Protein AF-0000000069439585 (afdb_homodimer)

Nearest PDB structures (foldseek):
  4x6g-assembly1_C  TM=5.589E-01  e=1.128E-21  Pseudomonas aeruginosa PAO1
  6g1d-assembly1_B  TM=5.744E-01  e=1.500E-20  Corynebacterium glutamicum
  4x6g-assembly2_E  TM=5.611E-01  e=1.597E-20  Pseudomonas aeruginosa PAO1
  8sbf-assembly1_D  TM=5.756E-01  e=8.239E-20  Acinetobacter baylyi ADP1
  6g1b-assembly1_J-2  TM=4.998E-01  e=9.061E-19  Corynebacterium glutamicum

pLDDT: mean 87.04, std 11.85, range [31.16, 98.25]

InterPro domains:
  IPR000847 LysR, HTH, N-terminal domain [PF00126] (5-61)
  IPR000847 LysR, HTH, N-terminal domain [PR00039] (20-31)
  IPR000847 LysR, HTH, N-terminal domain [PR00039] (31-41)
  IPR000847 LysR, HTH, N-terminal domain [PR00039] (41-52)
  IPR000847 LysR, HTH, N-terminal domain [PS50931] (3-58)
  IPR005119 LysR, substrate-binding [PF03466] (87-293)
  IPR036388 Winged helix-like DNA-binding domain superfamily [G3DSA:1.10.10.10] (3-90)
  IPR036390 Winged helix DNA-binding domain superfamily [SSF46785] (4-84)

Sequence (610 aa):
MEIELRWLRYVVAVADHGGMQRAADALHMTQPPLSRQIRELERRLGTSLFTRRPVSLTAAGAVFVEHAREVLSSVDNLVTATRSTATGEAGELAVGYILSGAYDTIPRLREASTAAYPGLRLDSRELWPAQLDAGLLDGELDLVIAHTMPVRPEFRRERLRTDPLVAVTRPKNPAASGAGPVRLGEAFDGQTFVFYDPKYAPEHYAVLTKALDAGGGSHAVRLDMTPGLRNIVLPDDYSFTLIPESMKPFLPRTVREVPLDTSALPALEVELVWHRERESPGLLRFLAIAREVSAGRDWLTASYTMEIELRWLRYVVAVADHGGMQRAADALHMTQPPLSRQIRELERRLGTSLFTRRPVSLTAAGAVFVEHAREVLSSVDNLVTATRSTATGEAGELAVGYILSGAYDTIPRLREASTAAYPGLRLDSRELWPAQLDAGLLDGELDLVIAHTMPVRPEFRRERLRTDPLVAVTRPKNPAASGAGPVRLGEAFDGQTFVFYDPKYAPEHYAVLTKALDAGGGSHAVRLDMTPGLRNIVLPDDYSFTLIPESMKPFLPRTVREVPLDTSALPALEVELVWHRERESPGLLRFLAIAREVSAGRDWLTASYT

Foldseek 3Di:
DDDDLVLLLLLLLCAVQVHQQSSCVVVVHHSVVSVVSQVVVCVVVVHHQFDVVRTHGDPVVVVSNVVSVVVVVVVVVVVVVVVVVVPPPLDEAEEEEELLCVQFPVVLLVVLCCVVPVSYHYNYDYAFQVCQQVCQVVVVHQKYWYFQHDDDPQKDKDFQFWWAKWKKFFCPAPLQPDDDADQPQVSQAPFAEEAADCVRPVRVVVLQVQQDVQSHHDYHYHHHDDPSVPDDDDPDRNYMYMDTPSCQVVDDPRMGIHHHPCVRGDITTIMMMHGPVDDDPSNVVSVVSSNVSSVVVVRVPPPPD/DDDDLVLLLLLLLCAVQVHQQSSCVVVVHHSVVSVVSQVVVCVVVVHHQFDVVRTHGDPVVVVSNVVSVVVVVVVVVVVVVVVVVVPDPLDEAEEEEELLCVQFPVVLLVVLCCVVPVSYHYNYDYAFQVCQQVCQVVVVHQKYWYFQHDDDPQKDKDFQFWWAKWKKFFCPAPLQPDDDAAQPQVSQAPFAEEAADCVRPVRVVVLQVQQDVQSHHDYHYHHHDDPSVPDDDDPDRNYMYMDTPSCQVVDDPRMGIHHHPCPRGDITTIMMMHGPPDDDPSNVVSVVSSNVSSVVVVRVPPPPD

Radius of gyration: 25.82 Å; Cα contacts (8 Å, |Δi|>4): 1156; chains: 2; bounding box: 55×72×58 Å

Structure (mmCIF, N/CA/C/O backbone):
data_AF-0000000069439585-model_v1
#
loop_
_entity.id
_entity.type
_entity.pdbx_description
1 polymer 'Probable hydrogen peroxide-inducible genes activator'
#
loop_
_atom_site.group_PDB
_atom_site.id
_atom_site.type_symbol
_atom_site.label_atom_id
_atom_site.label_alt_id
_atom_site.label_comp_id
_atom_site.label_asym_id
_atom_site.label_entity_id
_atom_site.label_seq_id
_atom_site.pdbx_PDB_ins_code
_atom_site.Cartn_x
_atom_site.Cartn_y
_atom_site.Cartn_z
_atom_site.occupancy
_atom_site.B_iso_or_equiv
_atom_site.auth_seq_id
_atom_site.auth_comp_id
_atom_site.auth_asym_id
_atom_site.auth_atom_id
_atom_site.pdbx_PDB_model_num
ATOM 1 N N . MET A 1 1 ? 8.07 -30.953 -3.004 1 45.97 1 MET A N 1
ATOM 2 C CA . MET A 1 1 ? 6.902 -31.734 -3.404 1 45.97 1 MET A CA 1
ATOM 3 C C . MET A 1 1 ? 6.223 -31.109 -4.621 1 45.97 1 MET A C 1
ATOM 5 O O . MET A 1 1 ? 6.051 -29.891 -4.688 1 45.97 1 MET A O 1
ATOM 9 N N . GLU A 1 2 ? 6.109 -31.875 -5.691 1 64 2 GLU A N 1
ATOM 10 C CA . GLU A 1 2 ? 5.742 -31.344 -6.996 1 64 2 GLU A CA 1
ATOM 11 C C . GLU A 1 2 ? 4.227 -31.219 -7.133 1 64 2 GLU A C 1
ATOM 13 O O . GLU A 1 2 ? 3.512 -32.219 -7.098 1 64 2 GLU A O 1
ATOM 18 N N . ILE A 1 3 ? 3.619 -30.172 -6.797 1 73.44 3 ILE A N 1
ATOM 19 C CA . ILE A 1 3 ? 2.199 -29.891 -6.988 1 73.44 3 ILE A CA 1
ATOM 20 C C . ILE A 1 3 ? 1.944 -29.484 -8.438 1 73.44 3 ILE A C 1
ATOM 22 O O . ILE A 1 3 ? 2.746 -28.766 -9.031 1 73.44 3 ILE A O 1
ATOM 26 N N . GLU A 1 4 ? 0.98 -30.172 -9.031 1 80.19 4 GLU A N 1
ATOM 27 C CA . GLU A 1 4 ? 0.621 -29.859 -10.406 1 80.19 4 GLU A CA 1
ATOM 28 C C . GLU A 1 4 ? -0.533 -28.859 -10.469 1 80.19 4 GLU A C 1
ATOM 30 O O . GLU A 1 4 ? -1.452 -28.922 -9.656 1 80.19 4 GLU A O 1
ATOM 35 N N . LEU A 1 5 ? -0.469 -28.016 -11.523 1 84.69 5 LEU A N 1
ATOM 36 C CA . LEU A 1 5 ? -1.506 -27 -11.695 1 84.69 5 LEU A CA 1
ATOM 37 C C . LEU A 1 5 ? -2.881 -27.656 -11.82 1 84.69 5 LEU A C 1
ATOM 39 O O . LEU A 1 5 ? -3.875 -27.109 -11.336 1 84.69 5 LEU A O 1
ATOM 43 N N . ARG A 1 6 ? -2.924 -28.859 -12.5 1 85.44 6 ARG A N 1
ATOM 44 C CA . ARG A 1 6 ? -4.199 -29.531 -12.711 1 85.44 6 ARG A CA 1
ATOM 45 C C . ARG A 1 6 ? -4.84 -29.922 -11.375 1 85.44 6 ARG A C 1
ATOM 47 O O . ARG A 1 6 ? -6.066 -29.906 -11.25 1 85.44 6 ARG A O 1
ATOM 54 N N . TRP A 1 7 ? -3.986 -30.219 -10.398 1 88.12 7 TRP A N 1
ATOM 55 C CA . TRP A 1 7 ? -4.516 -30.578 -9.086 1 88.12 7 TRP A CA 1
ATOM 56 C C . TRP A 1 7 ? -5.211 -29.391 -8.43 1 88.12 7 TRP A C 1
ATOM 58 O O . TRP A 1 7 ? -6.23 -29.562 -7.754 1 88.12 7 TRP A O 1
ATOM 68 N N . LEU A 1 8 ? -4.562 -28.234 -8.625 1 87.31 8 LEU A N 1
ATOM 69 C CA . LEU A 1 8 ? -5.191 -27.016 -8.102 1 87.31 8 LEU A CA 1
ATOM 70 C C . LEU A 1 8 ? -6.57 -26.812 -8.719 1 87.31 8 LEU A C 1
ATOM 72 O O . LEU A 1 8 ? -7.535 -26.516 -8.008 1 87.31 8 LEU A O 1
ATOM 76 N N . ARG A 1 9 ? -6.652 -27.016 -10 1 88.12 9 ARG A N 1
ATOM 77 C CA . ARG A 1 9 ? -7.922 -26.875 -10.711 1 88.12 9 ARG A CA 1
ATOM 78 C C . ARG A 1 9 ? -8.945 -27.891 -10.219 1 88.12 9 ARG A C 1
ATOM 80 O O . ARG A 1 9 ? -10.125 -27.578 -10.078 1 88.12 9 ARG A O 1
ATOM 87 N N . TYR A 1 10 ? -8.43 -29.094 -9.969 1 91.12 10 TYR A N 1
ATOM 88 C CA . TYR A 1 10 ? -9.305 -30.156 -9.516 1 91.12 10 TYR A CA 1
ATOM 89 C C . TYR A 1 10 ? -9.914 -29.844 -8.156 1 91.12 10 TYR A C 1
ATOM 91 O O . TYR A 1 10 ? -11.117 -29.969 -7.957 1 91.12 10 TYR A O 1
ATOM 99 N N . VAL A 1 11 ? -9.078 -29.453 -7.238 1 92.12 11 VAL A N 1
ATOM 100 C CA . VAL A 1 11 ? -9.523 -29.156 -5.883 1 92.12 11 VAL A CA 1
ATOM 101 C C . VAL A 1 11 ? -10.516 -27.984 -5.918 1 92.12 11 VAL A C 1
ATOM 103 O O . VAL A 1 11 ? -11.562 -28.031 -5.27 1 92.12 11 VAL A O 1
ATOM 106 N N . VAL A 1 12 ? -10.195 -26.984 -6.734 1 90.62 12 VAL A N 1
ATOM 107 C CA . VAL A 1 12 ? -11.055 -25.812 -6.848 1 90.62 12 VAL A CA 1
ATOM 108 C C . VAL A 1 12 ? -12.398 -26.203 -7.457 1 90.62 12 VAL A C 1
ATOM 110 O O . VAL A 1 12 ? -13.445 -25.719 -7.035 1 90.62 12 VAL A O 1
ATOM 113 N N . ALA A 1 13 ? -12.406 -27.094 -8.438 1 90.38 13 ALA A N 1
ATOM 114 C CA . ALA A 1 13 ? -13.633 -27.562 -9.078 1 90.38 13 ALA A CA 1
ATOM 115 C C . ALA A 1 13 ? -14.531 -28.281 -8.086 1 90.38 13 ALA A C 1
ATOM 117 O O . ALA A 1 13 ? -15.742 -28.078 -8.062 1 90.38 13 ALA A O 1
ATOM 118 N N . VAL A 1 14 ? -13.953 -29.062 -7.262 1 92.5 14 VAL A N 1
ATOM 119 C CA . VAL A 1 14 ? -14.719 -29.797 -6.27 1 92.5 14 VAL A CA 1
ATOM 120 C C . VAL A 1 14 ? -15.336 -28.828 -5.266 1 92.5 14 VAL A C 1
ATOM 122 O O . VAL A 1 14 ? -16.5 -28.969 -4.879 1 92.5 14 VAL A O 1
ATOM 125 N N . ALA A 1 15 ? -14.523 -27.953 -4.879 1 89.38 15 ALA A N 1
ATOM 126 C CA . ALA A 1 15 ? -15.008 -26.938 -3.939 1 89.38 15 ALA A CA 1
ATOM 127 C C . ALA A 1 15 ? -16.156 -26.125 -4.539 1 89.38 15 ALA A C 1
ATOM 129 O O . ALA A 1 15 ? -17.156 -25.875 -3.867 1 89.38 15 ALA A O 1
ATOM 130 N N . ASP A 1 16 ? -16.016 -25.734 -5.832 1 86.94 16 ASP A N 1
ATOM 131 C CA . ASP A 1 16 ? -16.969 -24.859 -6.504 1 86.94 16 ASP A CA 1
ATOM 132 C C . ASP A 1 16 ? -18.281 -25.578 -6.789 1 86.94 16 ASP A C 1
ATOM 134 O O . ASP A 1 16 ? -19.359 -24.984 -6.699 1 86.94 16 ASP A O 1
ATOM 138 N N . HIS A 1 17 ? -18.219 -26.828 -7.125 1 88.44 17 HIS A N 1
ATOM 139 C CA . HIS A 1 17 ? -19.391 -27.562 -7.594 1 88.44 17 HIS A CA 1
ATOM 140 C C . HIS A 1 17 ? -20 -28.406 -6.48 1 88.44 17 HIS A C 1
ATOM 142 O O . HIS A 1 17 ? -21.062 -29 -6.656 1 88.44 17 HIS A O 1
ATOM 148 N N . GLY A 1 18 ? -19.328 -28.375 -5.312 1 82.81 18 GLY A N 1
ATOM 149 C CA . GLY A 1 18 ? -19.891 -28.969 -4.113 1 82.81 18 GLY A CA 1
ATOM 150 C C . GLY A 1 18 ? -19.953 -30.484 -4.18 1 82.81 18 GLY A C 1
ATOM 151 O O . GLY A 1 18 ? -20.938 -31.094 -3.74 1 82.81 18 GLY A O 1
ATOM 152 N N . GLY A 1 19 ? -19.078 -31.125 -4.883 1 88.5 19 GLY A N 1
ATOM 153 C CA . GLY A 1 19 ? -19.078 -32.594 -4.965 1 88.5 19 GLY A CA 1
ATOM 154 C C . GLY A 1 19 ? -18.125 -33.125 -6.012 1 88.5 19 GLY A C 1
ATOM 155 O O . GLY A 1 19 ? -17.812 -32.438 -6.992 1 88.5 19 GLY A O 1
ATOM 156 N N . MET A 1 20 ? -17.672 -34.375 -5.77 1 90.94 20 MET A N 1
ATOM 157 C CA . MET A 1 20 ? -16.672 -35 -6.637 1 90.94 20 MET A CA 1
ATOM 158 C C . MET A 1 20 ? -17.25 -35.281 -8.016 1 90.94 20 MET A C 1
ATOM 160 O O . MET A 1 20 ? -16.625 -34.969 -9.031 1 90.94 20 MET A O 1
ATOM 164 N N . GLN A 1 21 ? -18.547 -35.781 -8.016 1 90.75 21 GLN A N 1
ATOM 165 C CA . GLN A 1 21 ? -19.172 -36.125 -9.289 1 90.75 21 GLN A CA 1
ATOM 166 C C . GLN A 1 21 ? -19.469 -34.875 -10.117 1 90.75 21 GLN A C 1
ATOM 168 O O . GLN A 1 21 ? -19.188 -34.844 -11.32 1 90.75 21 GLN A O 1
ATOM 173 N N . ARG A 1 22 ? -20.062 -33.875 -9.539 1 91.38 22 ARG A N 1
ATOM 174 C CA . ARG A 1 22 ? -20.391 -32.625 -10.227 1 91.38 22 ARG A CA 1
ATOM 175 C C . ARG A 1 22 ? -19.141 -31.953 -10.766 1 91.38 22 ARG A C 1
ATOM 177 O O . ARG A 1 22 ? -19.141 -31.391 -11.859 1 91.38 22 ARG A O 1
ATOM 184 N N . ALA A 1 23 ? -18.094 -32 -9.891 1 92.81 23 ALA A N 1
ATOM 185 C CA . ALA A 1 23 ? -16.812 -31.453 -10.312 1 92.81 23 ALA A CA 1
ATOM 186 C C . ALA A 1 23 ? -16.25 -32.219 -11.516 1 92.81 23 ALA A C 1
ATOM 188 O O . ALA A 1 23 ? -15.758 -31.594 -12.469 1 92.81 23 ALA A O 1
ATOM 189 N N . ALA A 1 24 ? -16.312 -33.5 -11.516 1 92.75 24 ALA A N 1
ATOM 190 C CA . ALA A 1 24 ? -15.836 -34.344 -12.625 1 92.75 24 ALA A CA 1
ATOM 191 C C . ALA A 1 24 ? -16.562 -34 -13.922 1 92.75 24 ALA A C 1
ATOM 193 O O . ALA A 1 24 ? -15.93 -33.844 -14.969 1 92.75 24 ALA A O 1
ATOM 194 N N . ASP A 1 25 ? -17.844 -33.812 -13.859 1 89.06 25 ASP A N 1
ATOM 195 C CA . ASP A 1 25 ? -18.656 -33.438 -15.023 1 89.06 25 ASP A CA 1
ATOM 196 C C . ASP A 1 25 ? -18.203 -32.094 -15.602 1 89.06 25 ASP A C 1
ATOM 198 O O . ASP A 1 25 ? -18.031 -31.969 -16.812 1 89.06 25 ASP A O 1
ATOM 202 N N . ALA A 1 26 ? -17.953 -31.188 -14.719 1 88.31 26 ALA A N 1
ATOM 203 C CA . ALA A 1 26 ? -17.531 -29.859 -15.117 1 88.31 26 ALA A CA 1
ATOM 204 C C . ALA A 1 26 ? -16.156 -29.875 -15.773 1 88.31 26 ALA A C 1
ATOM 206 O O . ALA A 1 26 ? -15.859 -29.062 -16.656 1 88.31 26 ALA A O 1
ATOM 207 N N . LEU A 1 27 ? -15.336 -30.781 -15.344 1 89.38 27 LEU A N 1
ATOM 208 C CA . LEU A 1 27 ? -13.969 -30.891 -15.844 1 89.38 27 LEU A CA 1
ATOM 209 C C . LEU A 1 27 ? -13.906 -31.844 -17.031 1 89.38 27 LEU A C 1
ATOM 211 O O . LEU A 1 27 ? -12.82 -32.156 -17.531 1 89.38 27 LEU A O 1
ATOM 215 N N . HIS A 1 28 ? -15.094 -32.406 -17.484 1 89.81 28 HIS A N 1
ATOM 216 C CA . HIS A 1 28 ? -15.203 -33.344 -18.609 1 89.81 28 HIS A CA 1
ATOM 217 C C . HIS A 1 28 ? -14.344 -34.562 -18.375 1 89.81 28 HIS A C 1
ATOM 219 O O . HIS A 1 28 ? -13.617 -35 -19.266 1 89.81 28 HIS A O 1
ATOM 225 N N . MET A 1 29 ? -14.391 -34.969 -17.062 1 89.56 29 MET A N 1
ATOM 226 C CA . MET A 1 29 ? -13.711 -36.188 -16.703 1 89.56 29 MET A CA 1
ATOM 227 C C . MET A 1 29 ? -14.625 -37.094 -15.875 1 89.56 29 MET A C 1
ATOM 229 O O . MET A 1 29 ? -15.734 -36.719 -15.523 1 89.56 29 MET A O 1
ATOM 233 N N . THR A 1 30 ? -14.18 -38.406 -15.727 1 90.44 30 THR A N 1
ATOM 234 C CA . THR A 1 30 ? -14.93 -39.312 -14.867 1 90.44 30 THR A CA 1
ATOM 235 C C . THR A 1 30 ? -14.516 -39.125 -13.406 1 90.44 30 THR A C 1
ATOM 237 O O . THR A 1 30 ? -13.422 -38.625 -13.125 1 90.44 30 THR A O 1
ATOM 240 N N . GLN A 1 31 ? -15.406 -39.469 -12.516 1 90.56 31 GLN A N 1
ATOM 241 C CA . GLN A 1 31 ? -15.219 -39.219 -11.086 1 90.56 31 GLN A CA 1
ATOM 242 C C . GLN A 1 31 ? -14.031 -40 -10.547 1 90.56 31 GLN A C 1
ATOM 244 O O . GLN A 1 31 ? -13.242 -39.5 -9.75 1 90.56 31 GLN A O 1
ATOM 249 N N . PRO A 1 32 ? -13.75 -41.281 -10.953 1 90.31 32 PRO A N 1
ATOM 250 C CA . PRO A 1 32 ? -12.672 -42.062 -10.328 1 90.31 32 PRO A CA 1
ATOM 251 C C . PRO A 1 32 ? -11.297 -41.406 -10.547 1 90.31 32 PRO A C 1
ATOM 253 O O . PRO A 1 32 ? -10.531 -41.25 -9.594 1 90.31 32 PRO A O 1
ATOM 256 N N . PRO A 1 33 ? -11.008 -41 -11.711 1 92.25 33 PRO A N 1
ATOM 257 C CA . PRO A 1 33 ? -9.711 -40.344 -11.914 1 92.25 33 PRO A CA 1
ATOM 258 C C . PRO A 1 33 ? -9.578 -39.062 -11.109 1 92.25 33 PRO A C 1
ATOM 260 O O . PRO A 1 33 ? -8.492 -38.75 -10.602 1 92.25 33 PRO A O 1
ATOM 263 N N . LEU A 1 34 ? -10.609 -38.312 -11 1 92.88 34 LEU A N 1
ATOM 264 C CA . LEU A 1 34 ? -10.578 -37.094 -10.211 1 92.88 34 LEU A CA 1
ATOM 265 C C . LEU A 1 34 ? -10.305 -37.406 -8.742 1 92.88 34 LEU A C 1
ATOM 267 O O . LEU A 1 34 ? -9.453 -36.75 -8.117 1 92.88 34 LEU A O 1
ATOM 271 N N . SER A 1 35 ? -11.008 -38.438 -8.258 1 91.75 35 SER A N 1
ATOM 272 C CA . SER A 1 35 ? -10.852 -38.812 -6.859 1 91.75 35 SER A CA 1
ATOM 273 C C . SER A 1 35 ? -9.43 -39.281 -6.574 1 91.75 35 SER A C 1
ATOM 275 O O . SER A 1 35 ? -8.836 -38.906 -5.555 1 91.75 35 SER A O 1
ATOM 277 N N . ARG A 1 36 ? -8.891 -40.031 -7.473 1 92.12 3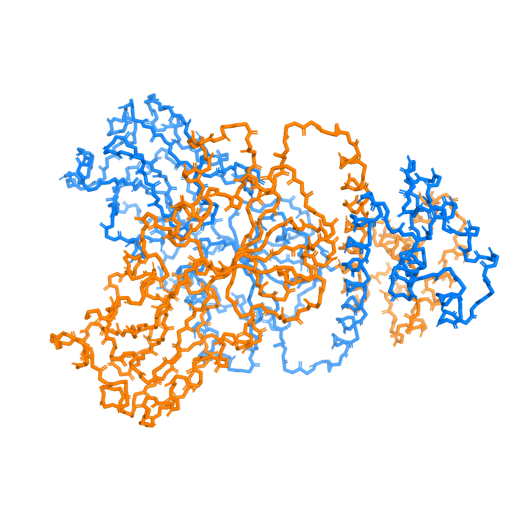6 ARG A N 1
ATOM 278 C CA . ARG A 1 36 ? -7.531 -40.562 -7.32 1 92.12 36 ARG A CA 1
ATOM 279 C C . ARG A 1 36 ? -6.516 -39.406 -7.297 1 92.12 36 ARG A C 1
ATOM 281 O O . ARG A 1 36 ? -5.57 -39.438 -6.504 1 92.12 36 ARG A O 1
ATOM 288 N N . GLN A 1 37 ? -6.715 -38.406 -8.117 1 92.56 37 GLN A N 1
ATOM 289 C CA . GLN A 1 37 ? -5.793 -37.281 -8.203 1 92.56 37 GLN A CA 1
ATOM 290 C C . GLN A 1 37 ? -5.844 -36.438 -6.945 1 92.56 37 GLN A C 1
ATOM 292 O O . GLN A 1 37 ? -4.812 -35.969 -6.457 1 92.56 37 GLN A O 1
ATOM 297 N N . ILE A 1 38 ? -7.02 -36.281 -6.422 1 92.06 38 ILE A N 1
ATOM 298 C CA . ILE A 1 38 ? -7.18 -35.469 -5.207 1 92.06 38 ILE A CA 1
ATOM 299 C C . ILE A 1 38 ? -6.535 -36.219 -4.031 1 92.06 38 ILE A C 1
ATOM 301 O O . ILE A 1 38 ? -5.84 -35.594 -3.217 1 92.06 38 ILE A O 1
ATOM 305 N N . ARG A 1 39 ? -6.699 -37.5 -3.953 1 90.88 39 ARG A N 1
ATOM 306 C CA . ARG A 1 39 ? -6.078 -38.312 -2.904 1 90.88 39 ARG A CA 1
ATOM 307 C C . ARG A 1 39 ? -4.555 -38.25 -2.994 1 90.88 39 ARG A C 1
ATOM 309 O O . ARG A 1 39 ? -3.871 -38.156 -1.972 1 90.88 39 ARG A O 1
ATOM 316 N N . GLU A 1 40 ? -4.102 -38.344 -4.18 1 90.75 40 GLU A N 1
ATOM 317 C CA . GLU A 1 40 ? -2.662 -38.219 -4.387 1 90.75 40 GLU A CA 1
ATOM 318 C C . GLU A 1 40 ? -2.143 -36.875 -3.902 1 90.75 40 GLU A C 1
ATOM 320 O O . GLU A 1 40 ? -1.092 -36.781 -3.262 1 90.75 40 GLU A O 1
ATOM 325 N N . LEU A 1 41 ? -2.877 -35.844 -4.191 1 89.44 41 LEU A N 1
ATOM 326 C CA . LEU A 1 41 ? -2.508 -34.5 -3.736 1 89.44 41 LEU A CA 1
ATOM 327 C C . LEU A 1 41 ? -2.512 -34.406 -2.213 1 89.44 41 LEU A C 1
ATOM 329 O O . LEU A 1 41 ? -1.57 -33.906 -1.61 1 89.44 41 LEU A O 1
ATOM 333 N N . GLU A 1 42 ? -3.555 -34.969 -1.598 1 90.56 42 GLU A N 1
ATOM 334 C CA . GLU A 1 42 ? -3.666 -34.969 -0.142 1 90.56 42 GLU A CA 1
ATOM 335 C C . GLU A 1 42 ? -2.512 -35.719 0.502 1 90.56 42 GLU A C 1
ATOM 337 O O . GLU A 1 42 ? -1.975 -35.312 1.527 1 90.56 42 GLU A O 1
ATOM 342 N N . ARG A 1 43 ? -2.125 -36.844 -0.108 1 86.12 43 ARG A N 1
ATOM 343 C CA . ARG A 1 43 ? -0.991 -37.625 0.361 1 86.12 43 ARG A CA 1
ATOM 344 C C . ARG A 1 43 ? 0.3 -36.812 0.301 1 86.12 43 ARG A C 1
ATOM 346 O O . ARG A 1 43 ? 1.079 -36.812 1.256 1 86.12 43 ARG A O 1
ATOM 353 N N . ARG A 1 44 ? 0.474 -36.125 -0.722 1 83.5 44 ARG A N 1
ATOM 354 C CA . ARG A 1 44 ? 1.687 -35.344 -0.899 1 83.5 44 ARG A CA 1
ATOM 355 C C . ARG A 1 44 ? 1.726 -34.156 0.081 1 83.5 44 ARG A C 1
ATOM 357 O O . ARG A 1 44 ? 2.797 -33.781 0.563 1 83.5 44 ARG A O 1
ATOM 364 N N . LEU A 1 45 ? 0.518 -33.625 0.31 1 82.25 45 LEU A N 1
ATOM 365 C CA . LEU A 1 45 ? 0.409 -32.5 1.226 1 82.25 45 LEU A CA 1
ATOM 366 C C . LEU A 1 45 ? 0.514 -32.969 2.674 1 82.25 45 LEU A C 1
ATOM 368 O O . LEU A 1 45 ? 0.823 -32.156 3.564 1 82.25 45 LEU A O 1
ATOM 372 N N . GLY A 1 46 ? 0.246 -34.156 2.871 1 80.25 46 GLY A N 1
ATOM 373 C CA . GLY A 1 46 ? 0.237 -34.688 4.219 1 80.25 46 GLY A CA 1
ATOM 374 C C . GLY A 1 46 ? -1.002 -34.312 5.008 1 80.25 46 GLY A C 1
ATOM 375 O O . GLY A 1 46 ? -0.994 -34.344 6.238 1 80.25 46 GLY A O 1
ATOM 376 N N . THR A 1 47 ? -2.02 -33.75 4.371 1 82.44 47 THR A N 1
ATOM 377 C CA . THR A 1 47 ? -3.266 -33.344 5.023 1 82.44 47 THR A CA 1
ATOM 378 C C . THR A 1 47 ? -4.453 -33.562 4.086 1 82.44 47 THR A C 1
ATOM 380 O O . THR A 1 47 ? -4.301 -33.531 2.865 1 82.44 47 THR A O 1
ATOM 383 N N . SER A 1 48 ? -5.551 -33.875 4.691 1 88.31 48 SER A N 1
ATOM 384 C CA . SER A 1 48 ? -6.777 -34 3.908 1 88.31 48 SER A CA 1
ATOM 385 C C . SER A 1 48 ? -7.379 -32.625 3.576 1 88.31 48 SER A C 1
ATOM 387 O O . SER A 1 48 ? -7.383 -31.734 4.414 1 88.31 48 SER A O 1
ATOM 389 N N . LEU A 1 49 ? -7.77 -32.531 2.316 1 91.25 49 LEU A N 1
ATOM 390 C CA . LEU A 1 49 ? -8.375 -31.281 1.87 1 91.25 49 LEU A CA 1
ATOM 391 C C . LEU A 1 49 ? -9.898 -31.344 1.952 1 91.25 49 LEU A C 1
ATOM 393 O O . LEU A 1 49 ? -10.562 -30.312 2.064 1 91.25 49 LEU A O 1
ATOM 397 N N . PHE A 1 50 ? -10.438 -32.562 1.865 1 92 50 PHE A N 1
ATOM 398 C CA . PHE A 1 50 ? -11.883 -32.75 1.871 1 92 50 PHE A CA 1
ATOM 399 C C . PHE A 1 50 ? -12.281 -33.781 2.92 1 92 50 PHE A C 1
ATOM 401 O O . PHE A 1 50 ? -11.523 -34.719 3.199 1 92 50 PHE A O 1
ATOM 408 N N . THR A 1 51 ? -13.438 -33.5 3.525 1 87.31 51 THR A N 1
ATOM 409 C CA . THR A 1 51 ? -14.062 -34.531 4.34 1 87.31 51 THR A CA 1
ATOM 410 C C . THR A 1 51 ? -14.742 -35.594 3.461 1 87.31 51 THR A C 1
ATOM 412 O O . THR A 1 51 ? -15 -35.344 2.281 1 87.31 51 THR A O 1
ATOM 415 N N . ARG A 1 52 ? -14.836 -36.844 3.818 1 76.88 52 ARG A N 1
ATOM 416 C CA . ARG A 1 52 ? -15.383 -37.938 3 1 76.88 52 ARG A CA 1
ATOM 417 C C . ARG A 1 52 ? -16.906 -37.875 2.994 1 76.88 52 ARG A C 1
ATOM 419 O O . ARG A 1 52 ? -17.531 -38.031 1.939 1 76.88 52 ARG A O 1
ATOM 426 N N . ARG A 1 53 ? -17.703 -37.812 4.074 1 79 53 ARG A N 1
ATOM 427 C CA . ARG A 1 53 ? -19.156 -37.906 4.137 1 79 53 ARG A CA 1
ATOM 428 C C . ARG A 1 53 ? -19.734 -36.844 5.062 1 79 53 ARG A C 1
ATOM 430 O O . ARG A 1 53 ? -19.609 -36.938 6.285 1 79 53 ARG A O 1
ATOM 437 N N . PRO A 1 54 ? -20.328 -35.688 4.363 1 79.81 54 PRO A N 1
ATOM 438 C CA . PRO A 1 54 ? -20.359 -35.219 2.971 1 79.81 54 PRO A CA 1
ATOM 439 C C . PRO A 1 54 ? -19.031 -34.625 2.525 1 79.81 54 PRO A C 1
ATOM 441 O O . PRO A 1 54 ? -18.219 -34.219 3.365 1 79.81 54 PRO A O 1
ATOM 444 N N . VAL A 1 55 ? -18.781 -34.625 1.288 1 85.44 55 VAL A N 1
ATOM 445 C CA . VAL A 1 55 ? -17.562 -34.031 0.759 1 85.44 55 VAL A CA 1
ATOM 446 C C . VAL A 1 55 ? -17.609 -32.5 0.992 1 85.44 55 VAL A C 1
ATOM 448 O O . VAL A 1 55 ? -18.469 -31.812 0.454 1 85.44 55 VAL A O 1
ATOM 451 N N . SER A 1 56 ? -16.828 -32.094 1.953 1 87.5 56 SER A N 1
ATOM 452 C CA . SER A 1 56 ? -16.688 -30.688 2.27 1 87.5 56 SER A CA 1
ATOM 453 C C . SER A 1 56 ? -15.234 -30.312 2.537 1 87.5 56 SER A C 1
ATOM 455 O O . SER A 1 56 ? -14.414 -31.188 2.855 1 87.5 56 SER A O 1
ATOM 457 N N . LEU A 1 57 ? -14.922 -29.109 2.342 1 88.5 57 LEU A N 1
ATOM 458 C CA . LEU A 1 57 ? -13.555 -28.641 2.566 1 88.5 57 LEU A CA 1
ATOM 459 C C . LEU A 1 57 ? -13.18 -28.75 4.043 1 88.5 57 LEU A C 1
ATOM 461 O O . LEU A 1 57 ? -13.977 -28.391 4.914 1 88.5 57 LEU A O 1
ATOM 465 N N . THR A 1 58 ? -11.961 -29.344 4.371 1 82.81 58 THR A N 1
ATOM 466 C CA . THR A 1 58 ? -11.352 -29.219 5.691 1 82.81 58 THR A CA 1
ATOM 467 C C . THR A 1 58 ? -10.797 -27.812 5.906 1 82.81 58 THR A C 1
ATOM 469 O O . THR A 1 58 ? -10.828 -26.984 4.996 1 82.81 58 THR A O 1
ATOM 472 N N . ALA A 1 59 ? -10.375 -27.609 7.137 1 74.69 59 ALA A N 1
ATOM 473 C CA . ALA A 1 59 ? -9.695 -26.328 7.387 1 74.69 59 ALA A CA 1
ATOM 474 C C . ALA A 1 59 ? -8.5 -26.156 6.461 1 74.69 59 ALA A C 1
ATOM 476 O O . ALA A 1 59 ? -8.305 -25.094 5.879 1 74.69 59 ALA A O 1
ATOM 477 N N . ALA A 1 60 ? -7.738 -27.219 6.375 1 79.19 60 ALA A N 1
ATOM 478 C CA . ALA A 1 60 ? -6.598 -27.219 5.465 1 79.19 60 ALA A CA 1
ATOM 479 C C . ALA A 1 60 ? -7.047 -27.062 4.016 1 79.19 60 ALA A C 1
ATOM 481 O O . ALA A 1 60 ? -6.387 -26.391 3.219 1 79.19 60 ALA A O 1
ATOM 482 N N . GLY A 1 61 ? -8.133 -27.703 3.729 1 87.19 61 GLY A N 1
ATOM 483 C CA . GLY A 1 61 ? -8.688 -27.609 2.387 1 87.19 61 GLY A CA 1
ATOM 484 C C . GLY A 1 61 ? -9.094 -26.203 2.012 1 87.19 61 GLY A C 1
ATOM 485 O O . GLY A 1 61 ? -8.844 -25.75 0.89 1 87.19 61 GLY A O 1
ATOM 486 N N . ALA A 1 62 ? -9.672 -25.578 2.908 1 79.5 62 ALA A N 1
ATOM 487 C CA . ALA A 1 62 ? -10.094 -24.203 2.684 1 79.5 62 ALA A CA 1
ATOM 488 C C . ALA A 1 62 ? -8.898 -23.297 2.396 1 79.5 62 ALA A C 1
ATOM 490 O O . ALA A 1 62 ? -8.938 -22.484 1.476 1 79.5 62 ALA A O 1
ATOM 491 N N . VAL A 1 63 ? -7.871 -23.516 3.156 1 72.62 63 VAL A N 1
ATOM 492 C CA . VAL A 1 63 ? -6.629 -22.766 2.957 1 72.62 63 VAL A CA 1
ATOM 493 C C . VAL A 1 63 ? -6.051 -23.094 1.581 1 72.62 63 VAL A C 1
ATOM 495 O O . VAL A 1 63 ? -5.605 -22.203 0.861 1 72.62 63 VAL A O 1
ATOM 498 N N . PHE A 1 64 ? -6.059 -24.344 1.196 1 84.19 64 PHE A N 1
ATOM 499 C CA . PHE A 1 64 ? -5.527 -24.797 -0.087 1 84.19 64 PHE A CA 1
ATOM 500 C C . PHE A 1 64 ? -6.273 -24.125 -1.24 1 84.19 64 PHE A C 1
ATOM 502 O O . PHE A 1 64 ? -5.652 -23.594 -2.164 1 84.19 64 PHE A O 1
ATOM 509 N N . VAL A 1 65 ? -7.559 -24.172 -1.197 1 85.5 65 VAL A N 1
ATOM 510 C CA . VAL A 1 65 ? -8.375 -23.656 -2.291 1 85.5 65 VAL A CA 1
ATOM 511 C C . VAL A 1 65 ? -8.125 -22.172 -2.463 1 85.5 65 VAL A C 1
ATOM 513 O O . VAL A 1 65 ? -7.996 -21.672 -3.588 1 85.5 65 VAL A O 1
ATOM 516 N N . GLU A 1 66 ? -8.039 -21.594 -1.436 1 71.5 66 GLU A N 1
ATOM 517 C CA . GLU A 1 66 ? -7.762 -20.172 -1.454 1 71.5 66 GLU A CA 1
ATOM 518 C C . GLU A 1 66 ? -6.461 -19.859 -2.193 1 71.5 66 GLU A C 1
ATOM 520 O O . GLU A 1 66 ? -6.434 -19.016 -3.094 1 71.5 66 GLU A O 1
ATOM 525 N N . HIS A 1 67 ? -5.336 -20.469 -1.815 1 73.56 67 HIS A N 1
ATOM 526 C CA . HIS A 1 67 ? -4.031 -20.266 -2.438 1 73.56 67 HIS A CA 1
ATOM 527 C C . HIS A 1 67 ? -4.016 -20.812 -3.865 1 73.56 67 HIS A C 1
ATOM 529 O O . HIS A 1 67 ? -3.354 -20.25 -4.738 1 73.56 67 HIS A O 1
ATOM 535 N N . ALA A 1 68 ? -4.766 -21.828 -4.051 1 84.44 68 ALA A N 1
ATOM 536 C CA . ALA A 1 68 ? -4.836 -22.406 -5.387 1 84.44 68 ALA A CA 1
ATOM 537 C C . ALA A 1 68 ? -5.438 -21.422 -6.383 1 84.44 68 ALA A C 1
ATOM 539 O O . ALA A 1 68 ? -4.949 -21.297 -7.508 1 84.44 68 ALA A O 1
ATOM 540 N N . ARG A 1 69 ? -6.43 -20.766 -6.008 1 77.56 69 ARG A N 1
ATOM 541 C CA . ARG A 1 69 ? -7.051 -19.766 -6.883 1 77.56 69 ARG A CA 1
ATOM 542 C C . ARG A 1 69 ? -6.07 -18.656 -7.23 1 77.56 69 ARG A C 1
ATOM 544 O O . ARG A 1 69 ? -6.02 -18.203 -8.375 1 77.56 69 ARG A O 1
ATOM 551 N N . GLU A 1 70 ? -5.355 -18.312 -6.266 1 68.5 70 GLU A N 1
ATOM 552 C CA . GLU A 1 70 ? -4.328 -17.297 -6.508 1 68.5 70 GLU A CA 1
ATOM 553 C C . GLU A 1 70 ? -3.311 -17.781 -7.535 1 68.5 70 GLU A C 1
ATOM 555 O O . GLU A 1 70 ? -2.936 -17.047 -8.445 1 68.5 70 GLU A O 1
ATOM 560 N N . VAL A 1 71 ? -2.855 -18.953 -7.309 1 75.88 71 VAL A N 1
ATOM 561 C CA . VAL A 1 71 ? -1.883 -19.531 -8.234 1 75.88 71 VAL A CA 1
ATOM 562 C C . VAL A 1 71 ? -2.482 -19.594 -9.633 1 75.88 71 VAL A C 1
ATOM 564 O O . VAL A 1 71 ? -1.84 -19.203 -10.609 1 75.88 71 VAL A O 1
ATOM 567 N N . LEU A 1 72 ? -3.717 -19.938 -9.742 1 79.31 72 LEU A N 1
ATOM 568 C CA . LEU A 1 72 ? -4.363 -20.078 -11.039 1 79.31 72 LEU A CA 1
ATOM 569 C C . LEU A 1 72 ? -4.566 -18.719 -11.711 1 79.31 72 LEU A C 1
ATOM 571 O O . LEU A 1 72 ? -4.359 -18.594 -12.914 1 79.31 72 LEU A O 1
ATOM 575 N N . SER A 1 73 ? -4.98 -17.781 -10.945 1 71.31 73 SER A N 1
ATOM 576 C CA . SER A 1 73 ? -5.094 -16.422 -11.469 1 71.31 73 SER A CA 1
ATOM 577 C C . SER A 1 73 ? -3.748 -15.898 -11.953 1 71.31 73 SER A C 1
ATOM 579 O O . SER A 1 73 ? -3.67 -15.25 -13 1 71.31 73 SER A O 1
ATOM 581 N N . SER A 1 74 ? -2.717 -16.141 -11.164 1 69.81 74 SER A N 1
ATOM 582 C CA . SER A 1 74 ? -1.371 -15.719 -11.547 1 69.81 74 SER A CA 1
ATOM 583 C C . SER A 1 74 ? -0.946 -16.359 -12.859 1 69.81 74 SER A C 1
ATOM 585 O O . SER A 1 74 ? -0.251 -15.742 -13.664 1 69.81 74 SER A O 1
ATOM 587 N N . VAL A 1 75 ? -1.407 -17.547 -13.078 1 72.62 75 VAL A N 1
ATOM 588 C CA . VAL A 1 75 ? -1.103 -18.25 -14.32 1 72.62 75 VAL A CA 1
ATOM 589 C C . VAL A 1 75 ? -1.835 -17.578 -15.484 1 72.62 75 VAL A C 1
ATOM 591 O O . VAL A 1 75 ? -1.261 -17.391 -16.562 1 72.62 75 VAL A O 1
ATOM 594 N N . ASP A 1 76 ? -3.07 -17.172 -15.289 1 67.5 76 ASP A N 1
ATOM 595 C CA . ASP A 1 76 ? -3.818 -16.469 -16.312 1 67.5 76 ASP A CA 1
ATOM 596 C C . ASP A 1 76 ? -3.146 -15.141 -16.672 1 67.5 76 ASP A C 1
ATOM 598 O O . ASP A 1 76 ? -3.025 -14.789 -17.844 1 67.5 76 ASP A O 1
ATOM 602 N N . ASN A 1 77 ? -2.797 -14.516 -15.664 1 60.97 77 ASN A N 1
ATOM 603 C CA . ASN A 1 77 ? -2.082 -13.258 -15.867 1 60.97 77 ASN A CA 1
ATOM 604 C C . ASN A 1 77 ? -0.776 -13.477 -16.625 1 60.97 77 ASN A C 1
ATOM 606 O O . ASN A 1 77 ? -0.408 -12.664 -17.484 1 60.97 77 ASN A O 1
ATOM 610 N N . LEU A 1 78 ? -0.055 -14.484 -16.234 1 64.31 78 LEU A N 1
ATOM 611 C CA . LEU A 1 78 ? 1.174 -14.867 -16.922 1 64.31 78 LEU A CA 1
ATOM 612 C C . LEU A 1 78 ? 0.93 -15.039 -18.422 1 64.31 78 LEU A C 1
ATOM 614 O O . LEU A 1 78 ? 1.695 -14.523 -19.234 1 64.31 78 LEU A O 1
ATOM 618 N N . VAL A 1 79 ? -0.18 -15.641 -18.766 1 63.72 79 VAL A N 1
ATOM 619 C CA . VAL A 1 79 ? -0.509 -15.898 -20.172 1 63.72 79 VAL A CA 1
ATOM 620 C C . VAL A 1 79 ? -0.849 -14.578 -20.875 1 63.72 79 VAL A C 1
ATOM 622 O O . VAL A 1 79 ? -0.332 -14.297 -21.953 1 63.72 79 VAL A O 1
ATOM 625 N N . THR A 1 80 ? -1.636 -13.758 -20.266 1 59.06 80 THR A N 1
ATOM 626 C CA . THR A 1 80 ? -2.078 -12.5 -20.844 1 59.06 80 THR A CA 1
ATOM 627 C C . THR A 1 80 ? -0.9 -11.547 -21.031 1 59.06 80 THR A C 1
ATOM 629 O O . THR A 1 80 ? -0.75 -10.938 -22.094 1 59.06 80 THR A O 1
ATOM 632 N N . ALA A 1 81 ? -0.13 -11.461 -20 1 55.81 81 ALA A N 1
ATOM 633 C CA . ALA A 1 81 ? 1.035 -10.578 -20.062 1 55.81 81 ALA A CA 1
ATOM 634 C C . ALA A 1 81 ? 1.981 -11.008 -21.188 1 55.81 81 ALA A C 1
ATOM 636 O O . ALA A 1 81 ? 2.504 -10.164 -21.922 1 55.81 81 ALA A O 1
ATOM 637 N N . THR A 1 82 ? 2.154 -12.195 -21.25 1 57.44 82 THR A N 1
ATOM 638 C CA . THR A 1 82 ? 3.051 -12.734 -22.266 1 57.44 82 THR A CA 1
ATOM 639 C C . THR A 1 82 ? 2.525 -12.43 -23.672 1 57.44 82 THR A C 1
ATOM 641 O O . THR A 1 82 ? 3.281 -12 -24.547 1 57.44 82 THR A O 1
ATOM 644 N N . ARG A 1 83 ? 1.229 -12.516 -23.859 1 53.5 83 ARG A N 1
ATOM 645 C CA . ARG A 1 83 ? 0.612 -12.266 -25.156 1 53.5 83 ARG A CA 1
ATOM 646 C C . ARG A 1 83 ? 0.632 -10.781 -25.484 1 53.5 83 ARG A C 1
ATOM 648 O O . ARG A 1 83 ? 0.871 -10.406 -26.641 1 53.5 83 ARG A O 1
ATOM 655 N N . SER A 1 84 ? 0.251 -9.914 -24.547 1 50.47 84 SER A N 1
ATOM 656 C CA . SER A 1 84 ? 0.203 -8.469 -24.766 1 50.47 84 SER A CA 1
ATOM 657 C C . SER A 1 84 ? 1.569 -7.922 -25.172 1 50.47 84 SER A C 1
ATOM 659 O O . SER A 1 84 ? 1.661 -6.992 -25.969 1 50.47 84 SER A O 1
ATOM 661 N N . THR A 1 85 ? 2.541 -8.203 -24.453 1 48.38 85 THR A N 1
ATOM 662 C CA . THR A 1 85 ? 3.891 -7.781 -24.812 1 48.38 85 THR A CA 1
ATOM 663 C C . THR A 1 85 ? 4.184 -8.117 -26.281 1 48.38 85 THR A C 1
ATOM 665 O O . THR A 1 85 ? 4.895 -7.371 -26.953 1 48.38 85 THR A O 1
ATOM 668 N N . ALA A 1 86 ? 3.598 -9 -26.719 1 43.75 86 ALA A N 1
ATOM 669 C CA . ALA A 1 86 ? 3.822 -9.359 -28.125 1 43.75 86 ALA A CA 1
ATOM 670 C C . ALA A 1 86 ? 3.215 -8.328 -29.062 1 43.75 86 ALA A C 1
ATOM 672 O O . ALA A 1 86 ? 3.689 -8.148 -30.188 1 43.75 86 ALA A O 1
ATOM 673 N N . THR A 1 87 ? 2.172 -7.637 -28.734 1 42.62 87 THR A N 1
ATOM 674 C CA . THR A 1 87 ? 1.51 -6.785 -29.703 1 42.62 87 THR A CA 1
ATOM 675 C C . THR A 1 87 ? 2.059 -5.363 -29.641 1 42.62 87 THR A C 1
ATOM 677 O O . THR A 1 87 ? 1.631 -4.492 -30.406 1 42.62 87 THR A O 1
ATOM 680 N N . GLY A 1 88 ? 3.143 -4.797 -29.422 1 39.62 88 GLY A N 1
ATOM 681 C CA . GLY A 1 88 ? 3.939 -3.594 -29.594 1 39.62 88 GLY A CA 1
ATOM 682 C C . GLY A 1 88 ? 3.227 -2.334 -29.141 1 39.62 88 GLY A C 1
ATOM 683 O O . GLY A 1 88 ? 3.65 -1.223 -29.469 1 39.62 88 GLY A O 1
ATOM 684 N N . GLU A 1 89 ? 1.97 -2.01 -29.062 1 43.25 89 GLU A N 1
ATOM 685 C CA . GLU A 1 89 ? 1.312 -0.707 -29.031 1 43.25 89 GLU A CA 1
ATOM 686 C C . GLU A 1 89 ? 1.878 0.168 -27.906 1 43.25 89 GLU A C 1
ATOM 688 O O . GLU A 1 89 ? 2.543 -0.331 -27 1 43.25 89 GLU A O 1
ATOM 693 N N . ALA A 1 90 ? 1.343 1.608 -27.75 1 49.84 90 ALA A N 1
ATOM 694 C CA . ALA A 1 90 ? 1.685 2.719 -26.859 1 49.84 90 ALA A CA 1
ATOM 695 C C . ALA A 1 90 ? 1.956 2.225 -25.453 1 49.84 90 ALA A C 1
ATOM 697 O O . ALA A 1 90 ? 1.214 1.394 -24.922 1 49.84 90 ALA A O 1
ATOM 698 N N . GLY A 1 91 ? 3.246 2.215 -25 1 63.66 91 GLY A N 1
ATOM 699 C CA . GLY A 1 91 ? 3.955 1.303 -24.109 1 63.66 91 GLY A CA 1
ATOM 700 C C . GLY A 1 91 ? 3.602 1.494 -22.656 1 63.66 91 GLY A C 1
ATOM 701 O O . GLY A 1 91 ? 3.193 2.584 -22.234 1 63.66 91 GLY A O 1
ATOM 702 N N . GLU A 1 92 ? 2.924 0.757 -22.141 1 77.88 92 GLU A N 1
ATOM 703 C CA . GLU A 1 92 ? 2.725 0.663 -20.703 1 77.88 92 GLU A CA 1
ATOM 704 C C . GLU A 1 92 ? 4.012 0.251 -19.984 1 77.88 92 GLU A C 1
ATOM 706 O O . GLU A 1 92 ? 4.742 -0.613 -20.469 1 77.88 92 GLU A O 1
ATOM 711 N N . LEU A 1 93 ? 4.359 1.147 -19.062 1 89.44 93 LEU A N 1
ATOM 712 C CA . LEU A 1 93 ? 5.516 0.845 -18.219 1 89.44 93 LEU A CA 1
ATOM 713 C C . LEU A 1 93 ? 5.078 0.454 -16.812 1 89.44 93 LEU A C 1
ATOM 715 O O . LEU A 1 93 ? 4.453 1.248 -16.109 1 89.44 93 LEU A O 1
ATOM 719 N N . ALA A 1 94 ? 5.371 -0.745 -16.406 1 91.56 94 ALA A N 1
ATOM 720 C CA . ALA A 1 94 ? 5.07 -1.205 -15.062 1 91.56 94 ALA A CA 1
ATOM 721 C C . ALA A 1 94 ? 6.152 -0.765 -14.078 1 91.56 94 ALA A C 1
ATOM 723 O O . ALA A 1 94 ? 7.277 -1.269 -14.117 1 91.56 94 ALA A O 1
ATOM 724 N N . VAL A 1 95 ? 5.699 0.132 -13.156 1 94.94 95 VAL A N 1
ATOM 725 C CA . VAL A 1 95 ? 6.656 0.718 -12.227 1 94.94 95 VAL A CA 1
ATOM 726 C C . VAL A 1 95 ? 6.293 0.33 -10.797 1 94.94 95 VAL A C 1
ATOM 728 O O . VAL A 1 95 ? 5.215 0.682 -10.305 1 94.94 95 VAL A O 1
ATOM 731 N N . GLY A 1 96 ? 7.164 -0.453 -10.164 1 96.5 96 GLY A N 1
ATOM 732 C CA . GLY A 1 96 ? 7.051 -0.677 -8.727 1 96.5 96 GLY A CA 1
ATOM 733 C C . GLY A 1 96 ? 7.828 0.333 -7.902 1 96.5 96 GLY A C 1
ATOM 734 O O . GLY A 1 96 ? 8.922 0.749 -8.289 1 96.5 96 GLY A O 1
ATOM 735 N N . TYR A 1 97 ? 7.234 0.688 -6.762 1 95.5 97 TYR A N 1
ATOM 736 C CA . TYR A 1 97 ? 7.953 1.629 -5.91 1 95.5 97 TYR A CA 1
ATOM 737 C C . TYR A 1 97 ? 7.707 1.329 -4.434 1 95.5 97 TYR A C 1
ATOM 739 O O . TYR A 1 97 ? 6.691 0.725 -4.078 1 95.5 97 TYR A O 1
ATOM 747 N N . ILE A 1 98 ? 8.703 1.744 -3.676 1 93.56 98 ILE A N 1
ATOM 748 C CA . ILE A 1 98 ? 8.609 1.544 -2.232 1 93.56 98 ILE A CA 1
ATOM 749 C C . ILE A 1 98 ? 7.652 2.568 -1.629 1 93.56 98 ILE A C 1
ATOM 751 O O . ILE A 1 98 ? 7.422 3.631 -2.211 1 93.56 98 ILE A O 1
ATOM 755 N N . LEU A 1 99 ? 7.191 2.314 -0.488 1 88.81 99 LEU A N 1
ATOM 756 C CA . LEU A 1 99 ? 6.109 3.08 0.123 1 88.81 99 LEU A CA 1
ATOM 757 C C . LEU A 1 99 ? 6.508 4.543 0.288 1 88.81 99 LEU A C 1
ATOM 759 O O . LEU A 1 99 ? 5.707 5.441 0.016 1 88.81 99 LEU A O 1
ATOM 763 N N . SER A 1 100 ? 7.734 4.832 0.739 1 88.69 100 SER A N 1
ATOM 764 C CA . SER A 1 100 ? 8.164 6.207 0.966 1 88.69 100 SER A CA 1
ATOM 765 C C . SER A 1 100 ? 8.211 6.992 -0.339 1 88.69 100 SER A C 1
ATOM 767 O O . SER A 1 100 ? 8.133 8.227 -0.333 1 88.69 100 SER A O 1
ATOM 769 N N . GLY A 1 101 ? 8.32 6.293 -1.449 1 91.56 101 GLY A N 1
ATOM 770 C CA . GLY A 1 101 ? 8.359 6.945 -2.748 1 91.56 101 GLY A CA 1
ATOM 771 C C . GLY A 1 101 ? 7.055 7.613 -3.125 1 91.56 101 GLY A C 1
ATOM 772 O O . GLY A 1 101 ? 7.027 8.516 -3.969 1 91.56 101 GLY A O 1
ATOM 773 N N . ALA A 1 102 ? 6.027 7.148 -2.498 1 89.69 102 ALA A N 1
ATOM 774 C CA . ALA A 1 102 ? 4.695 7.629 -2.85 1 89.69 102 ALA A CA 1
ATOM 775 C C . ALA A 1 102 ? 4.512 9.086 -2.443 1 89.69 102 ALA A C 1
ATOM 777 O O . ALA A 1 102 ? 3.65 9.789 -2.986 1 89.69 102 ALA A O 1
ATOM 778 N N . TYR A 1 103 ? 5.285 9.562 -1.57 1 88.44 103 TYR A N 1
ATOM 779 C CA . TYR A 1 103 ? 5.035 10.867 -0.969 1 88.44 103 TYR A CA 1
ATOM 780 C C . TYR A 1 103 ? 5.566 11.992 -1.854 1 88.44 103 TYR A C 1
ATOM 782 O O . TYR A 1 103 ? 4.93 13.031 -1.999 1 88.44 103 TYR A O 1
ATOM 790 N N . ASP A 1 104 ? 6.719 11.773 -2.398 1 90.31 104 ASP A N 1
ATOM 791 C CA . ASP A 1 104 ? 7.301 12.875 -3.16 1 90.31 104 ASP A CA 1
ATOM 792 C C . ASP A 1 104 ? 7.91 12.375 -4.469 1 90.31 104 ASP A C 1
ATOM 794 O O . ASP A 1 104 ? 7.582 12.883 -5.543 1 90.31 104 ASP A O 1
ATOM 798 N N . THR A 1 105 ? 8.695 11.367 -4.414 1 94.06 105 THR A N 1
ATOM 799 C CA . THR A 1 105 ? 9.484 10.922 -5.555 1 94.06 105 THR A CA 1
ATOM 800 C C . THR A 1 105 ? 8.578 10.516 -6.715 1 94.06 105 THR A C 1
ATOM 802 O O . THR A 1 105 ? 8.734 11.008 -7.832 1 94.06 105 THR A O 1
ATOM 805 N N . ILE A 1 106 ? 7.625 9.672 -6.477 1 93.56 106 ILE A N 1
ATOM 806 C CA . ILE A 1 106 ? 6.793 9.117 -7.543 1 93.56 106 ILE A CA 1
ATOM 807 C C . ILE A 1 106 ? 5.895 10.211 -8.109 1 93.56 106 ILE A C 1
ATOM 809 O O . ILE A 1 106 ? 5.77 10.352 -9.336 1 93.56 106 ILE A O 1
ATOM 813 N N . PRO A 1 107 ? 5.289 11.023 -7.246 1 89.88 107 PRO A N 1
ATOM 814 C CA . PRO A 1 107 ? 4.484 12.109 -7.805 1 89.88 107 PRO A CA 1
ATOM 815 C C . PRO A 1 107 ? 5.285 13.031 -8.719 1 89.88 107 PRO A C 1
ATOM 817 O O . PRO A 1 107 ? 4.801 13.438 -9.773 1 89.88 107 PRO A O 1
ATOM 820 N N . ARG A 1 108 ? 6.484 13.359 -8.352 1 91.81 108 ARG A N 1
ATOM 821 C CA . ARG A 1 108 ? 7.328 14.234 -9.164 1 91.81 108 ARG A CA 1
ATOM 822 C C . ARG A 1 108 ? 7.672 13.57 -10.492 1 91.81 108 ARG A C 1
ATOM 824 O O . ARG A 1 108 ? 7.652 14.227 -11.539 1 91.81 108 ARG A O 1
ATOM 831 N N . LEU A 1 109 ? 7.965 12.336 -10.445 1 94.12 109 LEU A N 1
ATOM 832 C CA . LEU A 1 109 ? 8.328 11.609 -11.656 1 94.12 109 LEU A CA 1
ATOM 833 C C . LEU A 1 109 ? 7.117 11.453 -12.578 1 94.12 109 LEU A C 1
ATOM 835 O O . LEU A 1 109 ? 7.246 11.547 -13.797 1 94.12 109 LEU A O 1
ATOM 839 N N . ARG A 1 110 ? 5.992 11.133 -11.984 1 90.12 110 ARG A N 1
ATOM 840 C CA . ARG A 1 110 ? 4.773 10.992 -12.773 1 90.12 110 ARG A CA 1
ATOM 841 C C . ARG A 1 110 ? 4.418 12.305 -13.477 1 90.12 110 ARG A C 1
ATOM 843 O O . ARG A 1 110 ? 4.035 12.297 -14.648 1 90.12 110 ARG A O 1
ATOM 850 N N . GLU A 1 111 ? 4.477 13.375 -12.734 1 87.5 111 GLU A N 1
ATOM 851 C CA . GLU A 1 111 ? 4.199 14.688 -13.312 1 87.5 111 GLU A CA 1
ATOM 852 C C . GLU A 1 111 ? 5.129 14.969 -14.484 1 87.5 111 GLU A C 1
ATOM 854 O O . GLU A 1 111 ? 4.68 15.398 -15.555 1 87.5 111 GLU A O 1
ATOM 859 N N . ALA A 1 112 ? 6.395 14.742 -14.289 1 91.25 112 ALA A N 1
ATOM 860 C CA . ALA A 1 112 ? 7.391 15.008 -15.32 1 91.25 112 ALA A CA 1
ATOM 861 C C . ALA A 1 112 ? 7.176 14.102 -16.531 1 91.25 112 ALA A C 1
ATOM 863 O O . ALA A 1 112 ? 7.328 14.531 -17.672 1 91.25 112 ALA A O 1
ATOM 864 N N . SER A 1 113 ? 6.863 12.867 -16.281 1 90.62 113 SER A N 1
ATOM 865 C CA . SER A 1 113 ? 6.648 11.906 -17.359 1 90.62 113 SER A CA 1
ATOM 866 C C . SER A 1 113 ? 5.422 12.281 -18.172 1 90.62 113 SER A C 1
ATOM 868 O O . SER A 1 113 ? 5.438 12.172 -19.406 1 90.62 113 SER A O 1
ATOM 870 N N . THR A 1 114 ? 4.348 12.633 -17.5 1 83.94 114 THR A N 1
ATOM 871 C CA . THR A 1 114 ? 3.125 13.016 -18.203 1 83.94 114 THR A CA 1
ATOM 872 C C . THR A 1 114 ? 3.369 14.227 -19.094 1 83.94 114 THR A C 1
ATOM 874 O O . THR A 1 114 ? 2.848 14.305 -20.203 1 83.94 114 THR A O 1
ATOM 877 N N . ALA A 1 115 ? 4.121 15.164 -18.641 1 84.62 115 ALA A N 1
ATOM 878 C CA . ALA A 1 115 ? 4.426 16.391 -19.391 1 84.62 115 ALA A CA 1
ATOM 879 C C . ALA A 1 115 ? 5.34 16.094 -20.578 1 84.62 115 ALA A C 1
ATOM 881 O O . ALA A 1 115 ? 5.121 16.594 -21.672 1 84.62 115 ALA A O 1
ATOM 882 N N . ALA A 1 116 ? 6.332 15.312 -20.391 1 86.75 116 ALA A N 1
ATOM 883 C CA . ALA A 1 116 ? 7.379 15.078 -21.391 1 86.75 116 ALA A CA 1
ATOM 884 C C . ALA A 1 116 ? 6.945 14.039 -22.422 1 86.75 116 ALA A C 1
ATOM 886 O O . ALA A 1 116 ? 7.371 14.078 -23.578 1 86.75 116 ALA A O 1
ATOM 887 N N . TYR A 1 117 ? 6.133 13.102 -21.938 1 83.81 117 TYR A N 1
ATOM 888 C CA . TYR A 1 117 ? 5.746 11.984 -22.797 1 83.81 117 TYR A CA 1
ATOM 889 C C . TYR A 1 117 ? 4.309 11.555 -22.516 1 83.81 117 TYR A C 1
ATOM 891 O O . TYR A 1 117 ? 4.07 10.461 -22 1 83.81 117 TYR A O 1
ATOM 899 N N . PRO A 1 118 ? 3.354 12.188 -23.031 1 78.5 118 PRO A N 1
ATOM 900 C CA . PRO A 1 118 ? 1.941 11.961 -22.719 1 78.5 118 PRO A CA 1
ATOM 901 C C . PRO A 1 118 ? 1.446 10.594 -23.172 1 78.5 118 PRO A C 1
ATOM 903 O O . PRO A 1 118 ? 0.449 10.086 -22.656 1 78.5 118 PRO A O 1
ATOM 906 N N . GLY A 1 119 ? 2.102 9.969 -24.062 1 75.38 119 GLY A N 1
ATOM 907 C CA . GLY A 1 119 ? 1.669 8.68 -24.578 1 75.38 119 GLY A CA 1
ATOM 908 C C . GLY A 1 119 ? 2.078 7.52 -23.688 1 75.38 119 GLY A C 1
ATOM 909 O O . GLY A 1 119 ? 1.575 6.406 -23.844 1 75.38 119 GLY A O 1
ATOM 910 N N . LEU A 1 120 ? 2.91 7.766 -22.75 1 80.31 120 LEU A N 1
ATOM 911 C CA . LEU A 1 120 ? 3.383 6.707 -21.859 1 80.31 120 LEU A CA 1
ATOM 912 C C . LEU A 1 120 ? 2.451 6.547 -20.672 1 80.31 120 LEU A C 1
ATOM 914 O O . LEU A 1 120 ? 2.197 7.512 -19.938 1 80.31 120 LEU A O 1
ATOM 918 N N . ARG A 1 121 ? 1.952 5.352 -20.578 1 81.81 121 ARG A N 1
ATOM 919 C CA . ARG A 1 121 ? 1.125 5.043 -19.422 1 81.81 121 ARG A CA 1
ATOM 920 C C . ARG A 1 121 ? 1.94 4.344 -18.344 1 81.81 121 ARG A C 1
ATOM 922 O O . ARG A 1 121 ? 2.619 3.352 -18.609 1 81.81 121 ARG A O 1
ATOM 929 N N . LEU A 1 122 ? 1.877 4.91 -17.125 1 87.88 122 LEU A N 1
ATOM 930 C CA . LEU A 1 122 ? 2.574 4.305 -16 1 87.88 122 LEU A CA 1
ATOM 931 C C . LEU A 1 122 ? 1.621 3.465 -15.164 1 87.88 122 LEU A C 1
ATOM 933 O O . LEU A 1 122 ? 0.624 3.977 -14.648 1 87.88 122 LEU A O 1
ATOM 937 N N . ASP A 1 123 ? 1.898 2.223 -15.117 1 87.31 123 ASP A N 1
ATOM 938 C CA . ASP A 1 123 ? 1.241 1.347 -14.148 1 87.31 123 ASP A CA 1
ATOM 939 C C . ASP A 1 123 ? 2.035 1.272 -12.844 1 87.31 123 ASP A C 1
ATOM 941 O O . ASP A 1 123 ? 2.916 0.424 -12.695 1 87.31 123 ASP A O 1
ATOM 945 N N . SER A 1 124 ? 1.665 2.119 -11.922 1 90.88 124 SER A N 1
ATOM 946 C CA . SER A 1 124 ? 2.42 2.279 -10.68 1 90.88 124 SER A CA 1
ATOM 947 C C . SER A 1 124 ? 1.865 1.389 -9.578 1 90.88 124 SER A C 1
ATOM 949 O O . SER A 1 124 ? 0.667 1.419 -9.289 1 90.88 124 SER A O 1
ATOM 951 N N . ARG A 1 125 ? 2.785 0.702 -8.938 1 90 125 ARG A N 1
ATOM 952 C CA . ARG A 1 125 ? 2.387 -0.231 -7.887 1 90 125 ARG A CA 1
ATOM 953 C C . ARG A 1 125 ? 3.234 -0.04 -6.633 1 90 125 ARG A C 1
ATOM 955 O O . ARG A 1 125 ? 4.461 -0.144 -6.684 1 90 125 ARG A O 1
ATOM 962 N N . GLU A 1 126 ? 2.508 0.218 -5.574 1 91.12 126 GLU A N 1
ATOM 963 C CA . GLU A 1 126 ? 3.172 0.287 -4.277 1 91.12 126 GLU A CA 1
ATOM 964 C C . GLU A 1 126 ? 3.375 -1.105 -3.686 1 91.12 126 GLU A C 1
ATOM 966 O O . GLU A 1 126 ? 2.41 -1.846 -3.48 1 91.12 126 GLU A O 1
ATOM 971 N N . LEU A 1 127 ? 4.672 -1.408 -3.443 1 90.38 127 LEU A N 1
ATOM 972 C CA . LEU A 1 127 ? 4.973 -2.775 -3.031 1 90.38 127 LEU A CA 1
ATOM 973 C C . LEU A 1 127 ? 6.07 -2.795 -1.974 1 90.38 127 LEU A C 1
ATOM 975 O O . LEU A 1 127 ? 6.84 -1.837 -1.854 1 90.38 127 LEU A O 1
ATOM 979 N N . TRP A 1 128 ? 6.055 -3.873 -1.205 1 88.19 128 TRP A N 1
ATOM 980 C CA . TRP A 1 128 ? 7.148 -4.109 -0.27 1 88.19 128 TRP A CA 1
ATOM 981 C C . TRP A 1 128 ? 8.398 -4.59 -1.002 1 88.19 128 TRP A C 1
ATOM 983 O O . TRP A 1 128 ? 8.305 -5.105 -2.119 1 88.19 128 TRP A O 1
ATOM 993 N N . PRO A 1 129 ? 9.578 -4.48 -0.357 1 88.75 129 PRO A N 1
ATOM 994 C CA . PRO A 1 129 ? 10.836 -4.773 -1.042 1 88.75 129 PRO A CA 1
ATOM 995 C C . PRO A 1 129 ? 10.875 -6.18 -1.636 1 88.75 129 PRO A C 1
ATOM 997 O O . PRO A 1 129 ? 11.312 -6.363 -2.773 1 88.75 129 PRO A O 1
ATOM 1000 N N . ALA A 1 130 ? 10.43 -7.133 -0.914 1 84.5 130 ALA A N 1
ATOM 1001 C CA . ALA A 1 130 ? 10.453 -8.508 -1.417 1 84.5 130 ALA A CA 1
ATOM 1002 C C . ALA A 1 130 ? 9.617 -8.641 -2.688 1 84.5 130 ALA A C 1
ATOM 1004 O O . ALA A 1 130 ? 9.992 -9.359 -3.615 1 84.5 130 ALA A O 1
ATOM 1005 N N . GLN A 1 131 ? 8.516 -7.992 -2.725 1 86.06 131 GLN A N 1
ATOM 1006 C CA . GLN A 1 131 ? 7.641 -8.008 -3.891 1 86.06 131 GLN A CA 1
ATOM 1007 C C . GLN A 1 131 ? 8.266 -7.254 -5.059 1 86.06 131 GLN A C 1
ATOM 1009 O O . GLN A 1 131 ? 8.094 -7.645 -6.219 1 86.06 131 GLN A O 1
ATOM 1014 N N . LEU A 1 132 ? 8.945 -6.203 -4.719 1 94.12 132 LEU A N 1
ATOM 1015 C CA . LEU A 1 132 ? 9.641 -5.426 -5.742 1 94.12 132 LEU A CA 1
ATOM 1016 C C . LEU A 1 132 ? 10.727 -6.258 -6.406 1 94.12 132 LEU A C 1
ATOM 1018 O O . LEU A 1 132 ? 10.844 -6.273 -7.633 1 94.12 132 LEU A O 1
ATOM 1022 N N . ASP A 1 133 ? 11.469 -6.906 -5.543 1 90.44 133 ASP A N 1
ATOM 1023 C CA . ASP A 1 133 ? 12.547 -7.77 -6.02 1 90.44 133 ASP A CA 1
ATOM 1024 C C . ASP A 1 133 ? 12.008 -8.867 -6.93 1 90.44 133 ASP A C 1
ATOM 1026 O O . ASP A 1 133 ? 12.477 -9.039 -8.055 1 90.44 133 ASP A O 1
ATOM 1030 N N . ALA A 1 134 ? 11.016 -9.516 -6.504 1 83.5 134 ALA A N 1
ATOM 1031 C CA . ALA A 1 134 ? 10.406 -10.609 -7.262 1 83.5 134 ALA A CA 1
ATOM 1032 C C . ALA A 1 134 ? 9.781 -10.094 -8.555 1 83.5 134 ALA A C 1
ATOM 1034 O O . ALA A 1 134 ? 9.883 -10.742 -9.602 1 83.5 134 ALA A O 1
ATOM 1035 N N . GLY A 1 135 ? 9.164 -8.961 -8.477 1 87.88 135 GLY A N 1
ATOM 1036 C CA . GLY A 1 135 ? 8.516 -8.375 -9.641 1 87.88 135 GLY A CA 1
ATOM 1037 C C . GLY A 1 135 ? 9.484 -8.023 -10.75 1 87.88 135 GLY A C 1
ATOM 1038 O O . GLY A 1 135 ? 9.156 -8.156 -11.938 1 87.88 135 GLY A O 1
ATOM 1039 N N . LEU A 1 136 ? 10.617 -7.594 -10.406 1 89.19 136 LEU A N 1
ATOM 1040 C CA . LEU A 1 136 ? 11.648 -7.289 -11.391 1 89.19 136 LEU A CA 1
ATOM 1041 C C . LEU A 1 136 ? 12.219 -8.57 -12 1 89.19 136 LEU A C 1
ATOM 1043 O O . LEU A 1 136 ? 12.414 -8.656 -13.211 1 89.19 136 LEU A O 1
ATOM 1047 N N . LEU A 1 137 ? 12.5 -9.461 -11.086 1 82.25 137 LEU A N 1
ATOM 1048 C CA . LEU A 1 137 ? 13.094 -10.719 -11.523 1 82.25 137 LEU A CA 1
ATOM 1049 C C . LEU A 1 137 ? 12.164 -11.461 -12.477 1 82.25 137 LEU A C 1
ATOM 1051 O O . LEU A 1 137 ? 12.609 -12.039 -13.469 1 82.25 137 LEU A O 1
ATOM 1055 N N . ASP A 1 138 ? 10.93 -11.32 -12.148 1 74.25 138 ASP A N 1
ATOM 1056 C CA . ASP A 1 138 ? 9.961 -12.109 -12.898 1 74.25 138 ASP A CA 1
ATOM 1057 C C . ASP A 1 138 ? 9.414 -11.336 -14.094 1 74.25 138 ASP A C 1
ATOM 1059 O O . ASP A 1 138 ? 8.656 -11.883 -14.898 1 74.25 138 ASP A O 1
ATOM 1063 N N . GLY A 1 139 ? 9.75 -10.148 -14.188 1 81.81 139 GLY A N 1
ATOM 1064 C CA . GLY A 1 139 ? 9.367 -9.352 -15.344 1 81.81 139 GLY A CA 1
ATOM 1065 C C . GLY A 1 139 ? 8.008 -8.695 -15.188 1 81.81 139 GLY A C 1
ATOM 1066 O O . GLY A 1 139 ? 7.477 -8.125 -16.141 1 81.81 139 GLY A O 1
ATOM 1067 N N . GLU A 1 140 ? 7.434 -8.773 -14.008 1 81.56 140 GLU A N 1
ATOM 1068 C CA . GLU A 1 140 ? 6.168 -8.102 -13.727 1 81.56 140 GLU A CA 1
ATOM 1069 C C . GLU A 1 140 ? 6.352 -6.586 -13.648 1 81.56 140 GLU A C 1
ATOM 1071 O O . GLU A 1 140 ? 5.402 -5.828 -13.859 1 81.56 140 GLU A O 1
ATOM 1076 N N . LEU A 1 141 ? 7.461 -6.273 -13.336 1 92.25 141 LEU A N 1
ATOM 1077 C CA . LEU A 1 141 ? 7.836 -4.867 -13.266 1 92.25 141 LEU A CA 1
ATOM 1078 C C . LEU A 1 141 ? 8.953 -4.551 -14.25 1 92.25 141 LEU A C 1
ATOM 1080 O O . LEU A 1 141 ? 9.883 -5.344 -14.414 1 92.25 141 LEU A O 1
ATOM 1084 N N . ASP A 1 142 ? 8.758 -3.439 -14.906 1 92 142 ASP A N 1
ATOM 1085 C CA . ASP A 1 142 ? 9.805 -2.971 -15.812 1 92 142 ASP A CA 1
ATOM 1086 C C . ASP A 1 142 ? 10.867 -2.174 -15.062 1 92 142 ASP A C 1
ATOM 1088 O O . ASP A 1 142 ? 12.031 -2.148 -15.461 1 92 142 ASP A O 1
ATOM 1092 N N . LEU A 1 143 ? 10.414 -1.549 -14.039 1 96.88 143 LEU A N 1
ATOM 1093 C CA . LEU A 1 143 ? 11.25 -0.635 -13.273 1 96.88 143 LEU A CA 1
ATOM 1094 C C . LEU A 1 143 ? 10.828 -0.617 -11.805 1 96.88 143 LEU A C 1
ATOM 1096 O O . LEU A 1 143 ? 9.633 -0.653 -11.5 1 96.88 143 LEU A O 1
ATOM 1100 N N . VAL A 1 144 ? 11.852 -0.55 -10.961 1 97.88 144 VAL A N 1
ATOM 1101 C CA . VAL A 1 144 ? 11.602 -0.376 -9.531 1 97.88 144 VAL A CA 1
ATOM 1102 C C . VAL A 1 144 ? 12.289 0.896 -9.039 1 97.88 144 VAL A C 1
ATOM 1104 O O . VAL A 1 144 ? 13.422 1.186 -9.422 1 97.88 144 VAL A O 1
ATOM 1107 N N . ILE A 1 145 ? 11.562 1.644 -8.281 1 97.88 145 ILE A N 1
ATOM 1108 C CA . ILE A 1 145 ? 12.094 2.824 -7.613 1 97.88 145 ILE A CA 1
ATOM 1109 C C . ILE A 1 145 ? 12.07 2.615 -6.098 1 97.88 145 ILE A C 1
ATOM 1111 O O . ILE A 1 145 ? 11.008 2.689 -5.477 1 97.88 145 ILE A O 1
ATOM 1115 N N . ALA A 1 146 ? 13.258 2.324 -5.582 1 97.25 146 ALA A N 1
ATOM 1116 C CA . ALA A 1 146 ? 13.289 1.935 -4.176 1 97.25 146 ALA A CA 1
ATOM 1117 C C . ALA A 1 146 ? 14.695 2.086 -3.598 1 97.25 146 ALA A C 1
ATOM 1119 O O . ALA A 1 146 ? 15.664 2.277 -4.34 1 97.25 146 ALA A O 1
ATOM 1120 N N . HIS A 1 147 ? 14.719 2.162 -2.291 1 94.62 147 HIS A N 1
ATOM 1121 C CA . HIS A 1 147 ? 15.977 1.968 -1.586 1 94.62 147 HIS A CA 1
ATOM 1122 C C . HIS A 1 147 ? 16.094 0.551 -1.033 1 94.62 147 HIS A C 1
ATOM 1124 O O . HIS A 1 147 ? 15.094 -0.181 -0.988 1 94.62 147 HIS A O 1
ATOM 1130 N N . THR A 1 148 ? 17.328 0.09 -0.775 1 91.44 148 THR A N 1
ATOM 1131 C CA . THR A 1 148 ? 17.656 -1.146 -0.073 1 91.44 148 THR A CA 1
ATOM 1132 C C . THR A 1 148 ? 17.25 -2.361 -0.903 1 91.44 148 THR A C 1
ATOM 1134 O O . THR A 1 148 ? 16.859 -3.389 -0.354 1 91.44 148 THR A O 1
ATOM 1137 N N . MET A 1 149 ? 17.25 -2.197 -2.182 1 91.25 149 MET A N 1
ATOM 1138 C CA . MET A 1 149 ? 17.031 -3.34 -3.061 1 91.25 149 MET A CA 1
ATOM 1139 C C . MET A 1 149 ? 18.219 -4.297 -3.021 1 91.25 149 MET A C 1
ATOM 1141 O O . MET A 1 149 ? 19.359 -3.859 -2.963 1 91.25 149 MET A O 1
ATOM 1145 N N . PRO A 1 150 ? 17.906 -5.566 -3.094 1 88.56 150 PRO A N 1
ATOM 1146 C CA . PRO A 1 150 ? 19.016 -6.516 -3.133 1 88.56 150 PRO A CA 1
ATOM 1147 C C . PRO A 1 150 ? 19.922 -6.324 -4.355 1 88.56 150 PRO A C 1
ATOM 1149 O O . PRO A 1 150 ? 19.438 -5.895 -5.41 1 88.56 150 PRO A O 1
ATOM 1152 N N . VAL A 1 151 ? 21.188 -6.723 -4.164 1 90 151 VAL A N 1
ATOM 1153 C CA . VAL A 1 151 ? 22.141 -6.684 -5.27 1 90 151 VAL A CA 1
ATOM 1154 C C . VAL A 1 151 ? 22.047 -7.973 -6.078 1 90 151 VAL A C 1
ATOM 1156 O O . VAL A 1 151 ? 22.109 -9.07 -5.523 1 90 151 VAL A O 1
ATOM 1159 N N . ARG A 1 152 ? 21.828 -7.77 -7.344 1 91.75 152 ARG A N 1
ATOM 1160 C CA . ARG A 1 152 ? 21.766 -8.891 -8.273 1 91.75 152 ARG A CA 1
ATOM 1161 C C . ARG A 1 152 ? 22.5 -8.555 -9.578 1 91.75 152 ARG A C 1
ATOM 1163 O O . ARG A 1 152 ? 22.375 -7.434 -10.086 1 91.75 152 ARG A O 1
ATOM 1170 N N . PRO A 1 153 ? 23.188 -9.562 -10.078 1 91.81 153 PRO A N 1
ATOM 1171 C CA . PRO A 1 153 ? 23.859 -9.305 -11.352 1 91.81 153 PRO A CA 1
ATOM 1172 C C . PRO A 1 153 ? 22.891 -9.023 -12.492 1 91.81 153 PRO A C 1
ATOM 1174 O O . PRO A 1 153 ? 23.266 -8.352 -13.469 1 91.81 153 PRO A O 1
ATOM 1177 N N . GLU A 1 154 ? 21.672 -9.516 -12.375 1 91.19 154 GLU A N 1
ATOM 1178 C CA . GLU A 1 154 ? 20.656 -9.352 -13.406 1 91.19 154 GLU A CA 1
ATOM 1179 C C . GLU A 1 154 ? 20.156 -7.91 -13.469 1 91.19 154 GLU A C 1
ATOM 1181 O O . GLU A 1 154 ? 19.562 -7.5 -14.461 1 91.19 154 GLU A O 1
ATOM 1186 N N . PHE A 1 155 ? 20.422 -7.188 -12.438 1 96.12 155 PHE A N 1
ATOM 1187 C CA . PHE A 1 155 ? 19.828 -5.863 -12.328 1 96.12 155 PHE A CA 1
ATOM 1188 C C . PHE A 1 155 ? 20.828 -4.777 -12.68 1 96.12 155 PHE A C 1
ATOM 1190 O O . PHE A 1 155 ? 22.016 -4.902 -12.359 1 96.12 155 PHE A O 1
ATOM 1197 N N . ARG A 1 156 ? 20.344 -3.789 -13.375 1 96.81 156 ARG A N 1
ATOM 1198 C CA . ARG A 1 156 ? 21.031 -2.498 -13.445 1 96.81 156 ARG A CA 1
ATOM 1199 C C . ARG A 1 156 ? 20.422 -1.511 -12.453 1 96.81 156 ARG A C 1
ATOM 1201 O O . ARG A 1 156 ? 19.25 -1.62 -12.086 1 96.81 156 ARG A O 1
ATOM 1208 N N . ARG A 1 157 ? 21.25 -0.634 -12.023 1 97.06 157 ARG A N 1
ATOM 1209 C CA . ARG A 1 157 ? 20.812 0.327 -11.008 1 97.06 157 ARG A CA 1
ATOM 1210 C C . ARG A 1 157 ? 21.406 1.705 -11.273 1 97.06 157 ARG A C 1
ATOM 1212 O O . ARG A 1 157 ? 22.5 1.816 -11.828 1 97.06 157 ARG A O 1
ATOM 1219 N N . GLU A 1 158 ? 20.688 2.686 -10.961 1 97.38 158 GLU A N 1
ATOM 1220 C CA . GLU A 1 158 ? 21.125 4.078 -11.016 1 97.38 158 GLU A CA 1
ATOM 1221 C C . GLU A 1 158 ? 20.609 4.871 -9.82 1 97.38 158 GLU A C 1
ATOM 1223 O O . GLU A 1 158 ? 19.438 4.75 -9.445 1 97.38 158 GLU A O 1
ATOM 1228 N N . ARG A 1 159 ? 21.531 5.613 -9.219 1 96.75 159 ARG A N 1
ATOM 1229 C CA . ARG A 1 159 ? 21.125 6.457 -8.102 1 96.75 159 ARG A CA 1
ATOM 1230 C C . ARG A 1 159 ? 20.172 7.559 -8.562 1 96.75 159 ARG A C 1
ATOM 1232 O O . ARG A 1 159 ? 20.422 8.211 -9.586 1 96.75 159 ARG A O 1
ATOM 1239 N N . LEU A 1 160 ? 19.094 7.746 -7.867 1 98.19 160 LEU A N 1
ATOM 1240 C CA . LEU A 1 160 ? 18.094 8.742 -8.219 1 98.19 160 LEU A CA 1
ATOM 1241 C C . LEU A 1 160 ? 18.047 9.859 -7.188 1 98.19 160 LEU A C 1
ATOM 1243 O O . LEU A 1 160 ? 17.922 11.039 -7.543 1 98.19 160 LEU A O 1
ATOM 1247 N N . ARG A 1 161 ? 18.141 9.516 -5.898 1 97.06 161 ARG A N 1
ATOM 1248 C CA . ARG A 1 161 ? 17.953 10.461 -4.809 1 97.06 161 ARG A CA 1
ATOM 1249 C C . ARG A 1 161 ? 18.672 10.008 -3.543 1 97.06 161 ARG A C 1
ATOM 1251 O O . ARG A 1 161 ? 18.609 8.828 -3.182 1 97.06 161 ARG A O 1
ATOM 1258 N N . THR A 1 162 ? 19.469 10.867 -2.957 1 96.12 162 THR A N 1
ATOM 1259 C CA . THR A 1 162 ? 19.906 10.688 -1.574 1 96.12 162 THR A CA 1
ATOM 1260 C C . THR A 1 162 ? 18.875 11.273 -0.608 1 96.12 162 THR A C 1
ATOM 1262 O O . THR A 1 162 ? 18.594 12.477 -0.657 1 96.12 162 THR A O 1
ATOM 1265 N N . ASP A 1 163 ? 18.328 10.438 0.204 1 95.75 163 ASP A N 1
ATOM 1266 C CA . ASP A 1 163 ? 17.25 10.844 1.109 1 95.75 163 ASP A CA 1
ATOM 1267 C C . ASP A 1 163 ? 17.672 10.664 2.566 1 95.75 163 ASP A C 1
ATOM 1269 O O . ASP A 1 163 ? 17.547 9.57 3.123 1 95.75 163 ASP A O 1
ATOM 1273 N N . PRO A 1 164 ? 18.109 11.703 3.217 1 95.38 164 PRO A N 1
ATOM 1274 C CA . PRO A 1 164 ? 18.562 11.602 4.609 1 95.38 164 PRO A CA 1
ATOM 1275 C C . PRO A 1 164 ? 17.422 11.234 5.562 1 95.38 164 PRO A C 1
ATOM 1277 O O . PRO A 1 164 ? 16.25 11.352 5.211 1 95.38 164 PRO A O 1
ATOM 1280 N N . LEU A 1 165 ? 17.875 10.773 6.734 1 96.12 165 LEU A N 1
ATOM 1281 C CA . LEU A 1 165 ? 16.906 10.445 7.777 1 96.12 165 LEU A CA 1
ATOM 1282 C C . LEU A 1 165 ? 16.609 11.664 8.648 1 96.12 165 LEU A C 1
ATOM 1284 O O . LEU A 1 165 ? 17.5 12.469 8.922 1 96.12 165 LEU A O 1
ATOM 1288 N N . VAL A 1 166 ? 15.375 11.742 9.055 1 96.06 166 VAL A N 1
ATOM 1289 C CA . VAL A 1 166 ? 14.969 12.703 10.07 1 96.06 166 VAL A CA 1
ATOM 1290 C C . VAL A 1 166 ? 14.203 11.992 11.18 1 96.06 166 VAL A C 1
ATOM 1292 O O . VAL A 1 166 ? 13.672 10.891 10.969 1 96.06 166 VAL A O 1
ATOM 1295 N N . ALA A 1 167 ? 14.203 12.602 12.305 1 97.31 167 ALA A N 1
ATOM 1296 C CA . ALA A 1 167 ? 13.406 12.062 13.406 1 97.31 167 ALA A CA 1
ATOM 1297 C C . ALA A 1 167 ? 12.016 12.688 13.438 1 97.31 167 ALA A C 1
ATOM 1299 O O . ALA A 1 167 ? 11.828 13.82 12.992 1 97.31 167 ALA A O 1
ATOM 1300 N N . VAL A 1 168 ? 11.07 11.93 13.875 1 96.44 168 VAL A N 1
ATOM 1301 C CA . VAL A 1 168 ? 9.703 12.375 14.094 1 96.44 168 VAL A CA 1
ATOM 1302 C C . VAL A 1 168 ? 9.273 12.039 15.516 1 96.44 168 VAL A C 1
ATOM 1304 O O . VAL A 1 168 ? 9.531 10.938 16.016 1 96.44 168 VAL A O 1
ATOM 1307 N N . THR A 1 169 ? 8.68 12.984 16.156 1 96.88 169 THR A N 1
ATOM 1308 C CA . THR A 1 169 ? 8.211 12.805 17.531 1 96.88 169 THR A CA 1
ATOM 1309 C C . THR A 1 169 ? 6.953 13.633 17.781 1 96.88 169 THR A C 1
ATOM 1311 O O . THR A 1 169 ? 6.441 14.289 16.875 1 96.88 169 THR A O 1
ATOM 1314 N N . ARG A 1 170 ? 6.402 13.477 19 1 95.25 170 ARG A N 1
ATOM 1315 C CA . ARG A 1 170 ? 5.238 14.273 19.359 1 95.25 170 ARG A CA 1
ATOM 1316 C C . ARG A 1 170 ? 5.637 15.719 19.641 1 95.25 170 ARG A C 1
ATOM 1318 O O . ARG A 1 170 ? 6.789 16 19.984 1 95.25 170 ARG A O 1
ATOM 1325 N N . PRO A 1 171 ? 4.711 16.594 19.5 1 93.12 171 PRO A N 1
ATOM 1326 C CA . PRO A 1 171 ? 5.027 18.016 19.562 1 93.12 171 PRO A CA 1
ATOM 1327 C C . PRO A 1 171 ? 5.562 18.438 20.938 1 93.12 171 PRO A C 1
ATOM 1329 O O . PRO A 1 171 ? 6.344 19.391 21.031 1 93.12 171 PRO A O 1
ATOM 1332 N N . LYS A 1 172 ? 5.234 17.719 21.969 1 95 172 LYS A N 1
ATOM 1333 C CA . LYS A 1 172 ? 5.625 18.109 23.312 1 95 172 LYS A CA 1
ATOM 1334 C C . LYS A 1 172 ? 6.957 17.484 23.703 1 95 172 LYS A C 1
ATOM 1336 O O . LYS A 1 172 ? 7.453 17.703 24.812 1 95 172 LYS A O 1
ATOM 1341 N N . ASN A 1 173 ? 7.531 16.719 22.812 1 96.31 173 ASN A N 1
ATOM 1342 C CA . ASN A 1 173 ? 8.859 16.156 23.078 1 96.31 173 ASN A CA 1
ATOM 1343 C C . ASN A 1 173 ? 9.906 17.266 23.188 1 96.31 173 ASN A C 1
ATOM 1345 O O . ASN A 1 173 ? 9.953 18.172 22.359 1 96.31 173 ASN A O 1
ATOM 1349 N N . PRO A 1 174 ? 10.758 17.203 24.125 1 94.06 174 PRO A N 1
ATOM 1350 C CA . PRO A 1 174 ? 11.781 18.234 24.297 1 94.06 174 PRO A CA 1
ATOM 1351 C C . PRO A 1 174 ? 12.664 18.391 23.062 1 94.06 174 PRO A C 1
ATOM 1353 O O . PRO A 1 174 ? 13.141 19.5 22.766 1 94.06 174 PRO A O 1
ATOM 1356 N N . ALA A 1 175 ? 12.891 17.375 22.359 1 94.31 175 ALA A N 1
ATOM 1357 C CA . ALA A 1 175 ? 13.742 17.422 21.172 1 94.31 175 ALA A CA 1
ATOM 1358 C C . ALA A 1 175 ? 13.102 18.266 20.062 1 94.31 175 ALA A C 1
ATOM 1360 O O . ALA A 1 175 ? 13.781 18.688 19.125 1 94.31 175 ALA A O 1
ATOM 1361 N N . ALA A 1 176 ? 11.82 18.422 20.172 1 92.38 176 ALA A N 1
ATOM 1362 C CA . ALA A 1 176 ? 11.086 19.125 19.125 1 92.38 176 ALA A CA 1
ATOM 1363 C C . ALA A 1 176 ? 11.148 20.625 19.312 1 92.38 176 ALA A C 1
ATOM 1365 O O . ALA A 1 176 ? 10.711 21.391 18.453 1 92.38 176 ALA A O 1
ATOM 1366 N N . SER A 1 177 ? 11.594 21.109 20.375 1 86.12 177 SER A N 1
ATOM 1367 C CA . SER A 1 177 ? 11.555 22.531 20.734 1 86.12 177 SER A CA 1
ATOM 1368 C C . SER A 1 177 ? 12.758 23.281 20.156 1 86.12 177 SER A C 1
ATOM 1370 O O . SER A 1 177 ? 12.727 24.5 20.016 1 86.12 177 SER A O 1
ATOM 1372 N N . GLY A 1 178 ? 13.781 22.625 19.844 1 79.12 178 GLY A N 1
ATOM 1373 C CA . GLY A 1 178 ? 15.008 23.281 19.406 1 79.12 178 GLY A CA 1
ATOM 1374 C C . GLY A 1 178 ? 14.977 23.703 17.953 1 79.12 178 GLY A C 1
ATOM 1375 O O . GLY A 1 178 ? 14.07 23.312 17.203 1 79.12 178 GLY A O 1
ATOM 1376 N N . ALA A 1 179 ? 15.969 24.672 17.828 1 79.81 179 ALA A N 1
ATOM 1377 C CA . ALA A 1 179 ? 16.156 25.141 16.453 1 79.81 179 ALA A CA 1
ATOM 1378 C C . ALA A 1 179 ? 17.359 24.469 15.812 1 79.81 179 ALA A C 1
ATOM 1380 O O . ALA A 1 179 ? 18.422 24.344 16.438 1 79.81 179 ALA A O 1
ATOM 1381 N N . GLY A 1 180 ? 17.188 23.828 14.648 1 87.31 180 GLY A N 1
ATOM 1382 C CA . GLY A 1 180 ? 18.281 23.266 13.883 1 87.31 180 GLY A CA 1
ATOM 1383 C C . GLY A 1 180 ? 18.469 21.766 14.094 1 87.31 180 GLY A C 1
ATOM 1384 O O . GLY A 1 180 ? 17.688 21.141 14.82 1 87.31 180 GLY A O 1
ATOM 1385 N N . PRO A 1 181 ? 19.516 21.234 13.5 1 94.19 181 PRO A N 1
ATOM 1386 C CA . PRO A 1 181 ? 19.766 19.797 13.586 1 94.19 181 PRO A CA 1
ATOM 1387 C C . PRO A 1 181 ? 20.297 19.375 14.953 1 94.19 181 PRO A C 1
ATOM 1389 O O . PRO A 1 181 ? 21.094 20.094 15.555 1 94.19 181 PRO A O 1
ATOM 1392 N N . VAL A 1 182 ? 19.844 18.297 15.469 1 95.81 182 VAL A N 1
ATOM 1393 C CA . VAL A 1 182 ? 20.281 17.75 16.75 1 95.81 182 VAL A CA 1
ATOM 1394 C C . VAL A 1 182 ? 20.969 16.406 16.531 1 95.81 182 VAL A C 1
ATOM 1396 O O . VAL A 1 182 ? 20.781 15.766 15.484 1 95.81 182 VAL A O 1
ATOM 1399 N N . ARG A 1 183 ? 21.828 16.062 17.531 1 95.25 183 ARG A N 1
ATOM 1400 C CA . ARG A 1 183 ? 22.406 14.719 17.516 1 95.25 183 ARG A CA 1
ATOM 1401 C C . ARG A 1 183 ? 21.422 13.688 18.047 1 95.25 183 ARG A C 1
ATOM 1403 O O . ARG A 1 183 ? 20.891 13.844 19.156 1 95.25 183 ARG A O 1
ATOM 1410 N N . LEU A 1 184 ? 21.234 12.617 17.266 1 96.31 184 LEU A N 1
ATOM 1411 C CA . LEU A 1 184 ? 20.219 11.602 17.562 1 96.31 184 LEU A CA 1
ATOM 1412 C C . LEU A 1 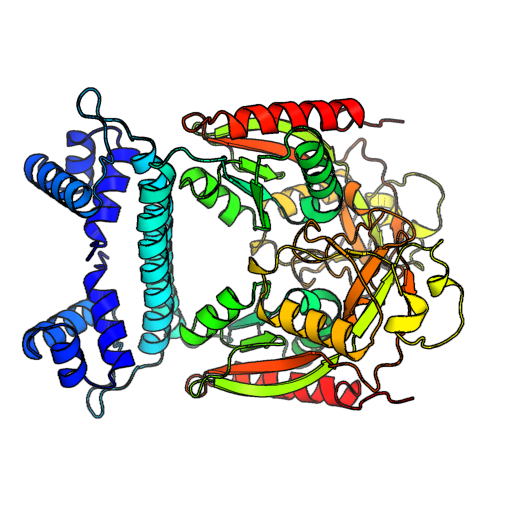184 ? 20.406 11.062 18.984 1 96.31 184 LEU A C 1
ATOM 1414 O O . LEU A 1 184 ? 19.453 11.062 19.766 1 96.31 184 LEU A O 1
ATOM 1418 N N . GLY A 1 185 ? 21.625 10.664 19.375 1 94.62 185 GLY A N 1
ATOM 1419 C CA . GLY A 1 185 ? 21.906 10.023 20.656 1 94.62 185 GLY A CA 1
ATOM 1420 C C . GLY A 1 185 ? 21.75 10.961 21.844 1 94.62 185 GLY A C 1
ATOM 1421 O O . GLY A 1 185 ? 21.516 10.516 22.969 1 94.62 185 GLY A O 1
ATOM 1422 N N . GLU A 1 186 ? 21.859 12.219 21.656 1 94.81 186 GLU A N 1
ATOM 1423 C CA . GLU A 1 186 ? 21.703 13.203 22.719 1 94.81 186 GLU A CA 1
ATOM 1424 C C . GLU A 1 186 ? 20.234 13.625 22.859 1 94.81 186 GLU A C 1
ATOM 1426 O O . GLU A 1 186 ? 19.703 13.641 23.969 1 94.81 186 GLU A O 1
ATOM 1431 N N . ALA A 1 187 ? 19.609 13.883 21.797 1 95.94 187 ALA A N 1
ATOM 1432 C CA . ALA A 1 187 ? 18.25 14.438 21.812 1 95.94 187 ALA A CA 1
ATOM 1433 C C . ALA A 1 187 ? 17.234 13.383 22.219 1 95.94 187 ALA A C 1
ATOM 1435 O O . ALA A 1 187 ? 16.203 13.703 22.828 1 95.94 187 ALA A O 1
ATOM 1436 N N . PHE A 1 188 ? 17.547 12.133 21.875 1 97.12 188 PHE A N 1
ATOM 1437 C CA . PHE A 1 188 ? 16.531 11.094 22.094 1 97.12 188 PHE A CA 1
ATOM 1438 C C . PHE A 1 188 ? 17.062 10.031 23.047 1 97.12 188 PHE A C 1
ATOM 1440 O O . PHE A 1 188 ? 16.531 8.914 23.094 1 97.12 188 PHE A O 1
ATOM 1447 N N . ASP A 1 189 ? 18.078 10.398 23.766 1 96.62 189 ASP A N 1
ATOM 1448 C CA . ASP A 1 189 ? 18.641 9.445 24.719 1 96.62 189 ASP A CA 1
ATOM 1449 C C . ASP A 1 189 ? 17.578 8.984 25.703 1 96.62 189 ASP A C 1
ATOM 1451 O O . ASP A 1 189 ? 16.859 9.805 26.281 1 96.62 189 ASP A O 1
ATOM 1455 N N . GLY A 1 190 ? 17.453 7.676 25.844 1 96.75 190 GLY A N 1
ATOM 1456 C CA . GLY A 1 190 ? 16.516 7.102 26.812 1 96.75 190 GLY A CA 1
ATOM 1457 C C . GLY A 1 190 ? 15.094 7.035 26.281 1 96.75 190 GLY A C 1
ATOM 1458 O O . GLY A 1 190 ? 14.203 6.527 26.969 1 96.75 190 GLY A O 1
ATOM 1459 N N . GLN A 1 191 ? 14.875 7.559 25.094 1 97.75 191 GLN A N 1
ATOM 1460 C CA . GLN A 1 191 ? 13.531 7.562 24.531 1 97.75 191 GLN A CA 1
ATOM 1461 C C . GLN A 1 191 ? 13.266 6.297 23.719 1 97.75 191 GLN A C 1
ATOM 1463 O O . GLN A 1 191 ? 14.203 5.574 23.375 1 97.75 191 GLN A O 1
ATOM 1468 N N . THR A 1 192 ? 12 6.023 23.469 1 97.5 192 THR A N 1
ATOM 1469 C CA . THR A 1 192 ? 11.594 4.793 22.797 1 97.5 192 THR A CA 1
ATOM 1470 C C . THR A 1 192 ? 11.531 5 21.281 1 97.5 192 THR A C 1
ATOM 1472 O O . THR A 1 192 ? 10.859 5.91 20.797 1 97.5 192 THR A O 1
ATOM 1475 N N . PHE A 1 193 ? 12.328 4.195 20.562 1 97.38 193 PHE A N 1
ATOM 1476 C CA . PHE A 1 193 ? 12.211 4.133 19.109 1 97.38 193 PHE A CA 1
ATOM 1477 C C . PHE A 1 193 ? 11.055 3.238 18.688 1 97.38 193 PHE A C 1
ATOM 1479 O O . PHE A 1 193 ? 10.969 2.082 19.109 1 97.38 193 PHE A O 1
ATOM 1486 N N . VAL A 1 194 ? 10.141 3.787 17.906 1 95.25 194 VAL A N 1
ATOM 1487 C CA . VAL A 1 194 ? 8.953 3.051 17.5 1 95.25 194 VAL A CA 1
ATOM 1488 C C . VAL A 1 194 ? 8.984 2.812 15.992 1 95.25 194 VAL A C 1
ATOM 1490 O O . VAL A 1 194 ? 9.25 3.736 15.219 1 95.25 194 VAL A O 1
ATOM 1493 N N . PHE A 1 195 ? 8.75 1.6 15.578 1 94.5 195 PHE A N 1
ATOM 1494 C CA . PHE A 1 195 ? 8.688 1.229 14.172 1 94.5 195 PHE A CA 1
ATOM 1495 C C . PHE A 1 195 ? 7.75 0.043 13.961 1 94.5 195 PHE A C 1
ATOM 1497 O O . PHE A 1 195 ? 7.113 -0.423 14.914 1 94.5 195 PHE A O 1
ATOM 1504 N N . TYR A 1 196 ? 7.57 -0.321 12.719 1 90.44 196 TYR A N 1
ATOM 1505 C CA . TYR A 1 196 ? 6.715 -1.477 12.469 1 90.44 196 TYR A CA 1
ATOM 1506 C C . TYR A 1 196 ? 7.543 -2.752 12.352 1 90.44 196 TYR A C 1
ATOM 1508 O O . TYR A 1 196 ? 8.773 -2.705 12.367 1 90.44 196 TYR A O 1
ATOM 1516 N N . ASP A 1 197 ? 6.887 -3.887 12.305 1 88.81 197 ASP A N 1
ATOM 1517 C CA . ASP A 1 197 ? 7.527 -5.199 12.258 1 88.81 197 ASP A CA 1
ATOM 1518 C C . ASP A 1 197 ? 8.508 -5.289 11.086 1 88.81 197 ASP A C 1
ATOM 1520 O O . ASP A 1 197 ? 8.117 -5.105 9.93 1 88.81 197 ASP A O 1
ATOM 1524 N N . PRO A 1 198 ? 9.773 -5.633 11.398 1 91.44 198 PRO A N 1
ATOM 1525 C CA . PRO A 1 198 ? 10.812 -5.66 10.367 1 91.44 198 PRO A CA 1
ATOM 1526 C C . PRO A 1 198 ? 10.531 -6.703 9.281 1 91.44 198 PRO A C 1
ATOM 1528 O O . PRO A 1 198 ? 11.18 -6.691 8.234 1 91.44 198 PRO A O 1
ATOM 1531 N N . LYS A 1 199 ? 9.641 -7.551 9.523 1 85.31 199 LYS A N 1
ATOM 1532 C CA . LYS A 1 199 ? 9.344 -8.586 8.531 1 85.31 199 LYS A CA 1
ATOM 1533 C C . LYS A 1 199 ? 8.891 -7.961 7.215 1 85.31 199 LYS A C 1
ATOM 1535 O O . LYS A 1 199 ? 9.086 -8.539 6.145 1 85.31 199 LYS A O 1
ATOM 1540 N N . TYR A 1 200 ? 8.328 -6.863 7.25 1 85.5 200 TYR A N 1
ATOM 1541 C CA . TYR A 1 200 ? 7.82 -6.195 6.059 1 85.5 200 TYR A CA 1
ATOM 1542 C C . TYR A 1 200 ? 8.953 -5.566 5.258 1 85.5 200 TYR A C 1
ATOM 1544 O O . TYR A 1 200 ? 8.867 -5.441 4.031 1 85.5 200 TYR A O 1
ATOM 1552 N N . ALA A 1 201 ? 9.992 -5.148 5.93 1 89.44 201 ALA A N 1
ATOM 1553 C CA . ALA A 1 201 ? 11.125 -4.469 5.301 1 89.44 201 ALA A CA 1
ATOM 1554 C C . ALA A 1 201 ? 12.391 -4.633 6.129 1 89.44 201 ALA A C 1
ATOM 1556 O O . ALA A 1 201 ? 12.883 -3.668 6.719 1 89.44 201 ALA A O 1
ATOM 1557 N N . PRO A 1 202 ? 12.969 -5.789 6.055 1 90.19 202 PRO A N 1
ATOM 1558 C CA . PRO A 1 202 ? 14.109 -6.09 6.922 1 90.19 202 PRO A CA 1
ATOM 1559 C C . PRO A 1 202 ? 15.32 -5.207 6.621 1 90.19 202 PRO A C 1
ATOM 1561 O O . PRO A 1 202 ? 16.016 -4.781 7.547 1 90.19 202 PRO A O 1
ATOM 1564 N N . GLU A 1 203 ? 15.562 -4.957 5.355 1 91.25 203 GLU A N 1
ATOM 1565 C CA . GLU A 1 203 ? 16.734 -4.16 4.992 1 91.25 203 GLU A CA 1
ATOM 1566 C C . GLU A 1 203 ? 16.562 -2.707 5.418 1 91.25 203 GLU A C 1
ATOM 1568 O O . GLU A 1 203 ? 17.531 -2.051 5.801 1 91.25 203 GLU A O 1
ATOM 1573 N N . HIS A 1 204 ? 15.391 -2.197 5.312 1 92.38 204 HIS A N 1
ATOM 1574 C CA . HIS A 1 204 ? 15.133 -0.85 5.809 1 92.38 204 HIS A CA 1
ATOM 1575 C C . HIS A 1 204 ? 15.367 -0.764 7.312 1 92.38 204 HIS A C 1
ATOM 1577 O O . HIS A 1 204 ? 15.984 0.187 7.797 1 92.38 204 HIS A O 1
ATOM 1583 N N . TYR A 1 205 ? 14.828 -1.707 8.008 1 93.56 205 TYR A N 1
ATOM 1584 C CA . TYR A 1 205 ? 15.016 -1.738 9.453 1 93.56 205 TYR A CA 1
ATOM 1585 C C . TYR A 1 205 ? 16.5 -1.811 9.812 1 93.56 205 TYR A C 1
ATOM 1587 O O . TYR A 1 205 ? 16.938 -1.207 10.797 1 93.56 205 TYR A O 1
ATOM 1595 N N . ALA A 1 206 ? 17.25 -2.559 9.047 1 93.81 206 ALA A N 1
ATOM 1596 C CA . ALA A 1 206 ? 18.688 -2.652 9.281 1 93.81 206 ALA A CA 1
ATOM 1597 C C . ALA A 1 206 ? 19.359 -1.282 9.156 1 93.81 206 ALA A C 1
ATOM 1599 O O . ALA A 1 206 ? 20.281 -0.961 9.922 1 93.81 206 ALA A O 1
ATOM 1600 N N . VAL A 1 207 ? 18.953 -0.493 8.227 1 94.38 207 VAL A N 1
ATOM 1601 C CA . VAL A 1 207 ? 19.484 0.858 8.062 1 94.38 207 VAL A CA 1
ATOM 1602 C C . VAL A 1 207 ? 19.141 1.694 9.297 1 94.38 207 VAL A C 1
ATOM 1604 O O . VAL A 1 207 ? 19.969 2.463 9.781 1 94.38 207 VAL A O 1
ATOM 1607 N N . LEU A 1 208 ? 17.953 1.556 9.805 1 95.88 208 LEU A N 1
ATOM 1608 C CA . LEU A 1 208 ? 17.516 2.322 10.961 1 95.88 208 LEU A CA 1
ATOM 1609 C C . LEU A 1 208 ? 18.297 1.914 12.211 1 95.88 208 LEU A C 1
ATOM 1611 O O . LEU A 1 208 ? 18.656 2.766 13.023 1 95.88 208 LEU A O 1
ATOM 1615 N N . THR A 1 209 ? 18.484 0.642 12.32 1 95.06 209 THR A N 1
ATOM 1616 C CA . THR A 1 209 ? 19.25 0.155 13.453 1 95.06 209 THR A CA 1
ATOM 1617 C C . THR A 1 209 ? 20.688 0.68 13.398 1 95.06 209 THR A C 1
ATOM 1619 O O . THR A 1 209 ? 21.266 1.043 14.422 1 95.06 209 THR A O 1
ATOM 1622 N N . LYS A 1 210 ? 21.25 0.679 12.219 1 94.81 210 LYS A N 1
ATOM 1623 C CA . LYS A 1 210 ? 22.578 1.258 12.031 1 94.81 210 LYS A CA 1
ATOM 1624 C C . LYS A 1 210 ? 22.578 2.736 12.406 1 94.81 210 LYS A C 1
ATOM 1626 O O . LYS A 1 210 ? 23.562 3.232 12.969 1 94.81 210 LYS A O 1
ATOM 1631 N N . ALA A 1 211 ? 21.562 3.41 12.07 1 95.94 211 ALA A N 1
ATOM 1632 C CA . ALA A 1 211 ? 21.453 4.828 12.406 1 95.94 211 ALA A CA 1
ATOM 1633 C C . ALA A 1 211 ? 21.406 5.031 13.914 1 95.94 211 ALA A C 1
ATOM 1635 O O . ALA A 1 211 ? 22.047 5.938 14.453 1 95.94 211 ALA A O 1
ATOM 1636 N N . LEU A 1 212 ? 20.578 4.215 14.578 1 96.06 212 LEU A N 1
ATOM 1637 C CA . LEU A 1 212 ? 20.469 4.301 16.031 1 96.06 212 LEU A CA 1
ATOM 1638 C C . LEU A 1 212 ? 21.812 4.027 16.703 1 96.06 212 LEU A C 1
ATOM 1640 O O . LEU A 1 212 ? 22.188 4.727 17.641 1 96.06 212 LEU A O 1
ATOM 1644 N N . ASP A 1 213 ? 22.484 3.072 16.188 1 94.88 213 ASP A N 1
ATOM 1645 C CA . ASP A 1 213 ? 23.797 2.713 16.719 1 94.88 213 ASP A CA 1
ATOM 1646 C C . ASP A 1 213 ? 24.812 3.832 16.5 1 94.88 213 ASP A C 1
ATOM 1648 O O . ASP A 1 213 ? 25.531 4.219 17.422 1 94.88 213 ASP A O 1
ATOM 1652 N N . ALA A 1 214 ? 24.859 4.336 15.328 1 94.56 214 ALA A N 1
ATOM 1653 C CA . ALA A 1 214 ? 25.812 5.375 14.953 1 94.56 214 ALA A CA 1
ATOM 1654 C C . ALA A 1 214 ? 25.531 6.68 15.688 1 94.56 214 ALA A C 1
ATOM 1656 O O . ALA A 1 214 ? 26.453 7.43 16.016 1 94.56 214 ALA A O 1
ATOM 1657 N N . GLY A 1 215 ? 24.297 6.984 15.836 1 92.56 215 GLY A N 1
ATOM 1658 C CA . GLY A 1 215 ? 23.891 8.211 16.5 1 92.56 215 GLY A CA 1
ATOM 1659 C C . GLY A 1 215 ? 24.188 8.203 18 1 92.56 215 GLY A C 1
ATOM 1660 O O . GLY A 1 215 ? 24.266 9.258 18.625 1 92.56 215 GLY A O 1
ATOM 1661 N N . GLY A 1 216 ? 24.188 7 18.516 1 91.56 216 GLY A N 1
ATOM 1662 C CA . GLY A 1 216 ? 24.469 6.859 19.938 1 91.56 216 GLY A CA 1
ATOM 1663 C C . GLY A 1 216 ? 23.219 6.926 20.797 1 91.56 216 GLY A C 1
ATOM 1664 O O . GLY A 1 216 ? 22.109 6.891 20.281 1 91.56 216 GLY A O 1
ATOM 1665 N N . GLY A 1 217 ? 23.469 6.789 22.125 1 92.5 217 GLY A N 1
ATOM 1666 C CA . GLY A 1 217 ? 22.344 6.781 23.062 1 92.5 217 GLY A CA 1
ATOM 1667 C C . GLY A 1 217 ? 21.734 5.406 23.25 1 92.5 217 GLY A C 1
ATOM 1668 O O . GLY A 1 217 ? 22.125 4.453 22.578 1 92.5 217 GLY A O 1
ATOM 1669 N N . SER A 1 218 ? 20.875 5.355 24.25 1 95.19 218 SER A N 1
ATOM 1670 C CA . SER A 1 218 ? 20.141 4.129 24.531 1 95.19 218 SER A CA 1
ATOM 1671 C C . SER A 1 218 ? 18.656 4.293 24.219 1 95.19 218 SER A C 1
ATOM 1673 O O . SER A 1 218 ? 18.016 5.242 24.703 1 95.19 218 SER A O 1
ATOM 1675 N N . HIS A 1 219 ? 18.172 3.426 23.406 1 96.44 219 HIS A N 1
ATOM 1676 C CA . HIS A 1 219 ? 16.781 3.523 23 1 96.44 219 HIS A CA 1
ATOM 1677 C C . HIS A 1 219 ? 16.062 2.188 23.172 1 96.44 219 HIS A C 1
ATOM 1679 O O . HIS A 1 219 ? 16.5 1.17 22.625 1 96.44 219 HIS A O 1
ATOM 1685 N N . ALA A 1 220 ? 15.023 2.195 23.953 1 96 220 ALA A N 1
ATOM 1686 C CA . ALA A 1 220 ? 14.125 1.044 23.875 1 96 220 ALA A CA 1
ATOM 1687 C C . ALA A 1 220 ? 13.453 0.958 22.516 1 96 220 ALA A C 1
ATOM 1689 O O . ALA A 1 220 ? 13.312 1.969 21.828 1 96 220 ALA A O 1
ATOM 1690 N N . VAL A 1 221 ? 13.109 -0.236 22.078 1 95.56 221 VAL A N 1
ATOM 1691 C CA . VAL A 1 221 ? 12.539 -0.428 20.75 1 95.56 221 VAL A CA 1
ATOM 1692 C C . VAL A 1 221 ? 11.141 -1.028 20.875 1 95.56 221 VAL A C 1
ATOM 1694 O O . VAL A 1 221 ? 10.938 -2 21.609 1 95.56 221 VAL A O 1
ATOM 1697 N N . ARG A 1 222 ? 10.219 -0.395 20.234 1 92.19 222 ARG A N 1
ATOM 1698 C CA . ARG A 1 222 ? 8.859 -0.912 20.094 1 92.19 222 ARG A CA 1
ATOM 1699 C C . ARG A 1 222 ? 8.516 -1.128 18.625 1 92.19 222 ARG A C 1
ATOM 1701 O O . ARG A 1 222 ? 8.641 -0.209 17.812 1 92.19 222 ARG A O 1
ATOM 1708 N N . LEU A 1 223 ? 8.031 -2.332 18.25 1 89.56 223 LEU A N 1
ATOM 1709 C CA . LEU A 1 223 ? 7.801 -2.691 16.844 1 89.56 223 LEU A CA 1
ATOM 1710 C C . LEU A 1 223 ? 6.328 -2.982 16.594 1 89.56 223 LEU A C 1
ATOM 1712 O O . LEU A 1 223 ? 5.988 -4.004 15.992 1 89.56 223 LEU A O 1
ATOM 1716 N N . ASP A 1 224 ? 5.465 -2.047 17.016 1 82.06 224 ASP A N 1
ATOM 1717 C CA . ASP A 1 224 ? 4.031 -2.322 16.922 1 82.06 224 ASP A CA 1
ATOM 1718 C C . ASP A 1 224 ? 3.314 -1.241 16.109 1 82.06 224 ASP A C 1
ATOM 1720 O O . ASP A 1 224 ? 2.086 -1.151 16.141 1 82.06 224 ASP A O 1
ATOM 1724 N N . MET A 1 225 ? 4.062 -0.418 15.391 1 87.38 225 MET A N 1
ATOM 1725 C CA . MET A 1 225 ? 3.453 0.548 14.484 1 87.38 225 MET A CA 1
ATOM 1726 C C . MET A 1 225 ? 2.738 -0.159 13.336 1 87.38 225 MET A C 1
ATOM 1728 O O . MET A 1 225 ? 3.172 -1.223 12.891 1 87.38 225 MET A O 1
ATOM 1732 N N . THR A 1 226 ? 1.579 0.45 12.898 1 85.25 226 THR A N 1
ATOM 1733 C CA . THR A 1 226 ? 0.947 -0.04 11.68 1 85.25 226 THR A CA 1
ATOM 1734 C C . THR A 1 226 ? 1.916 0.03 10.5 1 85.25 226 THR A C 1
ATOM 1736 O O . THR A 1 226 ? 2.561 1.058 10.281 1 85.25 226 THR A O 1
ATOM 1739 N N . PRO A 1 227 ? 1.968 -1.028 9.789 1 83.81 227 PRO A N 1
ATOM 1740 C CA . PRO A 1 227 ? 2.945 -1.023 8.695 1 83.81 227 PRO A CA 1
ATOM 1741 C C . PRO A 1 227 ? 2.627 0.014 7.621 1 83.81 227 PRO A C 1
ATOM 1743 O O . PRO A 1 227 ? 1.456 0.268 7.332 1 83.81 227 PRO A O 1
ATOM 1746 N N . GLY A 1 228 ? 3.713 0.587 6.98 1 79.88 228 GLY A N 1
ATOM 1747 C CA . GLY A 1 228 ? 3.533 1.394 5.785 1 79.88 228 GLY A CA 1
ATOM 1748 C C . GLY A 1 228 ? 3.639 2.885 6.051 1 79.88 228 GLY A C 1
ATOM 1749 O O . GLY A 1 228 ? 3.619 3.688 5.113 1 79.88 228 GLY A O 1
ATOM 1750 N N . LEU A 1 229 ? 3.68 3.373 7.246 1 76.31 229 LEU A N 1
ATOM 1751 C CA . LEU A 1 229 ? 3.996 4.734 7.664 1 76.31 229 LEU A CA 1
ATOM 1752 C C . LEU A 1 229 ? 2.906 5.707 7.223 1 76.31 229 LEU A C 1
ATOM 1754 O O . LEU A 1 229 ? 3.166 6.898 7.051 1 76.31 229 LEU A O 1
ATOM 1758 N N . ARG A 1 230 ? 1.696 5.199 6.918 1 80 230 ARG A N 1
ATOM 1759 C CA . ARG A 1 230 ? 0.594 6.113 6.637 1 80 230 ARG A CA 1
ATOM 1760 C C . ARG A 1 230 ? 0.191 6.891 7.887 1 80 230 ARG A C 1
ATOM 1762 O O . ARG A 1 230 ? -0.151 8.07 7.809 1 80 230 ARG A O 1
ATOM 1769 N N . ASN A 1 231 ? 0.193 6.168 8.984 1 79.38 231 ASN A N 1
ATOM 1770 C CA . ASN A 1 231 ? -0.09 6.727 10.305 1 79.38 231 ASN A CA 1
ATOM 1771 C C . ASN A 1 231 ? 1.089 6.543 11.25 1 79.38 231 ASN A C 1
ATOM 1773 O O . ASN A 1 231 ? 1.439 5.414 11.602 1 79.38 231 ASN A O 1
ATOM 1777 N N . ILE A 1 232 ? 1.649 7.672 11.539 1 85.25 232 ILE A N 1
ATOM 1778 C CA . ILE A 1 232 ? 2.705 7.645 12.547 1 85.25 232 ILE A CA 1
ATOM 1779 C C . ILE A 1 232 ? 2.129 8.008 13.914 1 85.25 232 ILE A C 1
ATOM 1781 O O . ILE A 1 232 ? 1.934 9.188 14.211 1 85.25 232 ILE A O 1
ATOM 1785 N N . VAL A 1 233 ? 1.811 6.977 14.641 1 81.38 233 VAL A N 1
ATOM 1786 C CA . VAL A 1 233 ? 1.317 7.168 16 1 81.38 233 VAL A CA 1
ATOM 1787 C C . VAL A 1 233 ? 2.395 6.762 17 1 81.38 233 VAL A C 1
ATOM 1789 O O . VAL A 1 233 ? 2.893 5.637 16.969 1 81.38 233 VAL A O 1
ATOM 1792 N N . LEU A 1 234 ? 2.705 7.699 17.797 1 90.38 234 LEU A N 1
ATOM 1793 C CA . LEU A 1 234 ? 3.695 7.465 18.844 1 90.38 234 LEU A CA 1
ATOM 1794 C C . LEU A 1 234 ? 3.029 7.383 20.219 1 90.38 234 LEU A C 1
ATOM 1796 O O . LEU A 1 234 ? 2.111 8.148 20.516 1 90.38 234 LEU A O 1
ATOM 1800 N N . PRO A 1 235 ? 3.43 6.457 21.016 1 87.62 235 PRO A N 1
ATOM 1801 C CA . PRO A 1 235 ? 2.707 6.148 22.25 1 87.62 235 PRO A CA 1
ATOM 1802 C C . PRO A 1 235 ? 2.752 7.289 23.266 1 87.62 235 PRO A C 1
ATOM 1804 O O . PRO A 1 235 ? 1.842 7.43 24.094 1 87.62 235 PRO A O 1
ATOM 1807 N N . ASP A 1 236 ? 3.846 8.055 23.297 1 92.12 236 ASP A N 1
ATOM 1808 C CA . ASP A 1 236 ? 3.959 9.141 24.266 1 92.12 236 ASP A CA 1
ATOM 1809 C C . ASP A 1 236 ? 4.938 10.203 23.781 1 92.12 236 ASP A C 1
ATOM 1811 O O . ASP A 1 236 ? 5.391 10.164 22.641 1 92.12 236 ASP A O 1
ATOM 1815 N N . ASP A 1 237 ? 5.176 11.234 24.703 1 95.44 237 ASP A N 1
ATOM 1816 C CA . ASP A 1 237 ? 5.996 12.383 24.344 1 95.44 237 ASP A CA 1
ATOM 1817 C C . ASP A 1 237 ? 7.484 12.039 24.422 1 95.4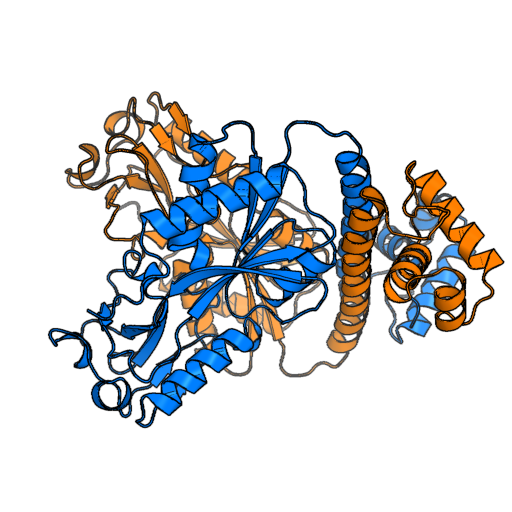4 237 ASP A C 1
ATOM 1819 O O . ASP A 1 237 ? 8.336 12.906 24.219 1 95.44 237 ASP A O 1
ATOM 1823 N N . TYR A 1 238 ? 7.797 10.797 24.734 1 96.12 238 TYR A N 1
ATOM 1824 C CA . TYR A 1 238 ? 9.18 10.344 24.828 1 96.12 238 TYR A CA 1
ATOM 1825 C C . TYR A 1 238 ? 9.43 9.164 23.875 1 96.12 238 TYR A C 1
ATOM 1827 O O . TYR A 1 238 ? 10.086 8.195 24.25 1 96.12 238 TYR A O 1
ATOM 1835 N N . SER A 1 239 ? 8.781 9.219 22.781 1 97.31 239 SER A N 1
ATOM 1836 C CA . SER A 1 239 ? 8.953 8.258 21.688 1 97.31 239 SER A CA 1
ATOM 1837 C C . SER A 1 239 ? 9.273 8.961 20.375 1 97.31 239 SER A C 1
ATOM 1839 O O . SER A 1 239 ? 8.93 10.133 20.188 1 97.31 239 SER A O 1
ATOM 1841 N N . PHE A 1 240 ? 9.938 8.258 19.516 1 97.5 240 PHE A N 1
ATOM 1842 C CA . PHE A 1 240 ? 10.281 8.82 18.219 1 97.5 240 PHE A CA 1
ATOM 1843 C C . PHE A 1 240 ? 10.422 7.723 17.172 1 97.5 240 PHE A C 1
ATOM 1845 O O . PHE A 1 240 ? 10.406 6.535 17.516 1 97.5 240 PHE A O 1
ATOM 1852 N N . THR A 1 241 ? 10.43 8.109 15.961 1 97.25 241 THR A N 1
ATOM 1853 C CA . THR A 1 241 ? 10.766 7.23 14.844 1 97.25 241 THR A CA 1
ATOM 1854 C C . THR A 1 241 ? 11.633 7.957 13.82 1 97.25 241 THR A C 1
ATOM 1856 O O . THR A 1 241 ? 11.953 9.133 14 1 97.25 241 THR A O 1
ATOM 1859 N N . LEU A 1 242 ? 12.211 7.266 12.914 1 96.75 242 LEU A N 1
ATOM 1860 C CA . LEU A 1 242 ? 13.016 7.82 11.836 1 96.75 242 LEU A CA 1
ATOM 1861 C C . LEU A 1 242 ? 12.344 7.594 10.484 1 96.75 242 LEU A C 1
ATOM 1863 O O . LEU A 1 242 ? 11.82 6.508 10.219 1 96.75 242 LEU A O 1
ATOM 1867 N N . ILE A 1 243 ? 12.289 8.602 9.703 1 95.56 243 ILE A N 1
ATOM 1868 C CA . ILE A 1 243 ? 11.703 8.516 8.367 1 95.56 243 ILE A CA 1
ATOM 1869 C C . ILE A 1 243 ? 12.594 9.234 7.363 1 95.56 243 ILE A C 1
ATOM 1871 O O . ILE A 1 243 ? 13.469 10.016 7.742 1 95.56 243 ILE A O 1
ATOM 1875 N N . PRO A 1 244 ? 12.398 8.922 6.051 1 94.88 244 PRO A N 1
ATOM 1876 C CA . PRO A 1 244 ? 13.086 9.727 5.035 1 94.88 244 PRO A CA 1
ATOM 1877 C C . PRO A 1 244 ? 12.656 11.188 5.051 1 94.88 244 PRO A C 1
ATOM 1879 O O . PRO A 1 244 ? 11.469 11.484 5.238 1 94.88 244 PRO A O 1
ATOM 1882 N N . GLU A 1 245 ? 13.57 12.055 4.809 1 94.31 245 GLU A N 1
ATOM 1883 C CA . GLU A 1 245 ? 13.312 13.492 4.824 1 94.31 245 GLU A CA 1
ATOM 1884 C C . GLU A 1 245 ? 12.266 13.875 3.783 1 94.31 245 GLU A C 1
ATOM 1886 O O . GLU A 1 245 ? 11.477 14.797 4 1 94.31 245 GLU A O 1
ATOM 1891 N N . SER A 1 246 ? 12.195 13.156 2.711 1 92.56 246 SER A N 1
ATOM 1892 C CA . SER A 1 246 ? 11.281 13.461 1.621 1 92.56 246 SER A CA 1
ATOM 1893 C C . SER A 1 246 ? 9.828 13.367 2.08 1 92.56 246 SER A C 1
ATOM 1895 O O . SER A 1 246 ? 8.922 13.867 1.406 1 92.56 246 SER A O 1
ATOM 1897 N N . MET A 1 247 ? 9.594 12.773 3.223 1 90.88 247 MET A N 1
ATOM 1898 C CA . MET A 1 247 ? 8.242 12.625 3.75 1 90.88 247 MET A CA 1
ATOM 1899 C C . MET A 1 247 ? 7.855 13.828 4.605 1 90.88 247 MET A C 1
ATOM 1901 O O . MET A 1 247 ? 6.684 14 4.941 1 90.88 247 MET A O 1
ATOM 1905 N N . LYS A 1 248 ? 8.773 14.672 4.938 1 89 248 LYS A N 1
ATOM 1906 C CA . LYS A 1 248 ? 8.625 15.727 5.934 1 89 248 LYS A CA 1
ATOM 1907 C C . LYS A 1 248 ? 7.418 16.609 5.629 1 89 248 LYS A C 1
ATOM 1909 O O . LYS A 1 248 ? 6.578 16.844 6.5 1 89 248 LYS A O 1
ATOM 1914 N N . PRO A 1 249 ? 7.242 17.016 4.387 1 84.81 249 PRO A N 1
ATOM 1915 C CA . PRO A 1 249 ? 6.137 17.922 4.105 1 84.81 249 PRO A CA 1
ATOM 1916 C C . PRO A 1 249 ? 4.766 17.266 4.285 1 84.81 249 PRO A C 1
ATOM 1918 O O . PRO A 1 249 ? 3.748 17.969 4.328 1 84.81 249 PRO A O 1
ATOM 1921 N N . PHE A 1 250 ? 4.758 16 4.48 1 84.12 250 PHE A N 1
ATOM 1922 C CA . PHE A 1 250 ? 3.488 15.281 4.457 1 84.12 250 PHE A CA 1
ATOM 1923 C C . PHE A 1 250 ? 3.162 14.719 5.836 1 84.12 250 PHE A C 1
ATOM 1925 O O . PHE A 1 250 ? 2.229 13.93 5.98 1 84.12 250 PHE A O 1
ATOM 1932 N N . LEU A 1 251 ? 3.873 15.125 6.805 1 87 251 LEU A N 1
ATOM 1933 C CA . LEU A 1 251 ? 3.619 14.68 8.172 1 87 251 LEU A CA 1
ATOM 1934 C C . LEU A 1 251 ? 2.342 15.305 8.719 1 87 251 LEU A C 1
ATOM 1936 O O . LEU A 1 251 ? 2.064 16.484 8.469 1 87 251 LEU A O 1
ATOM 1940 N N . PRO A 1 252 ? 1.602 14.477 9.453 1 80.5 252 PRO A N 1
ATOM 1941 C CA . PRO A 1 252 ? 0.418 15.055 10.094 1 80.5 252 PRO A CA 1
ATOM 1942 C C . PRO A 1 252 ? 0.772 16.016 11.227 1 80.5 252 PRO A C 1
ATOM 1944 O O . PRO A 1 252 ? 1.922 16.047 11.672 1 80.5 252 PRO A O 1
ATOM 1947 N N . ARG A 1 253 ? -0.276 16.688 11.695 1 79.62 253 ARG A N 1
ATOM 1948 C CA . ARG A 1 253 ? -0.08 17.688 12.727 1 79.62 253 ARG A CA 1
ATOM 1949 C C . ARG A 1 253 ? 0.173 17.031 14.086 1 79.62 253 ARG A C 1
ATOM 1951 O O . ARG A 1 253 ? 0.672 17.688 15.008 1 79.62 253 ARG A O 1
ATOM 1958 N N . THR A 1 254 ? -0.118 15.805 14.195 1 83.31 254 THR A N 1
ATOM 1959 C CA . THR A 1 254 ? -0.005 15.094 15.469 1 83.31 254 THR A CA 1
ATOM 1960 C C . THR A 1 254 ? 1.455 14.797 15.789 1 83.31 254 THR A C 1
ATOM 1962 O O . THR A 1 254 ? 1.782 14.422 16.922 1 83.31 254 THR A O 1
ATOM 1965 N N . VAL A 1 255 ? 2.326 15.008 14.805 1 90.94 255 VAL A N 1
ATOM 1966 C CA . VAL A 1 255 ? 3.744 14.75 15.031 1 90.94 255 VAL A CA 1
ATOM 1967 C C . VAL A 1 255 ? 4.566 15.93 14.5 1 90.94 255 VAL A C 1
ATOM 1969 O O . VAL A 1 255 ? 4.043 16.797 13.805 1 90.94 255 VAL A O 1
ATOM 1972 N N . ARG A 1 256 ? 5.836 15.922 14.93 1 92.5 256 ARG A N 1
ATOM 1973 C CA . ARG A 1 256 ? 6.777 16.953 14.523 1 92.5 256 ARG A CA 1
ATOM 1974 C C . ARG A 1 256 ? 8.094 16.359 14.055 1 92.5 256 ARG A C 1
ATOM 1976 O O . ARG A 1 256 ? 8.594 15.406 14.664 1 92.5 256 ARG A O 1
ATOM 1983 N N . GLU A 1 257 ? 8.57 16.969 13.016 1 94.19 257 GLU A N 1
ATOM 1984 C CA . GLU A 1 257 ? 9.891 16.594 12.539 1 94.19 257 GLU A CA 1
ATOM 1985 C C . GLU A 1 257 ? 10.992 17.234 13.375 1 94.19 257 GLU A C 1
ATOM 1987 O O . GLU A 1 257 ? 10.875 18.391 13.781 1 94.19 257 GLU A O 1
ATOM 1992 N N . VAL A 1 258 ? 12.039 16.516 13.602 1 96.5 258 VAL A N 1
ATOM 1993 C CA . VAL A 1 258 ? 13.266 17 14.219 1 96.5 258 VAL A CA 1
ATOM 1994 C C . VAL A 1 258 ? 14.453 16.75 13.289 1 96.5 258 VAL A C 1
ATOM 1996 O O . VAL A 1 258 ? 14.867 15.609 13.109 1 96.5 258 VAL A O 1
ATOM 1999 N N . PRO A 1 259 ? 14.977 17.812 12.742 1 95.75 259 PRO A N 1
ATOM 2000 C CA . PRO A 1 259 ? 16.156 17.609 11.898 1 95.75 259 PRO A CA 1
ATOM 2001 C C . PRO A 1 259 ? 17.344 17.016 12.656 1 95.75 259 PRO A C 1
ATOM 2003 O O . PRO A 1 259 ? 17.578 17.375 13.812 1 95.75 259 PRO A O 1
ATOM 2006 N N . LEU A 1 260 ? 18.016 16.141 11.977 1 96.25 260 LEU A N 1
ATOM 2007 C CA . LEU A 1 260 ? 19.156 15.461 12.594 1 96.25 260 LEU A CA 1
ATOM 2008 C C . LEU A 1 260 ? 20.469 15.883 11.945 1 96.25 260 LEU A C 1
ATOM 2010 O O . LEU A 1 260 ? 20.5 16.203 10.758 1 96.25 260 LEU A O 1
ATOM 2014 N N . ASP A 1 261 ? 21.484 15.93 12.797 1 94.62 261 ASP A N 1
ATOM 2015 C CA . ASP A 1 261 ? 22.828 15.906 12.242 1 94.62 261 ASP A CA 1
ATOM 2016 C C . ASP A 1 261 ? 23.125 14.562 11.578 1 94.62 261 ASP A C 1
ATOM 2018 O O . ASP A 1 261 ? 23.328 13.562 12.258 1 94.62 261 ASP A O 1
ATOM 2022 N N . THR A 1 262 ? 23.172 14.586 10.258 1 92 262 THR A N 1
ATOM 2023 C CA . THR A 1 262 ? 23.219 13.336 9.516 1 92 262 THR A CA 1
ATOM 2024 C C . THR A 1 262 ? 24.672 12.961 9.188 1 92 262 THR A C 1
ATOM 2026 O O . THR A 1 262 ? 24.922 12.031 8.422 1 92 262 THR A O 1
ATOM 2029 N N . SER A 1 263 ? 25.594 13.609 9.758 1 90.94 263 SER A N 1
ATOM 2030 C CA . SER A 1 263 ? 27 13.398 9.422 1 90.94 263 SER A CA 1
ATOM 2031 C C . SER A 1 263 ? 27.438 11.969 9.727 1 90.94 263 SER A C 1
ATOM 2033 O O . SER A 1 263 ? 28.266 11.398 9.023 1 90.94 263 SER A O 1
ATOM 2035 N N . ALA A 1 264 ? 26.891 11.422 10.75 1 89.81 264 ALA A N 1
ATOM 2036 C CA . ALA A 1 264 ? 27.281 10.078 11.156 1 89.81 264 ALA A CA 1
ATOM 2037 C C . ALA A 1 264 ? 26.203 9.062 10.82 1 89.81 264 ALA A C 1
ATOM 2039 O O . ALA A 1 264 ? 26.312 7.883 11.172 1 89.81 264 ALA A O 1
ATOM 2040 N N . LEU A 1 265 ? 25.219 9.5 10.172 1 93.69 265 LEU A N 1
ATOM 2041 C CA . LEU A 1 265 ? 24.062 8.625 9.953 1 93.69 265 LEU A CA 1
ATOM 2042 C C . LEU A 1 265 ? 24.031 8.133 8.516 1 93.69 265 LEU A C 1
ATOM 2044 O O . LEU A 1 265 ? 24.422 8.852 7.594 1 93.69 265 LEU A O 1
ATOM 2048 N N . PRO A 1 266 ? 23.562 6.898 8.367 1 93.25 266 PRO A N 1
ATOM 2049 C CA . PRO A 1 266 ? 23.344 6.449 6.988 1 93.25 266 PRO A CA 1
ATOM 2050 C C . PRO A 1 266 ? 22.203 7.207 6.297 1 93.25 266 PRO A C 1
ATOM 2052 O O . PRO A 1 266 ? 21.328 7.75 6.965 1 93.25 266 PRO A O 1
ATOM 2055 N N . ALA A 1 267 ? 22.328 7.32 5.02 1 92.19 267 ALA A N 1
ATOM 2056 C CA . ALA A 1 267 ? 21.25 7.867 4.211 1 92.19 267 ALA A CA 1
ATOM 2057 C C . ALA A 1 267 ? 20.578 6.777 3.377 1 92.19 267 ALA A C 1
ATOM 2059 O O . ALA A 1 267 ? 21.172 5.727 3.125 1 92.19 267 ALA A O 1
ATOM 2060 N N . LEU A 1 268 ? 19.344 7.059 3.084 1 93.69 268 LEU A N 1
ATOM 2061 C CA . LEU A 1 268 ? 18.656 6.164 2.164 1 93.69 268 LEU A CA 1
ATOM 2062 C C . LEU A 1 268 ? 18.906 6.566 0.716 1 93.69 268 LEU A C 1
ATOM 2064 O O . LEU A 1 268 ? 18.625 7.703 0.326 1 93.69 268 LEU A O 1
ATOM 2068 N N . GLU A 1 269 ? 19.453 5.641 0.003 1 94.69 269 GLU A N 1
ATOM 2069 C CA . GLU A 1 269 ? 19.688 5.863 -1.419 1 94.69 269 GLU A CA 1
ATOM 2070 C C . GLU A 1 269 ? 18.562 5.289 -2.27 1 94.69 269 GLU A C 1
ATOM 2072 O O . GLU A 1 269 ? 18.516 4.082 -2.52 1 94.69 269 GLU A O 1
ATOM 2077 N N . VAL A 1 270 ? 17.781 6.199 -2.746 1 97.44 270 VAL A N 1
ATOM 2078 C CA . VAL A 1 270 ? 16.719 5.766 -3.654 1 97.44 270 VAL A CA 1
ATOM 2079 C C . VAL A 1 270 ? 17.297 5.559 -5.055 1 97.44 270 VAL A C 1
ATOM 2081 O O . VAL A 1 270 ? 17.969 6.441 -5.594 1 97.44 270 VAL A O 1
ATOM 2084 N N . GLU A 1 271 ? 16.969 4.367 -5.594 1 97.88 271 GLU A N 1
ATOM 2085 C CA . GLU A 1 271 ? 17.562 3.998 -6.875 1 97.88 271 GLU A CA 1
ATOM 2086 C C . GLU A 1 271 ? 16.484 3.621 -7.891 1 97.88 271 GLU A C 1
ATOM 2088 O O . GLU A 1 271 ? 15.367 3.252 -7.52 1 97.88 271 GLU A O 1
ATOM 2093 N N . LEU A 1 272 ? 16.875 3.818 -9.156 1 98.25 272 LEU A N 1
ATOM 2094 C CA . LEU A 1 272 ? 16.219 3.152 -10.273 1 98.25 272 LEU A CA 1
ATOM 2095 C C . LEU A 1 272 ? 16.812 1.771 -10.516 1 98.25 272 LEU A C 1
ATOM 2097 O O . LEU A 1 272 ? 18.031 1.637 -10.672 1 98.25 272 LEU A O 1
ATOM 2101 N N . VAL A 1 273 ? 16 0.778 -10.477 1 98 273 VAL A N 1
ATOM 2102 C CA . VAL A 1 273 ? 16.484 -0.586 -10.672 1 98 273 VAL A CA 1
ATOM 2103 C C . VAL A 1 273 ? 15.664 -1.265 -11.773 1 98 273 VAL A C 1
ATOM 2105 O O . VAL A 1 273 ? 14.43 -1.21 -11.758 1 98 273 VAL A O 1
ATOM 2108 N N . TRP A 1 274 ? 16.297 -1.853 -12.742 1 96.44 274 TRP A N 1
ATOM 2109 C CA . TRP A 1 274 ? 15.609 -2.559 -13.812 1 96.44 274 TRP A CA 1
ATOM 2110 C C . TRP A 1 274 ? 16.422 -3.758 -14.289 1 96.44 274 TRP A C 1
ATOM 2112 O O . TRP A 1 274 ? 17.578 -3.924 -13.906 1 96.44 274 TRP A O 1
ATOM 2122 N N . HIS A 1 275 ? 15.766 -4.625 -14.953 1 92 275 HIS A N 1
ATOM 2123 C CA . HIS A 1 275 ? 16.438 -5.805 -15.484 1 92 275 HIS A CA 1
ATOM 2124 C C . HIS A 1 275 ? 17.266 -5.457 -16.719 1 92 275 HIS A C 1
ATOM 2126 O O . HIS A 1 275 ? 16.75 -4.879 -17.672 1 92 275 HIS A O 1
ATOM 2132 N N . ARG A 1 276 ? 18.516 -5.867 -16.719 1 91.88 276 ARG A N 1
ATOM 2133 C CA . ARG A 1 276 ? 19.484 -5.441 -17.734 1 91.88 276 ARG A CA 1
ATOM 2134 C C . ARG A 1 276 ? 19.062 -5.945 -19.109 1 91.88 276 ARG A C 1
ATOM 2136 O O . ARG A 1 276 ? 19.375 -5.309 -20.125 1 91.88 276 ARG A O 1
ATOM 2143 N N . GLU A 1 277 ? 18.328 -7.062 -19.203 1 85.25 277 GLU A N 1
ATOM 2144 C CA . GLU A 1 277 ? 18.016 -7.688 -20.469 1 85.25 277 GLU A CA 1
ATOM 2145 C C . GLU A 1 277 ? 16.641 -7.246 -20.969 1 85.25 277 GLU A C 1
ATOM 2147 O O . GLU A 1 277 ? 16.156 -7.727 -22 1 85.25 277 GLU A O 1
ATOM 2152 N N . ARG A 1 278 ? 16 -6.398 -20.297 1 85 278 ARG A N 1
ATOM 2153 C CA . ARG A 1 278 ? 14.633 -6.016 -20.656 1 85 278 ARG A CA 1
ATOM 2154 C C . ARG A 1 278 ? 14.508 -4.5 -20.766 1 85 278 ARG A C 1
ATOM 2156 O O . ARG A 1 278 ? 13.562 -3.908 -20.25 1 85 278 ARG A O 1
ATOM 2163 N N . GLU A 1 279 ? 15.375 -3.932 -21.484 1 86.62 279 GLU A N 1
ATOM 2164 C CA . GLU A 1 279 ? 15.32 -2.49 -21.703 1 86.62 279 GLU A CA 1
ATOM 2165 C C . GLU A 1 279 ? 14.422 -2.156 -22.891 1 86.62 279 GLU A C 1
ATOM 2167 O O . GLU A 1 279 ? 14.672 -2.615 -24.016 1 86.62 279 GLU A O 1
ATOM 2172 N N . SER A 1 280 ? 13.336 -1.53 -22.688 1 82.31 280 SER A N 1
ATOM 2173 C CA . SER A 1 280 ? 12.422 -1.057 -23.719 1 82.31 280 SER A CA 1
ATOM 2174 C C . SER A 1 280 ? 12.602 0.438 -23.969 1 82.31 280 SER A C 1
ATOM 2176 O O . SER A 1 280 ? 13.141 1.153 -23.125 1 82.31 280 SER A O 1
ATOM 2178 N N . PRO A 1 281 ? 12.141 0.918 -25.125 1 80.44 281 PRO A N 1
ATOM 2179 C CA . PRO A 1 281 ? 12.211 2.357 -25.391 1 80.44 281 PRO A CA 1
ATOM 2180 C C . PRO A 1 281 ? 11.469 3.186 -24.344 1 80.44 281 PRO A C 1
ATOM 2182 O O . PRO A 1 281 ? 11.953 4.246 -23.938 1 80.44 281 PRO A O 1
ATOM 2185 N N . GLY A 1 282 ? 10.352 2.688 -23.922 1 86.38 282 GLY A N 1
ATOM 2186 C CA . GLY A 1 282 ? 9.609 3.379 -22.891 1 86.38 282 GLY A CA 1
ATOM 2187 C C . GLY A 1 282 ? 10.367 3.477 -21.578 1 86.38 282 GLY A C 1
ATOM 2188 O O . GLY A 1 282 ? 10.352 4.52 -20.922 1 86.38 282 GLY A O 1
ATOM 2189 N N . LEU A 1 283 ? 11.031 2.422 -21.234 1 92.69 283 LEU A N 1
ATOM 2190 C CA . LEU A 1 283 ? 11.844 2.414 -20.031 1 92.69 283 LEU A CA 1
ATOM 2191 C C . LEU A 1 283 ? 12.992 3.414 -20.141 1 92.69 283 LEU A C 1
ATOM 2193 O O . LEU A 1 283 ? 13.211 4.215 -19.219 1 92.69 283 LEU A O 1
ATOM 2197 N N . LEU A 1 284 ? 13.656 3.371 -21.25 1 90.19 284 LEU A N 1
ATOM 2198 C CA . LEU A 1 284 ? 14.812 4.238 -21.453 1 90.19 284 LEU A CA 1
ATOM 2199 C C . LEU A 1 284 ? 14.391 5.707 -21.438 1 90.19 284 LEU A C 1
ATOM 2201 O O . LEU A 1 284 ? 15.109 6.559 -20.906 1 90.19 284 LEU A O 1
ATOM 2205 N N . ARG A 1 285 ? 13.297 5.945 -22 1 87.81 285 ARG A N 1
ATOM 2206 C CA . ARG A 1 285 ? 12.781 7.309 -21.969 1 87.81 285 ARG A CA 1
ATOM 2207 C C . ARG A 1 285 ? 12.445 7.738 -20.547 1 87.81 285 ARG A C 1
ATOM 2209 O O . ARG A 1 285 ? 12.742 8.867 -20.141 1 87.81 285 ARG A O 1
ATOM 2216 N N . PHE A 1 286 ? 11.812 6.898 -19.828 1 94.69 286 PHE A N 1
ATOM 2217 C CA . PHE A 1 286 ? 11.469 7.219 -18.453 1 94.69 286 PHE A CA 1
ATOM 2218 C C . PHE A 1 286 ? 12.734 7.438 -17.625 1 94.69 286 PHE A C 1
ATOM 2220 O O . PHE A 1 286 ? 12.773 8.328 -16.766 1 94.69 286 PHE A O 1
ATOM 2227 N N . LEU A 1 287 ? 13.711 6.641 -17.828 1 96.19 287 LEU A N 1
ATOM 2228 C CA . LEU A 1 287 ? 14.969 6.797 -17.125 1 96.19 287 LEU A CA 1
ATOM 2229 C C . LEU A 1 287 ? 15.578 8.172 -17.375 1 96.19 287 LEU A C 1
ATOM 2231 O O . LEU A 1 287 ? 16.094 8.812 -16.469 1 96.19 287 LEU A O 1
ATOM 2235 N N . ALA A 1 288 ? 15.5 8.609 -18.594 1 94.75 288 ALA A N 1
ATOM 2236 C CA . ALA A 1 288 ? 16.016 9.93 -18.938 1 94.75 288 ALA A CA 1
ATOM 2237 C C . ALA A 1 288 ? 15.25 11.031 -18.219 1 94.75 288 ALA A C 1
ATOM 2239 O O . ALA A 1 288 ? 15.844 11.984 -17.703 1 94.75 288 ALA A O 1
ATOM 2240 N N . ILE A 1 289 ? 13.992 10.867 -18.188 1 94.81 289 ILE A N 1
ATOM 2241 C CA . ILE A 1 289 ? 13.141 11.82 -17.484 1 94.81 289 ILE A CA 1
ATOM 2242 C C . ILE A 1 289 ? 13.508 11.844 -16 1 94.81 289 ILE A C 1
ATOM 2244 O O . ILE A 1 289 ? 13.641 12.914 -15.406 1 94.81 289 ILE A O 1
ATOM 2248 N N . ALA A 1 290 ? 13.648 10.672 -15.414 1 97.56 290 ALA A N 1
ATOM 2249 C CA . ALA A 1 290 ? 13.977 10.555 -13.992 1 97.56 290 ALA A CA 1
ATOM 2250 C C . ALA A 1 290 ? 15.305 11.234 -13.68 1 97.56 290 ALA A C 1
ATOM 2252 O O . ALA A 1 290 ? 15.445 11.898 -12.656 1 97.56 290 ALA A O 1
ATOM 2253 N N . ARG A 1 291 ? 16.234 11.102 -14.594 1 96.75 291 ARG A N 1
ATOM 2254 C CA . ARG A 1 291 ? 17.547 11.742 -14.43 1 96.75 291 ARG A CA 1
ATOM 2255 C C . ARG A 1 291 ? 17.406 13.266 -14.438 1 96.75 291 ARG A C 1
ATOM 2257 O O . ARG A 1 291 ? 18.062 13.953 -13.648 1 96.75 291 ARG A O 1
ATOM 2264 N N . GLU A 1 292 ? 16.625 13.688 -15.289 1 95.69 292 GLU A N 1
ATOM 2265 C CA . GLU A 1 292 ? 16.406 15.133 -15.391 1 95.69 292 GLU A CA 1
ATOM 2266 C C . GLU A 1 292 ? 15.75 15.68 -14.133 1 95.69 292 GLU A C 1
ATOM 2268 O O . GLU A 1 292 ? 16.125 16.75 -13.648 1 95.69 292 GLU A O 1
ATOM 2273 N N . VAL A 1 293 ? 14.773 14.938 -13.68 1 96.38 293 VAL A N 1
ATOM 2274 C CA . VAL A 1 293 ? 14.102 15.359 -12.453 1 96.38 293 VAL A CA 1
ATOM 2275 C C . VAL A 1 293 ? 15.102 15.383 -11.305 1 96.38 293 VAL A C 1
ATOM 2277 O O . VAL A 1 293 ? 15.141 16.344 -10.523 1 96.38 293 VAL A O 1
ATOM 2280 N N . SER A 1 294 ? 15.867 14.336 -11.18 1 97.5 294 SER A N 1
ATOM 2281 C CA . SER A 1 294 ? 16.859 14.234 -10.125 1 97.5 294 SER A CA 1
ATOM 2282 C C . SER A 1 294 ? 17.844 15.406 -10.172 1 97.5 294 SER A C 1
ATOM 2284 O O . SER A 1 294 ? 18.141 16.016 -9.141 1 97.5 294 SER A O 1
ATOM 2286 N N . ALA A 1 295 ? 18.328 15.742 -11.312 1 95.62 295 ALA A N 1
ATOM 2287 C CA . ALA A 1 295 ? 19.281 16.844 -11.5 1 95.62 295 ALA A CA 1
ATOM 2288 C C . ALA A 1 295 ? 18.609 18.188 -11.195 1 95.62 295 ALA A C 1
ATOM 2290 O O . ALA A 1 295 ? 19.203 19.031 -10.5 1 95.62 295 ALA A O 1
ATOM 2291 N N . GLY A 1 296 ? 17.438 18.375 -11.742 1 95.12 296 GLY A N 1
ATOM 2292 C CA . GLY A 1 296 ? 16.734 19.625 -11.57 1 95.12 296 GLY A CA 1
ATOM 2293 C C . GLY A 1 296 ? 16.375 19.922 -10.125 1 95.12 296 GLY A C 1
ATOM 2294 O O . GLY A 1 296 ? 16.266 21.078 -9.734 1 95.12 296 GLY A O 1
ATOM 2295 N N . ARG A 1 297 ? 16.25 18.875 -9.359 1 94.62 297 ARG A N 1
ATOM 2296 C CA . ARG A 1 297 ? 15.82 19.047 -7.973 1 94.62 297 ARG A CA 1
ATOM 2297 C C . ARG A 1 297 ? 16.984 18.812 -7.016 1 94.62 297 ARG A C 1
ATOM 2299 O O . ARG A 1 297 ? 16.797 18.797 -5.797 1 94.62 297 ARG A O 1
ATOM 2306 N N . ASP A 1 298 ? 18.156 18.562 -7.52 1 94.88 298 ASP A N 1
ATOM 2307 C CA . ASP A 1 298 ? 19.375 18.344 -6.734 1 94.88 298 ASP A CA 1
ATOM 2308 C C . ASP A 1 298 ? 19.188 17.219 -5.727 1 94.88 298 ASP A C 1
ATOM 2310 O O . ASP A 1 298 ? 19.5 17.375 -4.543 1 94.88 298 ASP A O 1
ATOM 2314 N N . TRP A 1 299 ? 18.578 16.125 -6.262 1 95.62 299 TRP A N 1
ATOM 2315 C CA . TRP A 1 299 ? 18.266 15 -5.383 1 95.62 299 TRP A CA 1
ATOM 2316 C C . TRP A 1 299 ? 19.547 14.266 -4.98 1 95.62 299 TRP A C 1
ATOM 2318 O O . TRP A 1 299 ? 19.547 13.5 -4.016 1 95.62 299 TRP A O 1
ATOM 2328 N N . LEU A 1 300 ? 20.562 14.414 -5.688 1 93.75 300 LEU A N 1
ATOM 2329 C CA . LEU A 1 300 ? 21.797 13.672 -5.41 1 93.75 300 LEU A CA 1
ATOM 2330 C C . LEU A 1 300 ? 22.844 14.578 -4.758 1 93.75 300 LEU A C 1
ATOM 2332 O O . LEU A 1 300 ? 23.906 14.109 -4.34 1 93.75 300 LEU A O 1
ATOM 2336 N N . THR A 1 301 ? 22.469 15.852 -4.695 1 74.81 301 THR A N 1
ATOM 2337 C CA . THR A 1 301 ? 23.438 16.75 -4.078 1 74.81 301 THR A CA 1
ATOM 2338 C C . THR A 1 301 ? 23.25 16.781 -2.564 1 74.81 301 THR A C 1
ATOM 2340 O O . THR A 1 301 ? 22.125 16.766 -2.068 1 74.81 301 THR A O 1
ATOM 2343 N N . ALA A 1 302 ? 23.938 16.016 -1.666 1 55.47 302 ALA A N 1
ATOM 2344 C CA . ALA A 1 302 ? 23.938 16.016 -0.206 1 55.47 302 ALA A CA 1
ATOM 2345 C C . ALA A 1 302 ? 23.844 17.438 0.34 1 55.47 302 ALA A C 1
ATOM 2347 O O . ALA A 1 302 ? 24.641 18.312 -0.018 1 55.47 302 ALA A O 1
ATOM 2348 N N . SER A 1 303 ? 22.484 17.891 0.568 1 46 303 SER A N 1
ATOM 2349 C CA . SER A 1 303 ? 22.438 19.203 1.207 1 46 303 SER A CA 1
ATOM 2350 C C . SER A 1 303 ? 23.344 19.25 2.436 1 46 303 SER A C 1
ATOM 2352 O O . SER A 1 303 ? 23 18.719 3.492 1 46 303 SER A O 1
ATOM 2354 N N . TYR A 1 304 ? 24.453 18.953 2.412 1 37.12 304 TYR A N 1
ATOM 2355 C CA . TYR A 1 304 ? 25.266 19.328 3.561 1 37.12 304 TYR A CA 1
ATOM 2356 C C . TYR A 1 304 ? 25.156 20.828 3.855 1 37.12 304 TYR A C 1
ATOM 2358 O O . TYR A 1 304 ? 25.797 21.328 4.777 1 37.12 304 TYR A O 1
ATOM 2366 N N . THR A 1 305 ? 24.031 21.562 3.557 1 31.16 305 THR A N 1
ATOM 2367 C CA . THR A 1 305 ? 24.25 22.812 4.281 1 31.16 305 THR A CA 1
ATOM 2368 C C . THR A 1 305 ? 23.859 22.656 5.75 1 31.16 305 THR A C 1
ATOM 2370 O O . THR A 1 305 ? 22.844 22.031 6.07 1 31.16 305 THR A O 1
ATOM 2373 N N . MET B 1 1 ? -6.965 -22.344 -21.938 1 45.91 1 MET B N 1
ATOM 2374 C CA . MET B 1 1 ? -5.766 -23.125 -22.25 1 45.91 1 MET B CA 1
ATOM 2375 C C . MET B 1 1 ? -5.094 -23.641 -20.984 1 45.91 1 MET B C 1
ATOM 2377 O O . MET B 1 1 ? -4.957 -22.906 -20 1 45.91 1 MET B O 1
ATOM 2381 N N . GLU B 1 2 ? -4.941 -24.938 -20.891 1 63.94 2 GLU B N 1
ATOM 2382 C CA . GLU B 1 2 ? -4.562 -25.594 -19.641 1 63.94 2 GLU B CA 1
ATOM 2383 C C . GLU B 1 2 ? -3.049 -25.578 -19.453 1 63.94 2 GLU B C 1
ATOM 2385 O O . GLU B 1 2 ? -2.312 -26.172 -20.234 1 63.94 2 GLU B O 1
ATOM 2390 N N . ILE B 1 3 ? -2.473 -24.625 -18.844 1 73.38 3 ILE B N 1
ATOM 2391 C CA . ILE B 1 3 ? -1.056 -24.562 -18.5 1 73.38 3 ILE B CA 1
ATOM 2392 C C . ILE B 1 3 ? -0.787 -25.406 -17.25 1 73.38 3 ILE B C 1
ATOM 2394 O O . ILE B 1 3 ? -1.593 -25.422 -16.328 1 73.38 3 ILE B O 1
ATOM 2398 N N . GLU B 1 4 ? 0.204 -26.281 -17.406 1 80.25 4 GLU B N 1
ATOM 2399 C CA . GLU B 1 4 ? 0.578 -27.141 -16.281 1 80.25 4 GLU B CA 1
ATOM 2400 C C . GLU B 1 4 ? 1.704 -26.516 -15.461 1 80.25 4 GLU B C 1
ATOM 2402 O O . GLU B 1 4 ? 2.609 -25.891 -16.016 1 80.25 4 GLU B O 1
ATOM 2407 N N . LEU B 1 5 ? 1.634 -26.781 -14.133 1 84.62 5 LEU B N 1
ATOM 2408 C CA . LEU B 1 5 ? 2.645 -26.234 -13.234 1 84.62 5 LEU B CA 1
ATOM 2409 C C . LEU B 1 5 ? 4.039 -26.703 -13.633 1 84.62 5 LEU B C 1
ATOM 2411 O O . LEU B 1 5 ? 5.012 -25.953 -13.516 1 84.62 5 LEU B O 1
ATOM 2415 N N . ARG B 1 6 ? 4.125 -28 -14.125 1 85.44 6 ARG B N 1
ATOM 2416 C CA . ARG B 1 6 ? 5.422 -28.547 -14.5 1 85.44 6 ARG B CA 1
ATOM 2417 C C . ARG B 1 6 ? 6.055 -27.75 -15.633 1 85.44 6 ARG B C 1
ATOM 2419 O O . ARG B 1 6 ? 7.277 -27.609 -15.695 1 85.44 6 ARG B O 1
ATOM 2426 N N . TRP B 1 7 ? 5.184 -27.203 -16.5 1 88.06 7 TRP B N 1
ATOM 2427 C CA . TRP B 1 7 ? 5.703 -26.422 -17.625 1 88.06 7 TRP B CA 1
ATOM 2428 C C . TRP B 1 7 ? 6.355 -25.125 -17.125 1 88.06 7 TRP B C 1
ATOM 2430 O O . TRP B 1 7 ? 7.367 -24.688 -17.672 1 88.06 7 TRP B O 1
ATOM 2440 N N . LEU B 1 8 ? 5.676 -24.562 -16.109 1 87.31 8 LEU B N 1
ATOM 2441 C CA . LEU B 1 8 ? 6.262 -23.375 -15.508 1 87.31 8 LEU B CA 1
ATOM 2442 C C . LEU B 1 8 ? 7.641 -23.672 -14.938 1 87.31 8 LEU B C 1
ATOM 2444 O O . LEU B 1 8 ? 8.586 -22.906 -15.148 1 87.31 8 LEU B O 1
ATOM 2448 N N . ARG B 1 9 ? 7.754 -24.781 -14.273 1 88.12 9 ARG B N 1
ATOM 2449 C CA . ARG B 1 9 ? 9.023 -25.188 -13.695 1 88.12 9 ARG B CA 1
ATOM 2450 C C . ARG B 1 9 ? 10.07 -25.438 -14.781 1 88.12 9 ARG B C 1
ATOM 2452 O O . ARG B 1 9 ? 11.242 -25.094 -14.609 1 88.12 9 ARG B O 1
ATOM 2459 N N . TYR B 1 10 ? 9.586 -26.016 -15.867 1 91.12 10 TYR B N 1
ATOM 2460 C CA . TYR B 1 10 ? 10.484 -26.328 -16.969 1 91.12 10 TYR B CA 1
ATOM 2461 C C . TYR B 1 10 ? 11.062 -25.062 -17.578 1 91.12 10 TYR B C 1
ATOM 2463 O O . TYR B 1 10 ? 12.273 -24.953 -17.797 1 91.12 10 TYR B O 1
ATOM 2471 N N . VAL B 1 11 ? 10.203 -24.141 -17.875 1 92.12 11 VAL B N 1
ATOM 2472 C CA . VAL B 1 11 ? 10.625 -22.891 -18.5 1 92.12 11 VAL B CA 1
ATOM 2473 C C . VAL B 1 11 ? 11.578 -22.141 -17.578 1 92.12 11 VAL B C 1
ATOM 2475 O O . VAL B 1 11 ? 12.617 -21.641 -18.016 1 92.12 11 VAL B O 1
ATOM 2478 N N . VAL B 1 12 ? 11.234 -22.141 -16.297 1 90.62 12 VAL B N 1
ATOM 2479 C CA . VAL B 1 12 ? 12.062 -21.453 -15.305 1 90.62 12 VAL B CA 1
ATOM 2480 C C . VAL B 1 12 ? 13.422 -22.141 -15.203 1 90.62 12 VAL B C 1
ATOM 2482 O O . VAL B 1 12 ? 14.453 -21.469 -15.086 1 90.62 12 VAL B O 1
ATOM 2485 N N . ALA B 1 13 ? 13.477 -23.453 -15.25 1 90.19 13 ALA B N 1
ATOM 2486 C CA . ALA B 1 13 ? 14.727 -24.219 -15.188 1 90.19 13 ALA B CA 1
ATOM 2487 C C . ALA B 1 13 ? 15.625 -23.891 -16.375 1 90.19 13 ALA B C 1
ATOM 2489 O O . ALA B 1 13 ? 16.844 -23.703 -16.203 1 90.19 13 ALA B O 1
ATOM 2490 N N . VAL B 1 14 ? 15.055 -23.766 -17.5 1 92.56 14 VAL B N 1
ATOM 2491 C CA . VAL B 1 14 ? 15.828 -23.453 -18.688 1 92.56 14 VAL B CA 1
ATOM 2492 C C . VAL B 1 14 ? 16.406 -22.031 -18.578 1 92.56 14 VAL B C 1
ATOM 2494 O O . VAL B 1 14 ? 17.562 -21.797 -18.922 1 92.56 14 VAL B O 1
ATOM 2497 N N . ALA B 1 15 ? 15.555 -21.203 -18.156 1 89.38 15 ALA B N 1
ATOM 2498 C CA . ALA B 1 15 ? 15.992 -19.828 -17.984 1 89.38 15 ALA B CA 1
ATOM 2499 C C . ALA B 1 15 ? 17.125 -19.734 -16.969 1 89.38 15 ALA B C 1
ATOM 2501 O O . ALA B 1 15 ? 18.109 -19.016 -17.188 1 89.38 15 ALA B O 1
ATOM 2502 N N . ASP B 1 16 ? 17 -20.484 -15.852 1 86.69 16 ASP B N 1
ATOM 2503 C CA . ASP B 1 16 ? 17.938 -20.406 -14.734 1 86.69 16 ASP B CA 1
ATOM 2504 C C . ASP B 1 16 ? 19.281 -21.047 -15.102 1 86.69 16 ASP B C 1
ATOM 2506 O O . ASP B 1 16 ? 20.344 -20.578 -14.688 1 86.69 16 ASP B O 1
ATOM 2510 N N . HIS B 1 17 ? 19.25 -22.109 -15.836 1 88.44 17 HIS B N 1
ATOM 2511 C CA . HIS B 1 17 ? 20.453 -22.891 -16.078 1 88.44 17 HIS B CA 1
ATOM 2512 C C . HIS B 1 17 ? 21.062 -22.562 -17.438 1 88.44 17 HIS B C 1
ATOM 2514 O O . HIS B 1 17 ? 22.156 -23.047 -17.766 1 88.44 17 HIS B O 1
ATOM 2520 N N . GLY B 1 18 ? 20.391 -21.672 -18.172 1 82.56 18 GLY B N 1
ATOM 2521 C CA . GLY B 1 18 ? 20.953 -21.125 -19.391 1 82.56 18 GLY B CA 1
ATOM 2522 C C . GLY B 1 18 ? 21.047 -22.141 -20.516 1 82.56 18 GLY B C 1
ATOM 2523 O O . GLY B 1 18 ? 22.031 -22.156 -21.25 1 82.56 18 GLY B O 1
ATOM 2524 N N . GLY B 1 19 ? 20.203 -23.109 -20.562 1 88.44 19 GLY B N 1
ATOM 2525 C CA . GLY B 1 19 ? 20.25 -24.109 -21.625 1 88.44 19 GLY B CA 1
ATOM 2526 C C . GLY B 1 19 ? 19.312 -25.281 -21.375 1 88.44 19 GLY B C 1
ATOM 2527 O O . GLY B 1 19 ? 19.016 -25.609 -20.234 1 88.44 19 GLY B O 1
ATOM 2528 N N . MET B 1 20 ? 18.906 -25.906 -22.516 1 90.94 20 MET B N 1
ATOM 2529 C CA . MET B 1 20 ? 17.938 -26.984 -22.453 1 90.94 20 MET B CA 1
ATOM 2530 C C . MET B 1 20 ? 18.547 -28.219 -21.781 1 90.94 20 MET B C 1
ATOM 2532 O O . MET B 1 20 ? 17.922 -28.812 -20.891 1 90.94 20 MET B O 1
ATOM 2536 N N . GLN B 1 21 ? 19.844 -28.5 -22.141 1 90.75 21 GLN B N 1
ATOM 2537 C CA . GLN B 1 21 ? 20.5 -29.688 -21.578 1 90.75 21 GLN B CA 1
ATOM 2538 C C . GLN B 1 21 ? 20.766 -29.516 -20.094 1 90.75 21 GLN B C 1
ATOM 2540 O O . GLN B 1 21 ? 20.516 -30.422 -19.297 1 90.75 21 GLN B O 1
ATOM 2545 N N . ARG B 1 22 ? 21.328 -28.422 -19.688 1 91.25 22 ARG B N 1
ATOM 2546 C CA . ARG B 1 22 ? 21.641 -28.141 -18.281 1 91.25 22 ARG B CA 1
ATOM 2547 C C . ARG B 1 22 ? 20.359 -28.156 -17.438 1 91.25 22 ARG B C 1
ATOM 2549 O O . ARG B 1 22 ? 20.375 -28.656 -16.312 1 91.25 22 ARG B O 1
ATOM 2556 N N . ALA B 1 23 ? 19.312 -27.547 -18.047 1 92.75 23 ALA B N 1
ATOM 2557 C CA . ALA B 1 23 ? 18.031 -27.547 -17.359 1 92.75 23 ALA B CA 1
ATOM 2558 C C . ALA B 1 23 ? 17.5 -28.969 -17.188 1 92.75 23 ALA B C 1
ATOM 2560 O O . ALA B 1 23 ? 17 -29.328 -16.109 1 92.75 23 ALA B O 1
ATOM 2561 N N . ALA B 1 24 ? 17.609 -29.812 -18.188 1 92.69 24 ALA B N 1
ATOM 2562 C CA . ALA B 1 24 ? 17.156 -31.203 -18.125 1 92.69 24 ALA B CA 1
ATOM 2563 C C . ALA B 1 24 ? 17.891 -31.969 -17.031 1 92.69 24 ALA B C 1
ATOM 2565 O O . ALA B 1 24 ? 17.281 -32.688 -16.25 1 92.69 24 ALA B O 1
ATOM 2566 N N . ASP B 1 25 ? 19.172 -31.766 -16.906 1 89.12 25 ASP B N 1
ATOM 2567 C CA . ASP B 1 25 ? 19.984 -32.406 -15.875 1 89.12 25 ASP B CA 1
ATOM 2568 C C . ASP B 1 25 ? 19.5 -32 -14.477 1 89.12 25 ASP B C 1
ATOM 2570 O O . ASP B 1 25 ? 19.359 -32.844 -13.602 1 89.12 25 ASP B O 1
ATOM 2574 N N . ALA B 1 26 ? 19.234 -30.75 -14.352 1 88.38 26 ALA B N 1
ATOM 2575 C CA . ALA B 1 26 ? 18.781 -30.219 -13.062 1 88.38 26 ALA B CA 1
ATOM 2576 C C . ALA B 1 26 ? 17.422 -30.781 -12.68 1 88.38 26 ALA B C 1
ATOM 2578 O O . ALA B 1 26 ? 17.125 -30.953 -11.492 1 88.38 26 ALA B O 1
ATOM 2579 N N . LEU B 1 27 ? 16.609 -31.047 -13.664 1 89.19 27 LEU B N 1
ATOM 2580 C CA . LEU B 1 27 ? 15.258 -31.547 -13.445 1 89.19 27 LEU B CA 1
ATOM 2581 C C . LEU B 1 27 ? 15.242 -33.062 -13.422 1 89.19 27 LEU B C 1
ATOM 2583 O O . LEU B 1 27 ? 14.172 -33.688 -13.344 1 89.19 27 LEU B O 1
ATOM 2587 N N . HIS B 1 28 ? 16.438 -33.719 -13.539 1 89.88 28 HIS B N 1
ATOM 2588 C CA . HIS B 1 28 ? 16.594 -35.188 -13.539 1 89.88 28 HIS B CA 1
ATOM 2589 C C . HIS B 1 28 ? 15.766 -35.812 -14.648 1 89.88 28 HIS B C 1
ATOM 2591 O O . HIS B 1 28 ? 15.062 -36.812 -14.414 1 89.88 28 HIS B O 1
ATOM 2597 N N . MET B 1 29 ? 15.789 -35.062 -15.781 1 89.38 29 MET B N 1
ATOM 2598 C CA . MET B 1 29 ? 15.141 -35.594 -16.969 1 89.38 29 MET B CA 1
ATOM 2599 C C . MET B 1 29 ? 16.062 -35.5 -18.188 1 89.38 29 MET B C 1
ATOM 2601 O O . MET B 1 29 ? 17.156 -34.938 -18.094 1 89.38 29 MET B O 1
ATOM 2605 N N . THR B 1 30 ? 15.68 -36.219 -19.281 1 90.44 30 THR B N 1
ATOM 2606 C CA . THR B 1 30 ? 16.438 -36.125 -20.531 1 90.44 30 THR B CA 1
ATOM 2607 C C . THR B 1 30 ? 15.992 -34.906 -21.328 1 90.44 30 THR B C 1
ATOM 2609 O O . THR B 1 30 ? 14.891 -34.375 -21.125 1 90.44 30 THR B O 1
ATOM 2612 N N . GLN B 1 31 ? 16.875 -34.406 -22.125 1 90.56 31 GLN B N 1
ATOM 2613 C CA . GLN B 1 31 ? 16.656 -33.156 -22.859 1 90.56 31 GLN B CA 1
ATOM 2614 C C . GLN B 1 31 ? 15.484 -33.281 -23.812 1 90.56 31 GLN B C 1
ATOM 2616 O O . GLN B 1 31 ? 14.672 -32.344 -23.938 1 90.56 31 GLN B O 1
ATOM 2621 N N . PRO B 1 32 ? 15.258 -34.406 -24.562 1 90.31 32 PRO B N 1
ATOM 2622 C CA . PRO B 1 32 ? 14.188 -34.438 -25.562 1 90.31 32 PRO B CA 1
ATOM 2623 C C . PRO B 1 32 ? 12.797 -34.25 -24.953 1 90.31 32 PRO B C 1
ATOM 2625 O O . PRO B 1 32 ? 12.016 -33.438 -25.438 1 90.31 32 PRO B O 1
ATOM 2628 N N . PRO B 1 33 ? 12.508 -34.906 -23.891 1 92.31 33 PRO B N 1
ATOM 2629 C CA . PRO B 1 33 ? 11.203 -34.656 -23.266 1 92.31 33 PRO B CA 1
ATOM 2630 C C . PRO B 1 33 ? 11.016 -33.25 -22.781 1 92.31 33 PRO B C 1
ATOM 2632 O O . PRO B 1 33 ? 9.922 -32.688 -22.891 1 92.31 33 PRO B O 1
ATOM 2635 N N . LEU B 1 34 ? 12.031 -32.656 -22.266 1 92.81 34 LEU B N 1
ATOM 2636 C CA . LEU B 1 34 ? 11.953 -31.25 -21.828 1 92.81 34 LEU B CA 1
ATOM 2637 C C . LEU B 1 34 ? 11.672 -30.328 -23 1 92.81 34 LEU B C 1
ATOM 2639 O O . LEU B 1 34 ? 10.789 -29.469 -22.922 1 92.81 34 LEU B O 1
ATOM 2643 N N . SER B 1 35 ? 12.398 -30.578 -24.094 1 91.88 35 SER B N 1
ATOM 2644 C CA . SER B 1 35 ? 12.234 -29.75 -25.297 1 91.88 35 SER B CA 1
ATOM 2645 C C . SER B 1 35 ? 10.82 -29.875 -25.859 1 91.88 35 SER B C 1
ATOM 2647 O O . SER B 1 35 ? 10.211 -28.875 -26.234 1 91.88 35 SER B O 1
ATOM 2649 N N . ARG B 1 36 ? 10.312 -31.078 -25.875 1 92.19 36 ARG B N 1
ATOM 2650 C CA . ARG B 1 36 ? 8.969 -31.312 -26.375 1 92.19 36 ARG B CA 1
ATOM 2651 C C . ARG B 1 36 ? 7.926 -30.609 -25.531 1 92.19 36 ARG B C 1
ATOM 2653 O O . ARG B 1 36 ? 6.973 -30.031 -26.062 1 92.19 36 ARG B O 1
ATOM 2660 N N . GLN B 1 37 ? 8.109 -30.609 -24.25 1 92.44 37 GLN B N 1
ATOM 2661 C CA . GLN B 1 37 ? 7.152 -29.984 -23.328 1 92.44 37 GLN B CA 1
ATOM 2662 C C . GLN B 1 37 ? 7.164 -28.469 -23.469 1 92.44 37 GLN B C 1
ATOM 2664 O O . GLN B 1 37 ? 6.113 -27.828 -23.438 1 92.44 37 GLN B O 1
ATOM 2669 N N . ILE B 1 38 ? 8.328 -27.906 -23.656 1 92.06 38 ILE B N 1
ATOM 2670 C CA . ILE B 1 38 ? 8.453 -26.469 -23.828 1 92.06 38 ILE B CA 1
ATOM 2671 C C . ILE B 1 38 ? 7.809 -26.047 -25.156 1 92.06 38 ILE B C 1
ATOM 2673 O O . ILE B 1 38 ? 7.086 -25.047 -25.203 1 92.06 38 ILE B O 1
ATOM 2677 N N . ARG B 1 39 ? 8.016 -26.812 -26.188 1 90.88 39 ARG B N 1
ATOM 2678 C CA . ARG B 1 39 ? 7.406 -26.547 -27.484 1 90.88 39 ARG B CA 1
ATOM 2679 C C . ARG B 1 39 ? 5.883 -26.609 -27.391 1 90.88 39 ARG B C 1
ATOM 2681 O O . ARG B 1 39 ? 5.184 -25.797 -28 1 90.88 39 ARG B O 1
ATOM 2688 N N . GLU B 1 40 ? 5.441 -27.594 -26.719 1 90.81 40 GLU B N 1
ATOM 2689 C CA . GLU B 1 40 ? 4.004 -27.719 -26.516 1 90.81 40 GLU B CA 1
ATOM 2690 C C . GLU B 1 40 ? 3.438 -26.5 -25.797 1 90.81 40 GLU B C 1
ATOM 2692 O O . GLU B 1 40 ? 2.375 -26 -26.156 1 90.81 40 GLU B O 1
ATOM 2697 N N . LEU B 1 41 ? 4.148 -26.047 -24.797 1 89.38 41 LEU B N 1
ATOM 2698 C CA . LEU B 1 41 ? 3.734 -24.859 -24.078 1 89.38 41 LEU B CA 1
ATOM 2699 C C . LEU B 1 41 ? 3.717 -23.641 -24.984 1 89.38 41 LEU B C 1
ATOM 2701 O O . LEU B 1 41 ? 2.756 -22.875 -24.984 1 89.38 41 LEU B O 1
ATOM 2705 N N . GLU B 1 42 ? 4.773 -23.484 -25.781 1 90.44 42 GLU B N 1
ATOM 2706 C CA . GLU B 1 42 ? 4.863 -22.359 -26.703 1 90.44 42 GLU B CA 1
ATOM 2707 C C . GLU B 1 42 ? 3.723 -22.375 -27.719 1 90.44 42 GLU B C 1
ATOM 2709 O O . GLU B 1 42 ? 3.158 -21.328 -28.047 1 90.44 42 GLU B O 1
ATOM 2714 N N . ARG B 1 43 ? 3.381 -23.578 -28.203 1 86.19 43 ARG B N 1
ATOM 2715 C CA . ARG B 1 43 ? 2.262 -23.75 -29.125 1 86.19 43 ARG B CA 1
ATOM 2716 C C . ARG B 1 43 ? 0.95 -23.312 -28.469 1 86.19 43 ARG B C 1
ATOM 2718 O O . ARG B 1 43 ? 0.158 -22.594 -29.094 1 86.19 43 ARG B O 1
ATOM 2725 N N . ARG B 1 44 ? 0.768 -23.672 -27.281 1 83.44 44 ARG B N 1
ATOM 2726 C CA . ARG B 1 44 ? -0.464 -23.328 -26.578 1 83.44 44 ARG B CA 1
ATOM 2727 C C . ARG B 1 44 ? -0.549 -21.828 -26.312 1 83.44 44 ARG B C 1
ATOM 2729 O O . ARG B 1 44 ? -1.637 -21.25 -26.344 1 83.44 44 ARG B O 1
ATOM 2736 N N . LEU B 1 45 ? 0.641 -21.281 -26.031 1 82.12 45 LEU B N 1
ATOM 2737 C CA . LEU B 1 45 ? 0.704 -19.844 -25.75 1 82.12 45 LEU B CA 1
ATOM 2738 C C . LEU B 1 45 ? 0.593 -19.031 -27.031 1 82.12 45 LEU B C 1
ATOM 2740 O O . LEU B 1 45 ? 0.254 -17.844 -26.984 1 82.12 45 LEU B O 1
ATOM 2744 N N . GLY B 1 46 ? 0.882 -19.641 -28.062 1 80.19 46 GLY B N 1
ATOM 2745 C CA . GLY B 1 46 ? 0.889 -18.953 -29.359 1 80.19 46 GLY B CA 1
ATOM 2746 C C . GLY B 1 46 ? 2.105 -18.062 -29.547 1 80.19 46 GLY B C 1
ATOM 2747 O O . GLY B 1 46 ? 2.08 -17.141 -30.359 1 80.19 46 GLY B O 1
ATOM 2748 N N . THR B 1 47 ? 3.113 -18.172 -28.688 1 82.31 47 THR B N 1
ATOM 2749 C CA . THR B 1 47 ? 4.34 -17.391 -28.797 1 82.31 47 THR B CA 1
ATOM 2750 C C . THR B 1 47 ? 5.543 -18.203 -28.344 1 82.31 47 THR B C 1
ATOM 2752 O O . THR B 1 47 ? 5.406 -19.125 -27.531 1 82.31 47 THR B O 1
ATOM 2755 N N . SER B 1 48 ? 6.645 -17.891 -28.938 1 88.25 48 SER B N 1
ATOM 2756 C CA . SER B 1 48 ? 7.883 -18.547 -28.531 1 88.25 48 SER B CA 1
ATOM 2757 C C . SER B 1 48 ? 8.453 -17.922 -27.266 1 88.25 48 SER B C 1
ATOM 2759 O O . SER B 1 48 ? 8.422 -16.688 -27.109 1 88.25 48 SER B O 1
ATOM 2761 N N . LEU B 1 49 ? 8.852 -18.797 -26.359 1 91.12 49 LEU B N 1
ATOM 2762 C CA . LEU B 1 49 ? 9.43 -18.328 -25.109 1 91.12 49 LEU B CA 1
ATOM 2763 C C . LEU B 1 49 ? 10.945 -18.266 -25.203 1 91.12 49 LEU B C 1
ATOM 2765 O O . LEU B 1 49 ? 11.586 -17.516 -24.469 1 91.12 49 LEU B O 1
ATOM 2769 N N . PHE B 1 50 ? 11.531 -19.078 -26.062 1 92.06 50 PHE B N 1
ATOM 2770 C CA . PHE B 1 50 ? 12.984 -19.172 -26.203 1 92.06 50 PHE B CA 1
ATOM 2771 C C . PHE B 1 50 ? 13.391 -19.016 -27.672 1 92.06 50 PHE B C 1
ATOM 2773 O O . PHE B 1 50 ? 12.664 -19.406 -28.578 1 92.06 50 PHE B O 1
ATOM 2780 N N . THR B 1 51 ? 14.523 -18.328 -27.828 1 87.31 51 THR B N 1
ATOM 2781 C CA . THR B 1 51 ? 15.156 -18.344 -29.141 1 87.31 51 THR B CA 1
ATOM 2782 C C . THR B 1 51 ? 15.875 -19.672 -29.375 1 87.31 51 THR B C 1
ATOM 2784 O O . THR B 1 51 ? 16.141 -20.422 -28.438 1 87.31 51 THR B O 1
ATOM 2787 N N . ARG B 1 52 ? 16.016 -20.203 -30.562 1 77 52 ARG B N 1
ATOM 2788 C CA . ARG B 1 52 ? 16.594 -21.5 -30.875 1 77 52 ARG B CA 1
ATOM 2789 C C . ARG B 1 52 ? 18.109 -21.453 -30.812 1 77 52 ARG B C 1
ATOM 2791 O O . ARG B 1 52 ? 18.75 -22.344 -30.234 1 77 52 ARG B O 1
ATOM 2798 N N . ARG B 1 53 ? 18.891 -20.547 -31.422 1 79.25 53 ARG B N 1
ATOM 2799 C CA . ARG B 1 53 ? 20.344 -20.516 -31.5 1 79.25 53 ARG B CA 1
ATOM 2800 C C . ARG B 1 53 ? 20.875 -19.109 -31.25 1 79.25 53 ARG B C 1
ATOM 2802 O O . ARG B 1 53 ? 20.75 -18.234 -32.125 1 79.25 53 ARG B O 1
ATOM 2809 N N . PRO B 1 54 ? 21.453 -18.859 -29.938 1 79.94 54 PRO B N 1
ATOM 2810 C CA . PRO B 1 54 ? 21.5 -19.641 -28.703 1 79.94 54 PRO B CA 1
ATOM 2811 C C . PRO B 1 54 ? 20.156 -19.641 -27.953 1 79.94 54 PRO B C 1
ATOM 2813 O O . PRO B 1 54 ? 19.312 -18.766 -28.203 1 79.94 54 PRO B O 1
ATOM 2816 N N . VAL B 1 55 ? 19.922 -20.625 -27.188 1 85.31 55 VAL B N 1
ATOM 2817 C CA . VAL B 1 55 ? 18.703 -20.672 -26.406 1 85.31 55 VAL B CA 1
ATOM 2818 C C . VAL B 1 55 ? 18.688 -19.531 -25.391 1 85.31 55 VAL B C 1
ATOM 2820 O O . VAL B 1 55 ? 19.531 -19.484 -24.5 1 85.31 55 VAL B O 1
ATOM 2823 N N . SER B 1 56 ? 17.906 -18.547 -25.703 1 87.62 56 SER B N 1
ATOM 2824 C CA . SER B 1 56 ? 17.719 -17.406 -24.812 1 87.62 56 SER B CA 1
ATOM 2825 C C . SER B 1 56 ? 16.25 -17 -24.719 1 87.62 56 SER B C 1
ATOM 2827 O O . SER B 1 56 ? 15.453 -17.328 -25.594 1 87.62 56 SER B O 1
ATOM 2829 N N . LEU B 1 57 ? 15.906 -16.375 -23.656 1 88.44 57 LEU B N 1
ATOM 2830 C CA . LEU B 1 57 ? 14.523 -15.953 -23.469 1 88.44 57 LEU B CA 1
ATOM 2831 C C . LEU B 1 57 ? 14.133 -14.891 -24.5 1 88.44 57 LEU B C 1
ATOM 2833 O O . LEU B 1 57 ? 14.914 -13.977 -24.766 1 88.44 57 LEU B O 1
ATOM 2837 N N . THR B 1 58 ? 12.93 -15.055 -25.188 1 82.81 58 THR B N 1
ATOM 2838 C CA . THR B 1 58 ? 12.305 -13.977 -25.938 1 82.81 58 THR B CA 1
ATOM 2839 C C . THR B 1 58 ? 11.711 -12.93 -25 1 82.81 58 THR B C 1
ATOM 2841 O O . THR B 1 58 ? 11.734 -13.094 -23.781 1 82.81 58 THR B O 1
ATOM 2844 N N . ALA B 1 59 ? 11.273 -11.867 -25.625 1 74.88 59 ALA B N 1
ATOM 2845 C CA . ALA B 1 59 ? 10.555 -10.883 -24.812 1 74.88 59 ALA B CA 1
ATOM 2846 C C . ALA B 1 59 ? 9.367 -11.516 -24.109 1 74.88 59 ALA B C 1
ATOM 2848 O O . ALA B 1 59 ? 9.148 -11.281 -22.922 1 74.88 59 ALA B O 1
ATOM 2849 N N . ALA B 1 60 ? 8.625 -12.273 -24.875 1 79.19 60 ALA B N 1
ATOM 2850 C CA . ALA B 1 60 ? 7.5 -13.008 -24.312 1 79.19 60 ALA B CA 1
ATOM 2851 C C . ALA B 1 60 ? 7.965 -14.016 -23.266 1 79.19 60 ALA B C 1
ATOM 2853 O O . ALA B 1 60 ? 7.297 -14.219 -22.25 1 79.19 60 ALA B O 1
ATOM 2854 N N . GLY B 1 61 ? 9.062 -14.602 -23.562 1 87.12 61 GLY B N 1
ATOM 2855 C CA . GLY B 1 61 ? 9.633 -15.555 -22.625 1 87.12 61 GLY B CA 1
ATOM 2856 C C . GLY B 1 61 ? 10.008 -14.93 -21.297 1 87.12 61 GLY B C 1
ATOM 2857 O O . GLY B 1 61 ? 9.766 -15.516 -20.234 1 87.12 61 GLY B O 1
ATOM 2858 N N . ALA B 1 62 ? 10.555 -13.828 -21.375 1 79.44 62 ALA B N 1
ATOM 2859 C CA . ALA B 1 62 ? 10.945 -13.102 -20.172 1 79.44 62 ALA B CA 1
ATOM 2860 C C . ALA B 1 62 ? 9.727 -12.781 -19.312 1 79.44 62 ALA B C 1
ATOM 2862 O O . ALA B 1 62 ? 9.758 -12.969 -18.094 1 79.44 62 ALA B O 1
ATOM 2863 N N . VAL B 1 63 ? 8.695 -12.375 -19.969 1 72.5 63 VAL B N 1
ATOM 2864 C CA . VAL B 1 63 ? 7.441 -12.086 -19.297 1 72.5 63 VAL B CA 1
ATOM 2865 C C . VAL B 1 63 ? 6.891 -13.367 -18.672 1 72.5 63 VAL B C 1
ATOM 2867 O O . VAL B 1 63 ? 6.434 -13.359 -17.516 1 72.5 63 VAL B O 1
ATOM 2870 N N . PHE B 1 64 ? 6.934 -14.469 -19.391 1 84.06 64 PHE B N 1
ATOM 2871 C CA . PHE B 1 64 ? 6.434 -15.758 -18.922 1 84.06 64 PHE B CA 1
ATOM 2872 C C . PHE B 1 64 ? 7.172 -16.203 -17.656 1 84.06 64 PHE B C 1
ATOM 2874 O O . PHE B 1 64 ? 6.547 -16.594 -16.672 1 84.06 64 PHE B O 1
ATOM 2881 N N . VAL B 1 65 ? 8.453 -16.141 -17.719 1 85.62 65 VAL B N 1
ATOM 2882 C CA . VAL B 1 65 ? 9.273 -16.641 -16.609 1 85.62 65 VAL B CA 1
ATOM 2883 C C . VAL B 1 65 ? 8.977 -15.82 -15.344 1 85.62 65 VAL B C 1
ATOM 2885 O O . VAL B 1 65 ? 8.852 -16.375 -14.25 1 85.62 65 VAL B O 1
ATOM 2888 N N . GLU B 1 66 ? 8.859 -14.664 -15.562 1 71.25 66 GLU B N 1
ATOM 2889 C CA . GLU B 1 66 ? 8.539 -13.773 -14.453 1 71.25 66 GLU B CA 1
ATOM 2890 C C . GLU B 1 66 ? 7.238 -14.195 -13.766 1 71.25 66 GLU B C 1
ATOM 2892 O O . GLU B 1 66 ? 7.203 -14.352 -12.539 1 71.25 66 GLU B O 1
ATOM 2897 N N . HIS B 1 67 ? 6.137 -14.328 -14.492 1 73.5 67 HIS B N 1
ATOM 2898 C CA . HIS B 1 67 ? 4.84 -14.719 -13.953 1 73.5 67 HIS B CA 1
ATOM 2899 C C . HIS B 1 67 ? 4.859 -16.156 -13.453 1 73.5 67 HIS B C 1
ATOM 2901 O O . HIS B 1 67 ? 4.195 -16.484 -12.469 1 73.5 67 HIS B O 1
ATOM 2907 N N . ALA B 1 68 ? 5.637 -16.938 -14.109 1 84.5 68 ALA B N 1
ATOM 2908 C CA . ALA B 1 68 ? 5.746 -18.328 -13.703 1 84.5 68 ALA B CA 1
ATOM 2909 C C . ALA B 1 68 ? 6.332 -18.453 -12.297 1 84.5 68 ALA B C 1
ATOM 2911 O O . ALA B 1 68 ? 5.852 -19.25 -11.484 1 84.5 68 ALA B O 1
ATOM 2912 N N . ARG B 1 69 ? 7.305 -17.703 -12.008 1 77.44 69 ARG B N 1
ATOM 2913 C CA . ARG B 1 69 ? 7.91 -17.734 -10.68 1 77.44 69 ARG B CA 1
ATOM 2914 C C . ARG B 1 69 ? 6.902 -17.312 -9.617 1 77.44 69 ARG B C 1
ATOM 2916 O O . ARG B 1 69 ? 6.855 -17.906 -8.531 1 77.44 69 ARG B O 1
ATOM 2923 N N . GLU B 1 70 ? 6.152 -16.375 -9.984 1 68.44 70 GLU B N 1
ATOM 2924 C CA . GLU B 1 70 ? 5.098 -15.938 -9.07 1 68.44 70 GLU B CA 1
ATOM 2925 C C . GLU B 1 70 ? 4.113 -17.078 -8.789 1 68.44 70 GLU B C 1
ATOM 2927 O O . GLU B 1 70 ? 3.732 -17.297 -7.645 1 68.44 70 GLU B O 1
ATOM 2932 N N . VAL B 1 71 ? 3.691 -17.656 -9.828 1 75.69 71 VAL B N 1
ATOM 2933 C CA . VAL B 1 71 ? 2.75 -18.766 -9.695 1 75.69 71 VAL B CA 1
ATOM 2934 C C . VAL B 1 71 ? 3.371 -19.875 -8.844 1 75.69 71 VAL B C 1
ATOM 2936 O O . VAL B 1 71 ? 2.732 -20.391 -7.926 1 75.69 71 VAL B O 1
ATOM 2939 N N . LEU B 1 72 ? 4.617 -20.141 -9.016 1 79.06 72 LEU B N 1
ATOM 2940 C CA . LEU B 1 72 ? 5.285 -21.219 -8.297 1 79.06 72 LEU B CA 1
ATOM 2941 C C . LEU B 1 72 ? 5.461 -20.859 -6.82 1 79.06 72 LEU B C 1
ATOM 2943 O O . LEU B 1 72 ? 5.266 -21.703 -5.945 1 79.06 72 LEU B O 1
ATOM 2947 N N . SER B 1 73 ? 5.844 -19.656 -6.57 1 71.19 73 SER B N 1
ATOM 2948 C CA . SER B 1 73 ? 5.93 -19.172 -5.191 1 71.19 73 SER B CA 1
ATOM 2949 C C . SER B 1 73 ? 4.578 -19.25 -4.492 1 71.19 73 SER B C 1
ATOM 2951 O O . SER B 1 73 ? 4.496 -19.641 -3.328 1 71.19 73 SER B O 1
ATOM 2953 N N . SER B 1 74 ? 3.543 -18.828 -5.207 1 69.5 74 SER B N 1
ATOM 2954 C CA . SER B 1 74 ? 2.191 -18.891 -4.656 1 69.5 74 SER B CA 1
ATOM 2955 C C . SER B 1 74 ? 1.804 -20.328 -4.316 1 69.5 74 SER B C 1
ATOM 2957 O O . SER B 1 74 ? 1.102 -20.578 -3.332 1 69.5 74 SER B O 1
ATOM 2959 N N . VAL B 1 75 ? 2.295 -21.234 -5.078 1 72.31 75 VAL B N 1
ATOM 2960 C CA . VAL B 1 75 ? 2.027 -22.656 -4.824 1 72.31 75 VAL B CA 1
ATOM 2961 C C . VAL B 1 75 ? 2.76 -23.094 -3.559 1 72.31 75 VAL B C 1
ATOM 2963 O O . VAL B 1 75 ? 2.197 -23.812 -2.729 1 72.31 75 VAL B O 1
ATOM 2966 N N . ASP B 1 76 ? 3.986 -22.656 -3.361 1 67.31 76 ASP B N 1
ATOM 2967 C CA . ASP B 1 76 ? 4.73 -22.969 -2.146 1 67.31 76 ASP B CA 1
ATOM 2968 C C . ASP B 1 76 ? 4.031 -22.406 -0.911 1 67.31 76 ASP B C 1
ATOM 2970 O O . ASP B 1 76 ? 3.92 -23.094 0.11 1 67.31 76 ASP B O 1
ATOM 2974 N N . ASN B 1 77 ? 3.656 -21.234 -1.067 1 60.75 77 ASN B N 1
ATOM 2975 C CA . ASN B 1 77 ? 2.914 -20.625 0.023 1 60.75 77 ASN B CA 1
ATOM 2976 C C . ASN B 1 77 ? 1.626 -21.375 0.33 1 60.75 77 ASN B C 1
ATOM 2978 O O . ASN B 1 77 ? 1.249 -21.531 1.493 1 60.75 77 ASN B O 1
ATOM 2982 N N . LEU B 1 78 ? 0.928 -21.75 -0.713 1 63.97 78 LEU B N 1
ATOM 2983 C CA . LEU B 1 78 ? -0.278 -22.547 -0.579 1 63.97 78 LEU B CA 1
ATOM 2984 C C . LEU B 1 78 ? -0.005 -23.797 0.253 1 63.97 78 LEU B C 1
ATOM 2986 O O . LEU B 1 78 ? -0.77 -24.125 1.165 1 63.97 78 LEU B O 1
ATOM 2990 N N . VAL B 1 79 ? 1.129 -24.422 0.029 1 63.38 79 VAL B N 1
ATOM 2991 C CA . VAL B 1 79 ? 1.489 -25.641 0.73 1 63.38 79 VAL B CA 1
ATOM 2992 C C . VAL B 1 79 ? 1.804 -25.328 2.191 1 63.38 79 VAL B C 1
ATOM 2994 O O . VAL B 1 79 ? 1.298 -26 3.098 1 63.38 79 VAL B O 1
ATOM 2997 N N . THR B 1 80 ? 2.559 -24.328 2.459 1 58.56 80 THR B N 1
ATOM 2998 C CA . THR B 1 80 ? 2.977 -23.953 3.805 1 58.56 80 THR B CA 1
ATOM 2999 C C . THR B 1 80 ? 1.776 -23.516 4.645 1 58.56 80 THR B C 1
ATOM 3001 O O . THR B 1 80 ? 1.629 -23.953 5.793 1 58.56 80 THR B O 1
ATOM 3004 N N . ALA B 1 81 ? 0.992 -22.688 4.043 1 55.38 81 ALA B N 1
ATOM 3005 C CA . ALA B 1 81 ? -0.194 -22.203 4.75 1 55.38 81 ALA B CA 1
ATOM 3006 C C . ALA B 1 81 ? -1.11 -23.359 5.129 1 55.38 81 ALA B C 1
ATOM 3008 O O . ALA B 1 81 ? -1.644 -23.406 6.242 1 55.38 81 ALA B O 1
ATOM 3009 N N . THR B 1 82 ? -1.23 -24.203 4.254 1 57 82 THR B N 1
ATOM 3010 C CA . THR B 1 82 ? -2.096 -25.344 4.484 1 57 82 THR B CA 1
ATOM 3011 C C . THR B 1 82 ? -1.554 -26.203 5.621 1 57 82 THR B C 1
ATOM 3013 O O . THR B 1 82 ? -2.307 -26.625 6.504 1 57 82 THR B O 1
ATOM 3016 N N . ARG B 1 83 ? -0.238 -26.344 5.707 1 53.12 83 ARG B N 1
ATOM 3017 C CA . ARG B 1 83 ? 0.394 -27.156 6.738 1 53.12 83 ARG B CA 1
ATOM 3018 C C . ARG B 1 83 ? 0.341 -26.469 8.094 1 53.12 83 ARG B C 1
ATOM 3020 O O . ARG B 1 83 ? 0.109 -27.109 9.117 1 53.12 83 ARG B O 1
ATOM 3027 N N . SER B 1 84 ? 0.699 -25.188 8.18 1 50.09 84 SER B N 1
ATOM 3028 C CA . SER B 1 84 ? 0.714 -24.422 9.422 1 50.09 84 SER B CA 1
ATOM 3029 C C . SER B 1 84 ? -0.658 -24.422 10.086 1 50.09 84 SER B C 1
ATOM 3031 O O . SER B 1 84 ? -0.758 -24.438 11.312 1 50.09 84 SER B O 1
ATOM 3033 N N . THR B 1 85 ? -1.623 -24.062 9.406 1 48.22 85 THR B N 1
ATOM 3034 C CA . THR B 1 85 ? -2.975 -24.125 9.953 1 48.22 85 THR B CA 1
ATOM 3035 C C . THR B 1 85 ? -3.223 -25.453 10.641 1 48.22 85 THR B C 1
ATOM 3037 O O . THR B 1 85 ? -3.941 -25.516 11.641 1 48.22 85 THR B O 1
ATOM 3040 N N . ALA B 1 86 ? -2.559 -26.328 10.289 1 43.56 86 ALA B N 1
ATOM 3041 C CA . ALA B 1 86 ? -2.734 -27.641 10.914 1 43.56 86 ALA B CA 1
ATOM 3042 C C . ALA B 1 86 ? -2.133 -27.672 12.312 1 43.56 86 ALA B C 1
ATOM 3044 O O . ALA B 1 86 ? -2.58 -28.422 13.18 1 43.56 86 ALA B O 1
ATOM 3045 N N . THR B 1 87 ? -1.119 -26.906 12.656 1 42.38 87 THR B N 1
ATOM 3046 C CA . THR B 1 87 ? -0.454 -27.078 13.945 1 42.38 87 THR B CA 1
ATOM 3047 C C . THR B 1 87 ? -1.048 -26.141 14.992 1 42.38 87 THR B C 1
ATOM 3049 O O . THR B 1 87 ? -0.629 -26.156 16.156 1 42.38 87 THR B O 1
ATOM 3052 N N . GLY B 1 88 ? -2.119 -25.625 15.305 1 39.38 88 GLY B N 1
ATOM 3053 C CA . GLY B 1 88 ? -2.947 -25.031 16.344 1 39.38 88 GLY B CA 1
ATOM 3054 C C . GLY B 1 88 ? -2.285 -23.859 17.031 1 39.38 88 GLY B C 1
ATOM 3055 O O . GLY B 1 88 ? -2.723 -23.438 18.094 1 39.38 88 GLY B O 1
ATOM 3056 N N . GLU B 1 89 ? -1.024 -23.5 17.234 1 43.25 89 GLU B N 1
ATOM 3057 C CA . GLU B 1 89 ? -0.412 -22.609 18.219 1 43.25 89 GLU B CA 1
ATOM 3058 C C . GLU B 1 89 ? -1.054 -21.234 18.188 1 43.25 89 GLU B C 1
ATOM 3060 O O . GLU B 1 89 ? -1.726 -20.875 17.203 1 43.25 89 GLU B O 1
ATOM 3065 N N . ALA B 1 90 ? -0.654 -20.203 19.266 1 49.81 90 ALA B N 1
ATOM 3066 C CA . ALA B 1 90 ? -1.135 -18.844 19.562 1 49.81 90 ALA B CA 1
ATOM 3067 C C . ALA B 1 90 ? -1.396 -18.078 18.266 1 49.81 90 ALA B C 1
ATOM 3069 O O . ALA B 1 90 ? -0.598 -18.125 17.328 1 49.81 90 ALA B O 1
ATOM 3070 N N . GLY B 1 91 ? -2.652 -17.766 17.969 1 63.69 91 GLY B N 1
ATOM 3071 C CA . GLY B 1 91 ? -3.322 -17.719 16.688 1 63.69 91 GLY B CA 1
ATOM 3072 C C . GLY B 1 91 ? -2.998 -16.469 15.891 1 63.69 91 GLY B C 1
ATOM 3073 O O . GLY B 1 91 ? -2.678 -15.422 16.469 1 63.69 91 GLY B O 1
ATOM 3074 N N . GLU B 1 92 ? -2.24 -16.516 15.07 1 78.31 92 GLU B N 1
ATOM 3075 C CA . GLU B 1 92 ? -2.062 -15.469 14.07 1 78.31 92 GLU B CA 1
ATOM 3076 C C . GLU B 1 92 ? -3.344 -15.242 13.273 1 78.31 92 GLU B C 1
ATOM 3078 O O . GLU B 1 92 ? -4.039 -16.188 12.922 1 78.31 92 GLU B O 1
ATOM 3083 N N . LEU B 1 93 ? -3.734 -13.961 13.359 1 89.5 93 LEU B N 1
ATOM 3084 C CA . LEU B 1 93 ? -4.895 -13.555 12.57 1 89.5 93 LEU B CA 1
ATOM 3085 C C . LEU B 1 93 ? -4.469 -12.727 11.359 1 89.5 93 LEU B C 1
ATOM 3087 O O . LEU B 1 93 ? -3.875 -11.656 11.516 1 89.5 93 LEU B O 1
ATOM 3091 N N . ALA B 1 94 ? -4.723 -13.211 10.18 1 91.69 94 ALA B N 1
ATOM 3092 C CA . ALA B 1 94 ? -4.43 -12.469 8.953 1 91.69 94 ALA B CA 1
ATOM 3093 C C . ALA B 1 94 ? -5.535 -11.469 8.633 1 91.69 94 ALA B C 1
ATOM 3095 O O . ALA B 1 94 ? -6.645 -11.859 8.258 1 91.69 94 ALA B O 1
ATOM 3096 N N . VAL B 1 95 ? -5.133 -10.172 8.734 1 95 95 VAL B N 1
ATOM 3097 C CA . VAL B 1 95 ? -6.121 -9.109 8.555 1 95 95 VAL B CA 1
ATOM 3098 C C . VAL B 1 95 ? -5.762 -8.266 7.336 1 95 95 VAL B C 1
ATOM 3100 O O . VAL B 1 95 ? -4.707 -7.629 7.305 1 95 95 VAL B O 1
ATOM 3103 N N . GLY B 1 96 ? -6.609 -8.32 6.32 1 96.5 96 GLY B N 1
ATOM 3104 C CA . GLY B 1 96 ? -6.512 -7.375 5.223 1 96.5 96 GLY B CA 1
ATOM 3105 C C . GLY B 1 96 ? -7.332 -6.117 5.441 1 96.5 96 GLY B C 1
ATOM 3106 O O . GLY B 1 96 ? -8.43 -6.18 5.992 1 96.5 96 GLY B O 1
ATOM 3107 N N . TYR B 1 97 ? -6.762 -4.996 4.98 1 95.5 97 TYR B N 1
ATOM 3108 C CA . TYR B 1 97 ? -7.523 -3.76 5.133 1 95.5 97 TYR B CA 1
ATOM 3109 C C . TYR B 1 97 ? -7.285 -2.824 3.955 1 95.5 97 TYR B C 1
ATOM 3111 O O . TYR B 1 97 ? -6.258 -2.912 3.279 1 95.5 97 TYR B O 1
ATOM 3119 N N . ILE B 1 98 ? -8.312 -2.006 3.764 1 93.56 98 ILE B N 1
ATOM 3120 C CA . ILE B 1 98 ? -8.234 -1.033 2.68 1 93.56 98 ILE B CA 1
ATOM 3121 C C . ILE B 1 98 ? -7.316 0.118 3.084 1 93.56 98 ILE B C 1
ATOM 3123 O O . ILE B 1 98 ? -7.109 0.367 4.273 1 93.56 98 ILE B O 1
ATOM 3127 N N . LEU B 1 99 ? -6.863 0.838 2.156 1 88.94 99 LEU B N 1
ATOM 3128 C CA . LEU B 1 99 ? -5.816 1.833 2.357 1 88.94 99 LEU B CA 1
ATOM 3129 C C . LEU B 1 99 ? -6.258 2.896 3.355 1 88.94 99 LEU B C 1
ATOM 3131 O O . LEU B 1 99 ? -5.484 3.297 4.227 1 88.94 99 LEU B O 1
ATOM 3135 N N . SER B 1 100 ? -7.5 3.389 3.26 1 88.75 100 SER B N 1
ATOM 3136 C CA . SER B 1 100 ? -7.973 4.441 4.152 1 88.75 100 SER B CA 1
ATOM 3137 C C . SER B 1 100 ? -8.031 3.957 5.598 1 88.75 100 SER B C 1
ATOM 3139 O O . SER B 1 100 ? -7.98 4.762 6.531 1 88.75 100 SER B O 1
ATOM 3141 N N . GLY B 1 101 ? -8.109 2.652 5.781 1 91.62 101 GLY B N 1
ATOM 3142 C CA . GLY B 1 101 ? -8.156 2.09 7.121 1 91.62 101 GLY B CA 1
ATOM 3143 C C . GLY B 1 101 ? -6.863 2.277 7.895 1 91.62 101 GLY B C 1
ATOM 3144 O O . GLY B 1 101 ? -6.859 2.225 9.125 1 91.62 101 GLY B O 1
ATOM 3145 N N . ALA B 1 102 ? -5.836 2.48 7.148 1 89.81 102 ALA B N 1
ATOM 3146 C CA . ALA B 1 102 ? -4.512 2.566 7.762 1 89.81 102 ALA B CA 1
ATOM 3147 C C . ALA B 1 102 ? -4.379 3.834 8.602 1 89.81 102 ALA B C 1
ATOM 3149 O O . ALA B 1 102 ? -3.533 3.906 9.5 1 89.81 102 ALA B O 1
ATOM 3150 N N . TYR B 1 103 ? -5.176 4.777 8.383 1 88.5 103 TYR B N 1
ATOM 3151 C CA . TYR B 1 103 ? -4.98 6.094 8.984 1 88.5 103 TYR B CA 1
ATOM 3152 C C . TYR B 1 103 ? -5.535 6.129 10.406 1 88.5 103 TYR B C 1
ATOM 3154 O O . TYR B 1 103 ? -4.926 6.723 11.297 1 88.5 103 TYR B O 1
ATOM 3162 N N . ASP B 1 104 ? -6.672 5.535 10.578 1 90.31 104 ASP B N 1
ATOM 3163 C CA . ASP B 1 104 ? -7.27 5.652 11.906 1 90.31 104 ASP B CA 1
ATOM 3164 C C . ASP B 1 104 ? -7.848 4.316 12.367 1 90.31 104 ASP B C 1
ATOM 3166 O O . ASP B 1 104 ? -7.516 3.836 13.453 1 90.31 104 ASP B O 1
ATOM 3170 N N . THR B 1 105 ? -8.594 3.678 11.562 1 94.06 105 THR B N 1
ATOM 3171 C CA . THR B 1 105 ? -9.352 2.496 11.953 1 94.06 105 THR B CA 1
ATOM 3172 C C . THR B 1 105 ? -8.422 1.379 12.406 1 94.06 105 THR B C 1
ATOM 3174 O O . THR B 1 105 ? -8.578 0.847 13.508 1 94.06 105 THR B O 1
ATOM 3177 N N . ILE B 1 106 ? -7.449 1.038 11.617 1 93.56 106 ILE B N 1
ATOM 3178 C CA . ILE B 1 106 ? -6.586 -0.103 11.906 1 93.56 106 ILE B CA 1
ATOM 3179 C C . ILE B 1 106 ? -5.715 0.199 13.117 1 93.56 106 ILE B C 1
ATOM 3181 O O . ILE B 1 106 ? -5.574 -0.637 14.016 1 93.56 106 ILE B O 1
ATOM 3185 N N . PRO B 1 107 ? -5.141 1.403 13.188 1 89.75 107 PRO B N 1
ATOM 3186 C CA . PRO B 1 107 ? -4.359 1.71 14.383 1 89.75 107 PRO B CA 1
ATOM 3187 C C . PRO B 1 107 ? -5.18 1.591 15.672 1 89.75 107 PRO B C 1
ATOM 3189 O O . PRO B 1 107 ? -4.691 1.062 16.67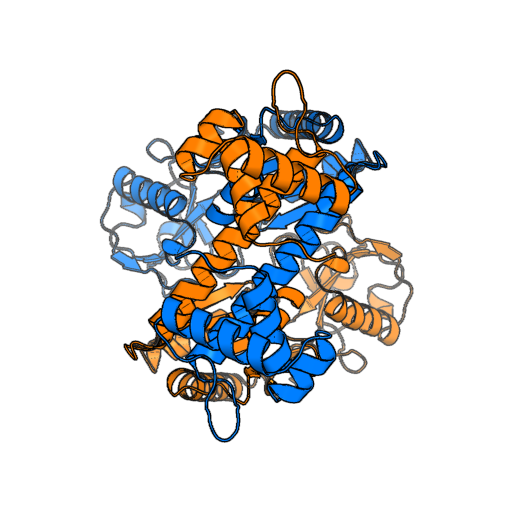2 1 89.75 107 PRO B O 1
ATOM 3192 N N . ARG B 1 108 ? -6.398 2.055 15.664 1 91.69 108 ARG B N 1
ATOM 3193 C CA . ARG B 1 108 ? -7.258 1.976 16.844 1 91.69 108 ARG B CA 1
ATOM 3194 C C . ARG B 1 108 ? -7.562 0.525 17.203 1 91.69 108 ARG B C 1
ATOM 3196 O O . ARG B 1 108 ? -7.547 0.154 18.375 1 91.69 108 ARG B O 1
ATOM 3203 N N . LEU B 1 109 ? -7.82 -0.25 16.219 1 94.12 109 LEU B N 1
ATOM 3204 C CA . LEU B 1 109 ? -8.141 -1.655 16.453 1 94.12 109 LEU B CA 1
ATOM 3205 C C . LEU B 1 109 ? -6.914 -2.416 16.938 1 94.12 109 LEU B C 1
ATOM 3207 O O . LEU B 1 109 ? -7.027 -3.285 17.812 1 94.12 109 LEU B O 1
ATOM 3211 N N . ARG B 1 110 ? -5.781 -2.146 16.344 1 90.19 110 ARG B N 1
ATOM 3212 C CA . ARG B 1 110 ? -4.547 -2.799 16.766 1 90.19 110 ARG B CA 1
ATOM 3213 C C . ARG B 1 110 ? -4.227 -2.471 18.219 1 90.19 110 ARG B C 1
ATOM 3215 O O . ARG B 1 110 ? -3.826 -3.35 18.984 1 90.19 110 ARG B O 1
ATOM 3222 N N . GLU B 1 111 ? -4.316 -1.211 18.547 1 87.5 111 GLU B N 1
ATOM 3223 C CA . GLU B 1 111 ? -4.074 -0.795 19.938 1 87.5 111 GLU B CA 1
ATOM 3224 C C . GLU B 1 111 ? -4.996 -1.531 20.906 1 87.5 111 GLU B C 1
ATOM 3226 O O . GLU B 1 111 ? -4.543 -2.053 21.922 1 87.5 111 GLU B O 1
ATOM 3231 N N . ALA B 1 112 ? -6.258 -1.562 20.578 1 91.38 112 ALA B N 1
ATOM 3232 C CA . ALA B 1 112 ? -7.242 -2.213 21.438 1 91.38 112 ALA B CA 1
ATOM 3233 C C . ALA B 1 112 ? -6.98 -3.713 21.531 1 91.38 112 ALA B C 1
ATOM 3235 O O . ALA B 1 112 ? -7.129 -4.305 22.609 1 91.38 112 ALA B O 1
ATOM 3236 N N . SER B 1 113 ? -6.637 -4.312 20.438 1 90.62 113 SER B N 1
ATOM 3237 C CA . SER B 1 113 ? -6.371 -5.746 20.406 1 90.62 113 SER B CA 1
ATOM 3238 C C . SER B 1 113 ? -5.145 -6.098 21.25 1 90.62 113 SER B C 1
ATOM 3240 O O . SER B 1 113 ? -5.141 -7.102 21.969 1 90.62 113 SER B O 1
ATOM 3242 N N . THR B 1 114 ? -4.098 -5.316 21.094 1 84 114 THR B N 1
ATOM 3243 C CA . THR B 1 114 ? -2.879 -5.559 21.844 1 84 114 THR B CA 1
ATOM 3244 C C . THR B 1 114 ? -3.148 -5.457 23.344 1 84 114 THR B C 1
ATOM 3246 O O . THR B 1 114 ? -2.609 -6.234 24.141 1 84 114 THR B O 1
ATOM 3249 N N . ALA B 1 115 ? -3.926 -4.535 23.75 1 84.81 115 ALA B N 1
ATOM 3250 C CA . ALA B 1 115 ? -4.258 -4.32 25.156 1 84.81 115 ALA B CA 1
ATOM 3251 C C . ALA B 1 115 ? -5.145 -5.438 25.703 1 84.81 115 ALA B C 1
ATOM 3253 O O . ALA B 1 115 ? -4.926 -5.941 26.797 1 84.81 115 ALA B O 1
ATOM 3254 N N . ALA B 1 116 ? -6.105 -5.84 24.969 1 86.81 116 ALA B N 1
ATOM 3255 C CA . ALA B 1 116 ? -7.133 -6.773 25.422 1 86.81 116 ALA B CA 1
ATOM 3256 C C . ALA B 1 116 ? -6.652 -8.219 25.312 1 86.81 116 ALA B C 1
ATOM 3258 O O . ALA B 1 116 ? -7.059 -9.078 26.094 1 86.81 116 ALA B O 1
ATOM 3259 N N . TYR B 1 117 ? -5.828 -8.445 24.297 1 83.69 117 TYR B N 1
ATOM 3260 C CA . TYR B 1 117 ? -5.395 -9.805 24.016 1 83.69 117 TYR B CA 1
ATOM 3261 C C . TYR B 1 117 ? -3.951 -9.82 23.516 1 83.69 117 TYR B C 1
ATOM 3263 O O . TYR B 1 117 ? -3.688 -10.141 22.359 1 83.69 117 TYR B O 1
ATOM 3271 N N . PRO B 1 118 ? -3.008 -9.773 24.359 1 78.44 118 PRO B N 1
ATOM 3272 C CA . PRO B 1 118 ? -1.595 -9.633 24 1 78.44 118 PRO B CA 1
ATOM 3273 C C . PRO B 1 118 ? -1.051 -10.859 23.266 1 78.44 118 PRO B C 1
ATOM 3275 O O . PRO B 1 118 ? -0.054 -10.766 22.547 1 78.44 118 PRO B O 1
ATOM 3278 N N . GLY B 1 119 ? -1.663 -11.945 23.344 1 75.62 119 GLY B N 1
ATOM 3279 C CA . GLY B 1 119 ? -1.184 -13.164 22.703 1 75.62 119 GLY B CA 1
ATOM 3280 C C . GLY B 1 119 ? -1.576 -13.258 21.234 1 75.62 119 GLY B C 1
ATOM 3281 O O . GLY B 1 119 ? -1.03 -14.078 20.5 1 75.62 119 GLY B O 1
ATOM 3282 N N . LEU B 1 120 ? -2.439 -12.43 20.812 1 81.06 120 LEU B N 1
ATOM 3283 C CA . LEU B 1 120 ? -2.896 -12.453 19.422 1 81.06 120 LEU B CA 1
ATOM 3284 C C . LEU B 1 120 ? -1.979 -11.625 18.531 1 81.06 120 LEU B C 1
ATOM 3286 O O . LEU B 1 120 ? -1.768 -10.438 18.781 1 81.06 120 LEU B O 1
ATOM 3290 N N . ARG B 1 121 ? -1.428 -12.289 17.578 1 83.44 121 ARG B N 1
ATOM 3291 C CA . ARG B 1 121 ? -0.606 -11.586 16.594 1 83.44 121 ARG B CA 1
ATOM 3292 C C . ARG B 1 121 ? -1.411 -11.242 15.352 1 83.44 121 ARG B C 1
ATOM 3294 O O . ARG B 1 121 ? -2.051 -12.117 14.758 1 83.44 121 ARG B O 1
ATOM 3301 N N . LEU B 1 122 ? -1.402 -9.977 15.008 1 88.06 122 LEU B N 1
ATOM 3302 C CA . LEU B 1 122 ? -2.096 -9.539 13.797 1 88.06 122 LEU B CA 1
ATOM 3303 C C . LEU B 1 122 ? -1.126 -9.406 12.633 1 88.06 122 LEU B C 1
ATOM 3305 O O . LEU B 1 122 ? -0.156 -8.648 12.703 1 88.06 122 LEU B O 1
ATOM 3309 N N . ASP B 1 123 ? -1.359 -10.188 11.656 1 87.38 123 ASP B N 1
ATOM 3310 C CA . ASP B 1 123 ? -0.688 -10 10.367 1 87.38 123 ASP B CA 1
ATOM 3311 C C . ASP B 1 123 ? -1.497 -9.086 9.453 1 87.38 123 ASP B C 1
ATOM 3313 O O . ASP B 1 123 ? -2.35 -9.555 8.695 1 87.38 123 ASP B O 1
ATOM 3317 N N . SER B 1 124 ? -1.162 -7.812 9.492 1 91.06 124 SER B N 1
ATOM 3318 C CA . SER B 1 124 ? -1.939 -6.789 8.805 1 91.06 124 SER B CA 1
ATOM 3319 C C . SER B 1 124 ? -1.374 -6.512 7.414 1 91.06 124 SER B C 1
ATOM 3321 O O . SER B 1 124 ? -0.181 -6.242 7.266 1 91.06 124 SER B O 1
ATOM 3323 N N . ARG B 1 125 ? -2.277 -6.504 6.469 1 90 125 ARG B N 1
ATOM 3324 C CA . ARG B 1 125 ? -1.865 -6.297 5.082 1 90 125 ARG B CA 1
ATOM 3325 C C . ARG B 1 125 ? -2.736 -5.246 4.402 1 90 125 ARG B C 1
ATOM 3327 O O . ARG B 1 125 ? -3.959 -5.391 4.344 1 90 125 ARG B O 1
ATOM 3334 N N . GLU B 1 126 ? -2.045 -4.25 3.922 1 91.19 126 GLU B N 1
ATOM 3335 C CA . GLU B 1 126 ? -2.73 -3.24 3.125 1 91.19 126 GLU B CA 1
ATOM 3336 C C . GLU B 1 126 ? -2.902 -3.699 1.68 1 91.19 126 GLU B C 1
ATOM 3338 O O . GLU B 1 126 ? -1.919 -3.994 0.997 1 91.19 126 GLU B O 1
ATOM 3343 N N . LEU B 1 127 ? -4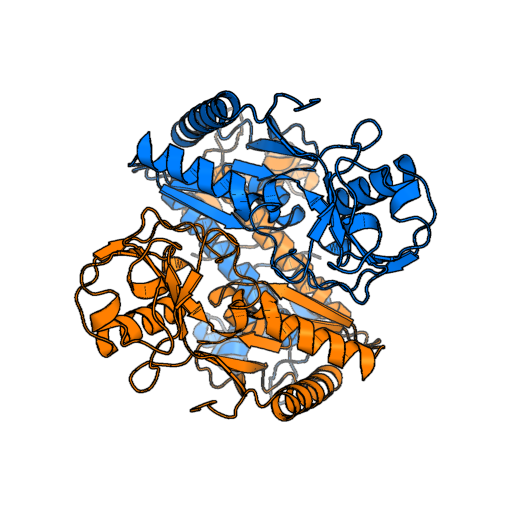.184 -3.74 1.271 1 90.44 127 LEU B N 1
ATOM 3344 C CA . LEU B 1 127 ? -4.445 -4.32 -0.04 1 90.44 127 LEU B CA 1
ATOM 3345 C C . LEU B 1 127 ? -5.559 -3.562 -0.756 1 90.44 127 LEU B C 1
ATOM 3347 O O . LEU B 1 127 ? -6.352 -2.867 -0.118 1 90.44 127 LEU B O 1
ATOM 3351 N N . TRP B 1 128 ? -5.527 -3.68 -2.074 1 88.19 128 TRP B N 1
ATOM 3352 C CA . TRP B 1 128 ? -6.629 -3.156 -2.875 1 88.19 128 TRP B CA 1
ATOM 3353 C C . TRP B 1 128 ? -7.852 -4.066 -2.783 1 88.19 128 TRP B C 1
ATOM 3355 O O . TRP B 1 128 ? -7.727 -5.246 -2.447 1 88.19 128 TRP B O 1
ATOM 3365 N N . PRO B 1 129 ? -9.039 -3.543 -3.137 1 88.62 129 PRO B N 1
ATOM 3366 C CA . PRO B 1 129 ? -10.281 -4.297 -2.932 1 88.62 129 PRO B CA 1
ATOM 3367 C C . PRO B 1 129 ? -10.258 -5.66 -3.617 1 88.62 129 PRO B C 1
ATOM 3369 O O . PRO B 1 129 ? -10.672 -6.66 -3.021 1 88.62 129 PRO B O 1
ATOM 3372 N N . ALA B 1 130 ? -9.797 -5.707 -4.809 1 84.19 130 ALA B N 1
ATOM 3373 C CA . ALA B 1 130 ? -9.773 -6.977 -5.527 1 84.19 130 ALA B CA 1
ATOM 3374 C C . ALA B 1 130 ? -8.914 -8.008 -4.793 1 84.19 130 ALA B C 1
ATOM 3376 O O . ALA B 1 130 ? -9.258 -9.188 -4.742 1 84.19 130 ALA B O 1
ATOM 3377 N N . GLN B 1 131 ? -7.832 -7.582 -4.258 1 86.06 131 GLN B N 1
ATOM 3378 C CA . GLN B 1 131 ? -6.938 -8.453 -3.502 1 86.06 131 GLN B CA 1
ATOM 3379 C C . GLN B 1 131 ? -7.566 -8.867 -2.176 1 86.06 131 GLN B C 1
ATOM 3381 O O . GLN B 1 131 ? -7.371 -10 -1.718 1 86.06 131 GLN B O 1
ATOM 3386 N N . LEU B 1 132 ? -8.281 -7.949 -1.605 1 94.12 132 LEU B N 1
ATOM 3387 C CA . LEU B 1 132 ? -8.984 -8.242 -0.363 1 94.12 132 LEU B CA 1
ATOM 3388 C C . LEU B 1 132 ? -10.039 -9.328 -0.581 1 94.12 132 LEU B C 1
ATOM 3390 O O . LEU B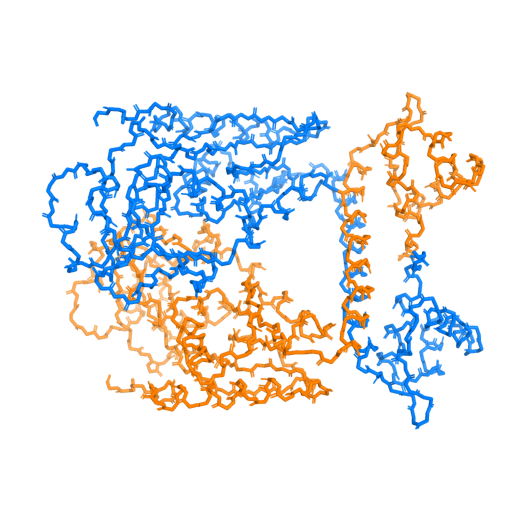 1 132 ? -10.133 -10.273 0.204 1 94.12 132 LEU B O 1
ATOM 3394 N N . ASP B 1 133 ? -10.766 -9.109 -1.645 1 90.31 133 ASP B N 1
ATOM 3395 C CA . ASP B 1 133 ? -11.812 -10.07 -2.008 1 90.31 133 ASP B CA 1
ATOM 3396 C C . ASP B 1 133 ? -11.219 -11.461 -2.246 1 90.31 133 ASP B C 1
ATOM 3398 O O . ASP B 1 133 ? -11.672 -12.438 -1.648 1 90.31 133 ASP B O 1
ATOM 3402 N N . ALA B 1 134 ? -10.219 -11.523 -3.002 1 83.44 134 ALA B N 1
ATOM 3403 C CA . ALA B 1 134 ? -9.562 -12.789 -3.332 1 83.44 134 ALA B CA 1
ATOM 3404 C C . ALA B 1 134 ? -8.93 -13.414 -2.094 1 83.44 134 ALA B C 1
ATOM 3406 O O . ALA B 1 134 ? -9 -14.633 -1.905 1 83.44 134 ALA B O 1
ATOM 3407 N N . GLY B 1 135 ? -8.359 -12.602 -1.265 1 88.06 135 GLY B N 1
ATOM 3408 C CA . GLY B 1 135 ? -7.711 -13.094 -0.058 1 88.06 135 GLY B CA 1
ATOM 3409 C C . GLY B 1 135 ? -8.68 -13.742 0.918 1 88.06 135 GLY B C 1
ATOM 3410 O O . GLY B 1 135 ? -8.328 -14.711 1.59 1 88.06 135 GLY B O 1
ATOM 3411 N N . LEU B 1 136 ? -9.828 -13.227 1.005 1 89.19 136 LEU B N 1
ATOM 3412 C CA . LEU B 1 136 ? -10.852 -13.812 1.866 1 89.19 136 LEU B CA 1
ATOM 3413 C C . LEU B 1 136 ? -11.375 -15.117 1.279 1 89.19 136 LEU B C 1
ATOM 3415 O O . LEU B 1 136 ? -11.547 -16.094 2.002 1 89.19 136 LEU B O 1
ATOM 3419 N N . LEU B 1 137 ? -11.633 -15.016 0.006 1 82.25 137 LEU B N 1
ATOM 3420 C CA . LEU B 1 137 ? -12.188 -16.188 -0.674 1 82.25 137 LEU B CA 1
ATOM 3421 C C . LEU B 1 137 ? -11.219 -17.359 -0.61 1 82.25 137 LEU B C 1
ATOM 3423 O O . LEU B 1 137 ? -11.633 -18.5 -0.402 1 82.25 137 LEU B O 1
ATOM 3427 N N . ASP B 1 138 ? -10 -16.969 -0.691 1 74.31 138 ASP B N 1
ATOM 3428 C CA . ASP B 1 138 ? -8.992 -18.031 -0.801 1 74.31 138 ASP B CA 1
ATOM 3429 C C . ASP B 1 138 ? -8.461 -18.422 0.574 1 74.31 138 ASP B C 1
ATOM 3431 O O . ASP B 1 138 ? -7.664 -19.359 0.693 1 74.31 138 ASP B O 1
ATOM 3435 N N . GLY B 1 139 ? -8.828 -17.75 1.535 1 81.94 139 GLY B N 1
ATOM 3436 C CA . GLY B 1 139 ? -8.453 -18.094 2.896 1 81.94 139 GLY B CA 1
ATOM 3437 C C . GLY B 1 139 ? -7.121 -17.516 3.316 1 81.94 139 GLY B C 1
ATOM 3438 O O . GLY B 1 139 ? -6.59 -17.859 4.375 1 81.94 139 GLY B O 1
ATOM 3439 N N . GLU B 1 140 ? -6.559 -16.641 2.498 1 81.75 140 GLU B N 1
ATOM 3440 C CA . GLU B 1 140 ? -5.32 -15.953 2.846 1 81.75 140 GLU B CA 1
ATOM 3441 C C . GLU B 1 140 ? -5.551 -14.914 3.938 1 81.75 140 GLU B C 1
ATOM 3443 O O . GLU B 1 140 ? -4.625 -14.555 4.668 1 81.75 140 GLU B O 1
ATOM 3448 N N . LEU B 1 141 ? -6.676 -14.508 3.957 1 92.25 141 LEU B N 1
ATOM 3449 C CA . LEU B 1 141 ? -7.094 -13.547 4.973 1 92.25 141 LEU B CA 1
ATOM 3450 C C . LEU B 1 141 ? -8.211 -14.125 5.836 1 92.25 141 LEU B C 1
ATOM 3452 O O . LEU B 1 141 ? -9.109 -14.797 5.328 1 92.25 141 LEU B O 1
ATOM 3456 N N . ASP B 1 142 ? -8.047 -13.906 7.102 1 92.19 142 ASP B N 1
ATOM 3457 C CA . ASP B 1 142 ? -9.086 -14.32 8.031 1 92.19 142 ASP B CA 1
ATOM 3458 C C . ASP B 1 142 ? -10.188 -13.266 8.133 1 92.19 142 ASP B C 1
ATOM 3460 O O . ASP B 1 142 ? -11.344 -13.586 8.398 1 92.19 142 ASP B O 1
ATOM 3464 N N . LEU B 1 143 ? -9.773 -12.07 7.969 1 96.88 143 LEU B N 1
ATOM 3465 C CA . LEU B 1 143 ? -10.641 -10.914 8.148 1 96.88 143 LEU B CA 1
ATOM 3466 C C . LEU B 1 143 ? -10.242 -9.781 7.219 1 96.88 143 LEU B C 1
ATOM 3468 O O . LEU B 1 143 ? -9.055 -9.531 7.008 1 96.88 143 LEU B O 1
ATOM 3472 N N . VAL B 1 144 ? -11.273 -9.125 6.707 1 97.81 144 VAL B N 1
ATOM 3473 C CA . VAL B 1 144 ? -11.055 -7.918 5.914 1 97.81 144 VAL B CA 1
ATOM 3474 C C . VAL B 1 144 ? -11.789 -6.738 6.551 1 97.81 144 VAL B C 1
ATOM 3476 O O . VAL B 1 144 ? -12.922 -6.879 7.004 1 97.81 144 VAL B O 1
ATOM 3479 N N . ILE B 1 145 ? -11.102 -5.652 6.637 1 97.81 145 ILE B N 1
ATOM 3480 C CA . ILE B 1 145 ? -11.688 -4.395 7.094 1 97.81 145 ILE B CA 1
ATOM 3481 C C . ILE B 1 145 ? -11.672 -3.377 5.953 1 97.81 145 ILE B C 1
ATOM 3483 O O . ILE B 1 145 ? -10.625 -2.82 5.621 1 97.81 145 ILE B O 1
ATOM 3487 N N . ALA B 1 146 ? -12.859 -3.215 5.383 1 97.25 146 ALA B N 1
ATOM 3488 C CA . ALA B 1 146 ? -12.898 -2.396 4.172 1 97.25 146 ALA B CA 1
ATOM 3489 C C . ALA B 1 146 ? -14.32 -1.907 3.891 1 97.25 146 ALA B C 1
ATOM 3491 O O . ALA B 1 146 ? -15.281 -2.377 4.504 1 97.25 146 ALA B O 1
ATOM 3492 N N . HIS B 1 147 ? -14.352 -0.863 3.092 1 94.56 147 HIS B N 1
ATOM 3493 C CA . HIS B 1 147 ? -15.617 -0.494 2.469 1 94.56 147 HIS B CA 1
ATOM 3494 C C . HIS B 1 147 ? -15.695 -0.995 1.03 1 94.56 147 HIS B C 1
ATOM 3496 O O . HIS B 1 147 ? -14.68 -1.404 0.459 1 94.56 147 HIS B O 1
ATOM 3502 N N . THR B 1 148 ? -16.922 -1.132 0.498 1 91.31 148 THR B N 1
ATOM 3503 C CA . THR B 1 148 ? -17.219 -1.41 -0.903 1 91.31 148 THR B CA 1
ATOM 3504 C C . THR B 1 148 ? -16.766 -2.818 -1.282 1 91.31 148 THR B C 1
ATOM 3506 O O . THR B 1 148 ? -16.344 -3.055 -2.414 1 91.31 148 THR B O 1
ATOM 3509 N N . MET B 1 149 ? -16.734 -3.684 -0.325 1 91.19 149 MET B N 1
ATOM 3510 C CA . MET B 1 149 ? -16.469 -5.09 -0.622 1 91.19 149 MET B CA 1
ATOM 3511 C C . MET B 1 149 ? -17.625 -5.715 -1.393 1 91.19 149 MET B C 1
ATOM 3513 O O . MET B 1 149 ? -18.797 -5.418 -1.121 1 91.19 149 MET B O 1
ATOM 3517 N N . PRO B 1 150 ? -17.281 -6.586 -2.314 1 88.31 150 PRO B N 1
ATOM 3518 C CA . PRO B 1 150 ? -18.359 -7.266 -3.025 1 88.31 150 PRO B CA 1
ATOM 3519 C C . PRO B 1 150 ? -19.25 -8.102 -2.098 1 88.31 150 PRO B C 1
ATOM 3521 O O . PRO B 1 150 ? -18.766 -8.609 -1.08 1 88.31 150 PRO B O 1
ATOM 3524 N N . VAL B 1 151 ? -20.5 -8.242 -2.541 1 89.88 151 VAL B N 1
ATOM 3525 C CA . VAL B 1 151 ? -21.438 -9.086 -1.805 1 89.88 151 VAL B CA 1
ATOM 3526 C C . VAL B 1 151 ? -21.297 -10.539 -2.256 1 89.88 151 VAL B C 1
ATOM 3528 O O . VAL B 1 151 ? -21.359 -10.828 -3.451 1 89.88 151 VAL B O 1
ATOM 3531 N N . ARG B 1 152 ? -21.062 -11.359 -1.28 1 91.81 152 ARG B N 1
ATOM 3532 C CA . ARG B 1 152 ? -20.969 -12.797 -1.521 1 91.81 152 ARG B CA 1
ATOM 3533 C C . ARG B 1 152 ? -21.688 -13.586 -0.429 1 91.81 152 ARG B C 1
ATOM 3535 O O . ARG B 1 152 ? -21.594 -13.242 0.751 1 91.81 152 ARG B O 1
ATOM 3542 N N . PRO B 1 153 ? -22.344 -14.641 -0.877 1 91.81 153 PRO B N 1
ATOM 3543 C CA . PRO B 1 153 ? -23.016 -15.453 0.136 1 91.81 153 PRO B CA 1
ATOM 3544 C C . PRO B 1 153 ? -22.047 -16.109 1.108 1 91.81 153 PRO B C 1
ATOM 3546 O O . PRO B 1 153 ? -22.406 -16.422 2.244 1 91.81 153 PRO B O 1
ATOM 3549 N N . GLU B 1 154 ? -20.812 -16.297 0.668 1 91.19 154 GLU B N 1
ATOM 3550 C CA . GLU B 1 154 ? -19.781 -16.953 1.474 1 91.19 154 GLU B CA 1
ATOM 3551 C C . GLU B 1 154 ? -19.328 -16.047 2.617 1 91.19 154 GLU B C 1
ATOM 3553 O O . GLU B 1 154 ? -18.719 -16.516 3.584 1 91.19 154 GLU B O 1
ATOM 3558 N N . PHE B 1 155 ? -19.625 -14.805 2.492 1 96.12 155 PHE B N 1
ATOM 3559 C CA . PHE B 1 155 ? -19.062 -13.852 3.441 1 96.12 155 PHE B CA 1
ATOM 3560 C C . PHE B 1 155 ? -20.109 -13.445 4.477 1 96.12 155 PHE B C 1
ATOM 3562 O O . PHE B 1 155 ? -21.281 -13.312 4.16 1 96.12 155 PHE B O 1
ATOM 3569 N N . ARG B 1 156 ? -19.641 -13.32 5.688 1 96.81 156 ARG B N 1
ATOM 3570 C CA . ARG B 1 156 ? -20.359 -12.555 6.707 1 96.81 156 ARG B CA 1
ATOM 3571 C C . ARG B 1 156 ? -19.797 -11.141 6.816 1 96.81 156 ARG B C 1
ATOM 3573 O O . ARG B 1 156 ? -18.625 -10.898 6.52 1 96.81 156 ARG B O 1
ATOM 3580 N N . ARG B 1 157 ? -20.641 -10.273 7.188 1 97.06 157 ARG B N 1
ATOM 3581 C CA . ARG B 1 157 ? -20.266 -8.867 7.27 1 97.06 157 ARG B CA 1
ATOM 3582 C C . ARG B 1 157 ? -20.891 -8.195 8.484 1 97.06 157 ARG B C 1
ATOM 3584 O O . ARG B 1 157 ? -21.984 -8.57 8.906 1 97.06 157 ARG B O 1
ATOM 3591 N N . GLU B 1 158 ? -20.219 -7.293 9.031 1 97.31 158 GLU B N 1
ATOM 3592 C CA . GLU B 1 158 ? -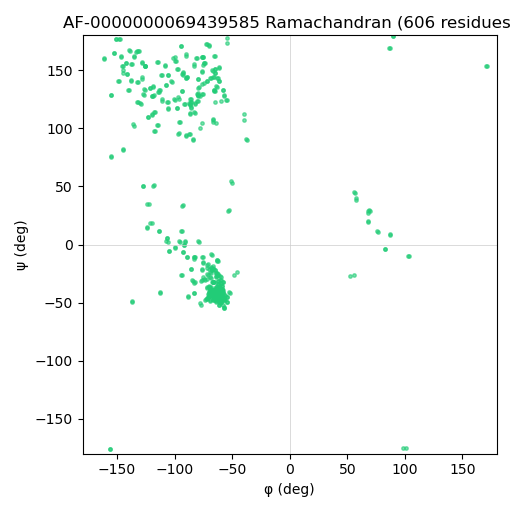20.688 -6.445 10.125 1 97.31 158 GLU B CA 1
ATOM 3593 C C . GLU B 1 158 ? -20.219 -5.008 9.953 1 97.31 158 GLU B C 1
ATOM 3595 O O . GLU B 1 158 ? -19.062 -4.766 9.633 1 97.31 158 GLU B O 1
ATOM 3600 N N . ARG B 1 159 ? -21.172 -4.105 10.125 1 96.69 159 ARG B N 1
ATOM 3601 C CA . ARG B 1 159 ? -20.812 -2.697 10.047 1 96.69 159 ARG B CA 1
ATOM 3602 C C . ARG B 1 159 ? -19.891 -2.307 11.195 1 96.69 159 ARG B C 1
ATOM 3604 O O . ARG B 1 159 ? -20.125 -2.68 12.344 1 96.69 159 ARG B O 1
ATOM 3611 N N . LEU B 1 160 ? -18.828 -1.618 10.898 1 98.19 160 LEU B N 1
ATOM 3612 C CA . LEU B 1 160 ? -17.844 -1.21 11.898 1 98.19 160 LEU B CA 1
ATOM 3613 C C . LEU B 1 160 ? -17.859 0.304 12.078 1 98.19 160 LEU B C 1
ATOM 3615 O O . LEU B 1 160 ? -17.75 0.799 13.203 1 98.19 160 LEU B O 1
ATOM 3619 N N . ARG B 1 161 ? -17.953 1.06 10.977 1 97 161 ARG B N 1
ATOM 3620 C CA . ARG B 1 161 ? -17.812 2.512 10.992 1 97 161 ARG B CA 1
ATOM 3621 C C . ARG B 1 161 ? -18.531 3.15 9.812 1 97 161 ARG B C 1
ATOM 3623 O O . ARG B 1 161 ? -18.438 2.666 8.68 1 97 161 ARG B O 1
ATOM 3630 N N . THR B 1 162 ? -19.375 4.129 10.07 1 96.06 162 THR B N 1
ATOM 3631 C CA . THR B 1 162 ? -19.812 5.047 9.031 1 96.06 162 THR B CA 1
ATOM 3632 C C . THR B 1 162 ? -18.8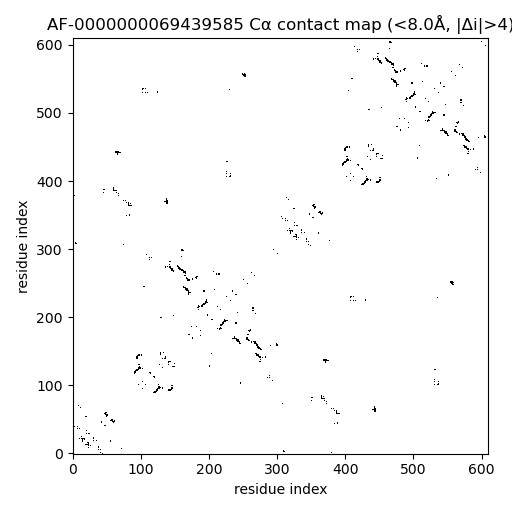28 6.195 8.867 1 96.06 162 THR B C 1
ATOM 3634 O O . THR B 1 162 ? -18.578 6.945 9.812 1 96.06 162 THR B O 1
ATOM 3637 N N . ASP B 1 163 ? -18.25 6.285 7.711 1 95.69 163 ASP B N 1
ATOM 3638 C CA . ASP B 1 163 ? -17.203 7.266 7.445 1 95.69 163 ASP B CA 1
ATOM 3639 C C . ASP B 1 163 ? -17.641 8.25 6.355 1 95.69 163 ASP B C 1
ATOM 3641 O O . ASP B 1 163 ? -17.484 7.969 5.168 1 95.69 163 ASP B O 1
ATOM 3645 N N . PRO B 1 164 ? -18.125 9.406 6.711 1 95.38 164 PRO B N 1
ATOM 3646 C CA . PRO B 1 164 ? -18.594 10.383 5.723 1 95.38 164 PRO B CA 1
ATOM 3647 C C . PRO B 1 164 ? -17.453 10.906 4.836 1 95.38 164 PRO B C 1
ATOM 3649 O O . PRO B 1 164 ? -16.281 10.758 5.18 1 95.38 164 PRO B O 1
ATOM 3652 N N . LEU B 1 165 ? -17.906 11.484 3.727 1 96.06 165 LEU B N 1
ATOM 3653 C CA . LEU B 1 165 ? -16.953 12.094 2.814 1 96.06 165 LEU B CA 1
ATOM 3654 C C . LEU B 1 165 ? -16.703 13.555 3.18 1 96.06 165 LEU B C 1
ATOM 3656 O O . LEU B 1 165 ? -17.641 14.258 3.594 1 96.06 165 LEU B O 1
ATOM 3660 N N . VAL B 1 166 ? -15.484 13.961 2.992 1 96 166 VAL B N 1
ATOM 3661 C CA . VAL B 1 166 ? -15.117 15.367 3.07 1 96 166 VAL B CA 1
ATOM 3662 C C . VAL B 1 166 ? -14.344 15.773 1.82 1 96 166 VAL B C 1
ATOM 3664 O O . VAL B 1 166 ? -13.781 14.914 1.129 1 96 166 VAL B O 1
ATOM 3667 N N . ALA B 1 167 ? -14.391 17.031 1.555 1 97.31 167 ALA B N 1
ATOM 3668 C CA . ALA B 1 167 ? -13.602 17.531 0.438 1 97.31 167 ALA B CA 1
ATOM 3669 C C . ALA B 1 167 ? -12.227 18.016 0.911 1 97.31 167 ALA B C 1
ATOM 3671 O O . ALA B 1 167 ? -12.07 18.422 2.062 1 97.31 167 ALA B O 1
ATOM 3672 N N . VAL B 1 168 ? -11.258 17.875 0.077 1 96.44 168 VAL B N 1
ATOM 3673 C CA . VAL B 1 168 ? -9.906 18.375 0.297 1 96.44 168 VAL B CA 1
ATOM 3674 C C . VAL B 1 168 ? -9.484 19.25 -0.878 1 96.44 168 VAL B C 1
ATOM 3676 O O . VAL B 1 168 ? -9.711 18.906 -2.037 1 96.44 168 VAL B O 1
ATOM 3679 N N . THR B 1 169 ? -8.938 20.375 -0.569 1 96.88 169 THR B N 1
ATOM 3680 C CA . THR B 1 169 ? -8.477 21.312 -1.588 1 96.88 169 THR B CA 1
ATOM 3681 C C . THR B 1 169 ? -7.254 22.078 -1.099 1 96.88 169 THR B C 1
ATOM 3683 O O . THR B 1 169 ? -6.75 21.828 -0.001 1 96.88 169 THR B O 1
ATOM 3686 N N . ARG B 1 170 ? -6.703 22.922 -1.993 1 95.31 170 ARG B N 1
ATOM 3687 C CA . ARG B 1 170 ? -5.57 23.75 -1.601 1 95.31 170 ARG B CA 1
ATOM 3688 C C . ARG B 1 170 ? -6.016 24.891 -0.693 1 95.31 170 ARG B C 1
ATOM 3690 O O . ARG B 1 170 ? -7.18 25.297 -0.723 1 95.31 170 ARG B O 1
ATOM 3697 N N . PRO B 1 171 ? -5.121 25.375 0.075 1 93.19 171 PRO B N 1
ATOM 3698 C CA . PRO B 1 171 ? -5.484 26.359 1.105 1 93.19 171 PRO B CA 1
ATOM 3699 C C . PRO B 1 171 ? -6.051 27.641 0.521 1 93.19 171 PRO B C 1
ATOM 3701 O O . PRO B 1 171 ? -6.859 28.312 1.166 1 93.19 171 PRO B O 1
ATOM 3704 N N . LYS B 1 172 ? -5.715 27.969 -0.678 1 95 172 LYS B N 1
ATOM 3705 C CA . LYS B 1 172 ? -6.133 29.25 -1.269 1 95 172 LYS B CA 1
ATOM 3706 C C . LYS B 1 172 ? -7.449 29.094 -2.025 1 95 172 LYS B C 1
ATOM 3708 O O . LYS B 1 172 ? -7.965 30.062 -2.582 1 95 172 LYS B O 1
ATOM 3713 N N . ASN B 1 173 ? -7.98 27.891 -2.033 1 96.38 173 ASN B N 1
ATOM 3714 C CA . ASN B 1 173 ? -9.297 27.688 -2.641 1 96.38 173 ASN B CA 1
ATOM 3715 C C . ASN B 1 173 ? -10.383 28.469 -1.897 1 96.38 173 ASN B C 1
ATOM 3717 O O . ASN B 1 173 ? -10.438 28.438 -0.667 1 96.38 173 ASN B O 1
ATOM 3721 N N . PRO B 1 174 ? -11.242 29.109 -2.568 1 94.12 174 PRO B N 1
ATOM 3722 C CA . PRO B 1 174 ? -12.305 29.875 -1.909 1 94.12 174 PRO B CA 1
ATOM 3723 C C . PRO B 1 174 ? -13.18 29.016 -0.996 1 94.12 174 PRO B C 1
ATOM 3725 O O . PRO B 1 174 ? -13.688 29.5 0.017 1 94.12 174 PRO B O 1
ATOM 3728 N N . ALA B 1 175 ? -13.367 27.812 -1.312 1 94.38 175 ALA B N 1
ATOM 3729 C CA . ALA B 1 175 ? -14.203 26.906 -0.516 1 94.38 175 ALA B CA 1
ATOM 3730 C C . ALA B 1 175 ? -13.57 26.641 0.849 1 94.38 175 ALA B C 1
ATOM 3732 O O . ALA B 1 175 ? -14.25 26.188 1.77 1 94.38 175 ALA B O 1
ATOM 3733 N N . ALA B 1 176 ? -12.289 26.859 0.917 1 92.56 176 ALA B N 1
ATOM 3734 C CA . ALA B 1 176 ? -11.562 26.531 2.141 1 92.56 176 ALA B CA 1
ATOM 3735 C C . ALA B 1 176 ? -11.68 27.672 3.162 1 92.56 176 ALA B C 1
ATOM 3737 O O . ALA B 1 176 ? -11.258 27.516 4.312 1 92.56 176 ALA B O 1
ATOM 3738 N N . SER B 1 177 ? -12.156 28.766 2.834 1 86 177 SER B N 1
ATOM 3739 C CA . SER B 1 177 ? -12.164 29.953 3.68 1 86 177 SER B CA 1
ATOM 3740 C C . SER B 1 177 ? -13.383 29.953 4.605 1 86 177 SER B C 1
ATOM 3742 O O . SER B 1 177 ? -13.383 30.656 5.629 1 86 177 SER B O 1
ATOM 3744 N N . GLY B 1 178 ? -14.391 29.266 4.309 1 79 178 GLY B N 1
ATOM 3745 C CA . GLY B 1 178 ? -15.617 29.328 5.078 1 79 178 GLY B CA 1
ATOM 3746 C C . GLY B 1 178 ? -15.578 28.469 6.336 1 79 178 GLY B C 1
ATOM 3747 O O . GLY B 1 178 ? -14.656 27.688 6.531 1 79 178 GLY B O 1
ATOM 3748 N N . ALA B 1 179 ? -16.594 28.984 7.148 1 79.69 179 ALA B N 1
ATOM 3749 C CA . ALA B 1 179 ? -16.781 28.234 8.391 1 79.69 179 ALA B CA 1
ATOM 3750 C C . ALA B 1 179 ? -17.953 27.266 8.281 1 79.69 179 ALA B C 1
ATOM 3752 O O . ALA B 1 179 ? -19.016 27.625 7.758 1 79.69 179 ALA B O 1
ATOM 3753 N N . GLY B 1 180 ? -17.75 25.969 8.523 1 87.31 180 GLY B N 1
ATOM 3754 C CA . GLY B 1 180 ? -18.828 24.984 8.578 1 87.31 180 GLY B CA 1
ATOM 3755 C C . GLY B 1 180 ? -18.953 24.172 7.309 1 87.31 180 GLY B C 1
ATOM 3756 O O . GLY B 1 180 ? -18.172 24.359 6.367 1 87.31 180 GLY B O 1
ATOM 3757 N N . PRO B 1 181 ? -19.984 23.344 7.285 1 94.25 181 PRO B N 1
ATOM 3758 C CA . PRO B 1 181 ? -20.172 22.469 6.129 1 94.25 181 PRO B CA 1
ATOM 3759 C C . PRO B 1 181 ? -20.734 23.219 4.914 1 94.25 181 PRO B C 1
ATOM 3761 O O . PRO B 1 181 ? -21.547 24.125 5.062 1 94.25 181 PRO B O 1
ATOM 3764 N N . VAL B 1 182 ? -20.234 22.938 3.75 1 95.69 182 VAL B N 1
ATOM 3765 C CA . VAL B 1 182 ? -20.688 23.547 2.502 1 95.69 182 VAL B CA 1
ATOM 3766 C C . VAL B 1 182 ? -21.328 22.484 1.609 1 95.69 182 VAL B C 1
ATOM 3768 O O . VAL B 1 182 ? -21.094 21.281 1.799 1 95.69 182 VAL B O 1
ATOM 3771 N N . ARG B 1 183 ? -22.188 22.984 0.694 1 95.19 183 ARG B N 1
ATOM 3772 C CA . ARG B 1 183 ? -22.719 22.094 -0.326 1 95.19 183 ARG B CA 1
ATOM 3773 C C . ARG B 1 183 ? -21.719 21.875 -1.444 1 95.19 183 ARG B C 1
ATOM 3775 O O . ARG B 1 183 ? -21.203 22.828 -2.035 1 95.19 183 ARG B O 1
ATOM 3782 N N . LEU B 1 184 ? -21.484 20.578 -1.748 1 96.31 184 LEU B N 1
ATOM 3783 C CA . LEU B 1 184 ? -20.438 20.188 -2.697 1 96.31 184 LEU B CA 1
ATOM 3784 C C . LEU B 1 184 ? -20.625 20.906 -4.027 1 96.31 184 LEU B C 1
ATOM 3786 O O . LEU B 1 184 ? -19.688 21.531 -4.531 1 96.31 184 LEU B O 1
ATOM 3790 N N . GLY B 1 185 ? -21.828 20.906 -4.613 1 94.62 185 GLY B N 1
ATOM 3791 C CA . GLY B 1 185 ? -22.109 21.453 -5.934 1 94.62 185 GLY B CA 1
ATOM 3792 C C . GLY B 1 185 ? -22 22.969 -5.988 1 94.62 185 GLY B C 1
ATOM 3793 O O . GLY B 1 185 ? -21.766 23.531 -7.055 1 94.62 185 GLY B O 1
ATOM 3794 N N . GLU B 1 186 ? -22.156 23.641 -4.898 1 94.75 186 GLU B N 1
ATOM 3795 C CA . GLU B 1 186 ? -22.031 25.094 -4.84 1 94.75 186 GLU B CA 1
ATOM 3796 C C . GLU B 1 186 ? -20.594 25.516 -4.586 1 94.75 186 GLU B C 1
ATOM 3798 O O . GLU B 1 186 ? -20.062 26.391 -5.285 1 94.75 186 GLU B O 1
ATOM 3803 N N . ALA B 1 187 ? -19.953 24.891 -3.699 1 95.81 187 ALA B N 1
ATOM 3804 C CA . ALA B 1 187 ? -18.625 25.297 -3.26 1 95.81 187 ALA B CA 1
ATOM 3805 C C . ALA B 1 187 ? -17.562 24.953 -4.312 1 95.81 187 ALA B C 1
ATOM 3807 O O . ALA B 1 187 ? -16.562 25.656 -4.445 1 95.81 187 ALA B O 1
ATOM 3808 N N . PHE B 1 188 ? -17.844 23.875 -5.059 1 97.12 188 PHE B N 1
ATOM 3809 C CA . PHE B 1 188 ? -16.797 23.406 -5.973 1 97.12 188 PHE B CA 1
ATOM 3810 C C . PHE B 1 188 ? -17.312 23.422 -7.41 1 97.12 188 PHE B C 1
ATOM 3812 O O . PHE B 1 188 ? -16.75 22.75 -8.273 1 97.12 188 PHE B O 1
ATOM 3819 N N . ASP B 1 189 ? -18.359 24.172 -7.613 1 96.62 189 ASP B N 1
ATOM 3820 C CA . ASP B 1 189 ? -18.891 24.266 -8.969 1 96.62 189 ASP B CA 1
ATOM 3821 C C . ASP B 1 189 ? -17.828 24.766 -9.945 1 96.62 189 ASP B C 1
ATOM 3823 O O . ASP B 1 189 ? -17.156 25.766 -9.688 1 96.62 189 ASP B O 1
ATOM 3827 N N . GLY B 1 190 ? -17.656 24.016 -11.016 1 96.69 190 GLY B N 1
ATOM 3828 C CA . GLY B 1 190 ? -16.719 24.406 -12.062 1 96.69 190 GLY B CA 1
ATOM 3829 C C . GLY B 1 190 ? -15.289 24.016 -11.758 1 96.69 190 GLY B C 1
ATOM 3830 O O . GLY B 1 190 ? -14.391 24.234 -12.57 1 96.69 190 GLY B O 1
ATOM 3831 N N . GLN B 1 191 ? -15.078 23.453 -10.578 1 97.69 191 GLN B N 1
ATOM 3832 C CA . GLN B 1 191 ? -13.719 23.062 -10.203 1 97.69 191 GLN B CA 1
ATOM 3833 C C . GLN B 1 191 ? -13.406 21.641 -10.633 1 97.69 191 GLN B C 1
ATOM 3835 O O . GLN B 1 191 ? -14.312 20.875 -10.969 1 97.69 191 GLN B O 1
ATOM 3840 N N . THR B 1 192 ? -12.133 21.297 -10.648 1 97.56 192 THR B N 1
ATOM 3841 C CA . THR B 1 192 ? -11.68 20 -11.141 1 97.56 192 THR B CA 1
ATOM 3842 C C . THR B 1 192 ? -11.602 18.984 -10 1 97.56 192 THR B C 1
ATOM 3844 O O . THR B 1 192 ? -10.945 19.234 -8.992 1 97.56 192 THR B O 1
ATOM 3847 N N . PHE B 1 193 ? -12.367 17.906 -10.156 1 97.31 193 PHE B N 1
ATOM 3848 C CA . PHE B 1 193 ? -12.227 16.766 -9.258 1 97.31 193 PHE B CA 1
ATOM 3849 C C . PHE B 1 193 ? -11.031 15.898 -9.648 1 97.31 193 PHE B C 1
ATOM 3851 O O . PHE B 1 193 ? -10.922 15.469 -10.797 1 97.31 193 PHE B O 1
ATOM 3858 N N . VAL B 1 194 ? -10.125 15.703 -8.719 1 95.31 194 VAL B N 1
ATOM 3859 C CA . VAL B 1 194 ? -8.906 14.953 -8.992 1 95.31 194 VAL B CA 1
ATOM 3860 C C . VAL B 1 194 ? -8.914 13.648 -8.195 1 95.31 194 VAL B C 1
ATOM 3862 O O . VAL B 1 194 ? -9.188 13.648 -6.992 1 95.31 194 VAL B O 1
ATOM 3865 N N . PHE B 1 195 ? -8.633 12.555 -8.844 1 94.5 195 PHE B N 1
ATOM 3866 C CA . PHE B 1 195 ? -8.531 11.242 -8.211 1 94.5 195 PHE B CA 1
ATOM 3867 C C . PHE B 1 195 ? -7.562 10.352 -8.969 1 94.5 195 PHE B C 1
ATOM 3869 O O . PHE B 1 195 ? -6.926 10.789 -9.93 1 94.5 195 PHE B O 1
ATOM 3876 N N . TYR B 1 196 ? -7.355 9.172 -8.43 1 90.38 196 TYR B N 1
ATOM 3877 C CA . TYR B 1 196 ? -6.461 8.258 -9.133 1 90.38 196 TYR B CA 1
ATOM 3878 C C . TYR B 1 196 ? -7.246 7.316 -10.039 1 90.38 196 TYR B C 1
ATOM 3880 O O . TYR B 1 196 ? -8.477 7.324 -10.031 1 90.38 196 TYR B O 1
ATOM 3888 N N . ASP B 1 197 ? -6.555 6.57 -10.867 1 88.75 197 ASP B N 1
ATOM 3889 C CA . ASP B 1 197 ? -7.152 5.664 -11.844 1 88.75 197 ASP B CA 1
ATOM 3890 C C . ASP B 1 197 ? -8.109 4.684 -11.172 1 88.75 197 ASP B C 1
ATOM 3892 O O . ASP B 1 197 ? -7.711 3.934 -10.281 1 88.75 197 ASP B O 1
ATOM 3896 N N . PRO B 1 198 ? -9.367 4.66 -11.648 1 91.44 198 PRO B N 1
ATOM 3897 C CA . PRO B 1 198 ? -10.391 3.822 -11.016 1 91.44 198 PRO B CA 1
ATOM 3898 C C . PRO B 1 198 ? -10.062 2.332 -11.109 1 91.44 198 PRO B C 1
ATOM 3900 O O . PRO B 1 198 ? -10.695 1.52 -10.422 1 91.44 198 PRO B O 1
ATOM 3903 N N . LYS B 1 199 ? -9.148 1.981 -11.898 1 85.31 199 LYS B N 1
ATOM 3904 C CA . LYS B 1 199 ? -8.812 0.568 -12.031 1 85.31 199 LYS B CA 1
ATOM 3905 C C . LYS B 1 199 ? -8.344 -0.015 -10.703 1 85.31 199 LYS B C 1
ATOM 3907 O O . LYS B 1 199 ? -8.516 -1.211 -10.453 1 85.31 199 LYS B O 1
ATOM 3912 N N . TYR B 1 200 ? -7.824 0.748 -9.883 1 85.38 200 TYR B N 1
ATOM 3913 C CA . TYR B 1 200 ? -7.316 0.292 -8.594 1 85.38 200 TYR B CA 1
ATOM 3914 C C . TYR B 1 200 ? -8.453 0.054 -7.609 1 85.38 200 TYR B C 1
ATOM 3916 O O . TYR B 1 200 ? -8.352 -0.796 -6.723 1 85.38 200 TYR B O 1
ATOM 3924 N N . ALA B 1 201 ? -9.508 0.797 -7.734 1 89.44 201 ALA B N 1
ATOM 3925 C CA . ALA B 1 201 ? -10.648 0.725 -6.824 1 89.44 201 ALA B CA 1
ATOM 3926 C C . ALA B 1 201 ? -11.93 1.206 -7.504 1 89.44 201 ALA B C 1
ATOM 3928 O O . ALA B 1 201 ? -12.461 2.264 -7.16 1 89.44 201 ALA B O 1
ATOM 3929 N N . PRO B 1 202 ? -12.461 0.383 -8.352 1 90.12 202 PRO B N 1
ATOM 3930 C CA . PRO B 1 202 ? -13.602 0.81 -9.156 1 90.12 202 PRO B CA 1
ATOM 3931 C C . PRO B 1 202 ? -14.836 1.114 -8.312 1 90.12 202 PRO B C 1
ATOM 3933 O O . PRO B 1 202 ? -15.562 2.07 -8.594 1 90.12 202 PRO B O 1
ATOM 3936 N N . GLU B 1 203 ? -15.078 0.303 -7.301 1 91.06 203 GLU B N 1
ATOM 3937 C CA . GLU B 1 203 ? -16.266 0.504 -6.48 1 91.06 203 GLU B CA 1
ATOM 3938 C C . GLU B 1 203 ? -16.156 1.777 -5.648 1 91.06 203 GLU B C 1
ATOM 3940 O O . GLU B 1 203 ? -17.156 2.459 -5.41 1 91.06 203 GLU B O 1
ATOM 3945 N N . HIS B 1 204 ? -14.992 2.062 -5.168 1 92.44 204 HIS B N 1
ATOM 3946 C CA . HIS B 1 204 ? -14.781 3.322 -4.461 1 92.44 204 HIS B CA 1
ATOM 3947 C C . HIS B 1 204 ? -15.047 4.516 -5.379 1 92.44 204 HIS B C 1
ATOM 3949 O O . HIS B 1 204 ? -15.695 5.48 -4.977 1 92.44 204 HIS B O 1
ATOM 3955 N N . TYR B 1 205 ? -14.5 4.453 -6.535 1 93.5 205 TYR B N 1
ATOM 3956 C CA . TYR B 1 205 ? -14.703 5.527 -7.5 1 93.5 205 TYR B CA 1
ATOM 3957 C C . TYR B 1 205 ? -16.188 5.707 -7.812 1 93.5 205 TYR B C 1
ATOM 3959 O O . TYR B 1 205 ? -16.656 6.832 -7.996 1 93.5 205 TYR B O 1
ATOM 3967 N N . ALA B 1 206 ? -16.906 4.605 -7.895 1 93.81 206 ALA B N 1
ATOM 3968 C CA . ALA B 1 206 ? -18.344 4.676 -8.133 1 93.81 206 ALA B CA 1
ATOM 3969 C C . ALA B 1 206 ? -19.047 5.453 -7.027 1 93.81 206 ALA B C 1
ATOM 3971 O O . ALA B 1 206 ? -19.984 6.215 -7.293 1 93.81 206 ALA B O 1
ATOM 3972 N N . VAL B 1 207 ? -18.656 5.273 -5.812 1 94.38 207 VAL B N 1
ATOM 3973 C CA . VAL B 1 207 ? -19.219 6.012 -4.691 1 94.38 207 VAL B CA 1
ATOM 3974 C C . VAL B 1 207 ? -18.922 7.5 -4.848 1 94.38 207 VAL B C 1
ATOM 3976 O O . VAL B 1 207 ? -19.797 8.344 -4.59 1 94.38 207 VAL B O 1
ATOM 3979 N N . LEU B 1 208 ? -17.75 7.836 -5.266 1 95.81 208 LEU B N 1
ATOM 3980 C CA . LEU B 1 208 ? -17.344 9.227 -5.426 1 95.81 208 LEU B CA 1
ATOM 3981 C C . LEU B 1 208 ? -18.125 9.891 -6.559 1 95.81 208 LEU B C 1
ATOM 3983 O O . LEU B 1 208 ? -18.516 11.047 -6.445 1 95.81 208 LEU B O 1
ATOM 3987 N N . THR B 1 209 ? -18.266 9.133 -7.605 1 94.94 209 THR B N 1
ATOM 3988 C CA . THR B 1 209 ? -19.047 9.656 -8.727 1 94.94 209 THR B CA 1
ATOM 3989 C C . THR B 1 209 ? -20.484 9.914 -8.32 1 94.94 209 THR B C 1
ATOM 3991 O O . THR B 1 209 ? -21.094 10.914 -8.719 1 94.94 209 THR B O 1
ATOM 3994 N N . LYS B 1 210 ? -21.031 9 -7.562 1 94.69 210 LYS B N 1
ATOM 3995 C CA . LYS B 1 210 ? -22.375 9.188 -7.027 1 94.69 210 LYS B CA 1
ATOM 3996 C C . LYS B 1 210 ? -22.438 10.43 -6.141 1 94.69 210 LYS B C 1
ATOM 3998 O O . LYS B 1 210 ? -23.438 11.148 -6.148 1 94.69 210 LYS B O 1
ATOM 4003 N N . ALA B 1 211 ? -21.453 10.648 -5.387 1 95.88 211 ALA B N 1
ATOM 4004 C CA . ALA B 1 211 ? -21.391 11.828 -4.527 1 95.88 211 ALA B CA 1
ATOM 4005 C C . ALA B 1 211 ? -21.359 13.109 -5.352 1 95.88 211 ALA B C 1
ATOM 4007 O O . ALA B 1 211 ? -22.047 14.086 -5.023 1 95.88 211 ALA B O 1
ATOM 4008 N N . LEU B 1 212 ? -20.531 13.109 -6.383 1 96 212 LEU B N 1
ATOM 4009 C CA . LEU B 1 212 ? -20.438 14.273 -7.258 1 96 212 LEU B CA 1
ATOM 4010 C C . LEU B 1 212 ? -21.766 14.562 -7.926 1 96 212 LEU B C 1
ATOM 4012 O O . LEU B 1 212 ? -22.188 15.719 -8.008 1 96 212 LEU B O 1
ATOM 4016 N N . ASP B 1 213 ? -22.422 13.516 -8.328 1 94.81 213 ASP B N 1
ATOM 4017 C CA . ASP B 1 213 ? -23.719 13.656 -8.969 1 94.81 213 ASP B CA 1
ATOM 4018 C C . ASP B 1 213 ? -24.766 14.18 -7.988 1 94.81 213 ASP B C 1
ATOM 4020 O O . ASP B 1 213 ? -25.516 15.109 -8.305 1 94.81 213 ASP B O 1
ATOM 4024 N N . ALA B 1 214 ? -24.812 13.617 -6.848 1 94.5 214 ALA B N 1
ATOM 4025 C CA . ALA B 1 214 ? -25.797 13.977 -5.828 1 94.5 214 ALA B CA 1
ATOM 4026 C C . ALA B 1 214 ? -25.562 15.398 -5.312 1 94.5 214 ALA B C 1
ATOM 4028 O O . ALA B 1 214 ? -26.5 16.109 -4.973 1 94.5 214 ALA B O 1
ATOM 4029 N N . GLY B 1 215 ? -24.344 15.75 -5.16 1 92.44 215 GLY B N 1
ATOM 4030 C CA . GLY B 1 215 ? -23.984 17.062 -4.656 1 92.44 215 GLY B CA 1
ATOM 4031 C C . GLY B 1 215 ? -24.312 18.188 -5.633 1 92.44 215 GLY B C 1
ATOM 4032 O O . GLY B 1 215 ? -24.422 19.344 -5.238 1 92.44 215 GLY B O 1
ATOM 4033 N N . GLY B 1 216 ? -24.281 17.797 -6.891 1 91.38 216 GLY B N 1
ATOM 4034 C CA . GLY B 1 216 ? -24.578 18.781 -7.926 1 91.38 216 GLY B CA 1
ATOM 4035 C C . GLY B 1 216 ? -23.344 19.516 -8.414 1 91.38 216 GLY B C 1
ATOM 4036 O O . GLY B 1 216 ? -22.219 19.125 -8.086 1 91.38 216 GLY B O 1
ATOM 4037 N N . GLY B 1 217 ? -23.594 20.438 -9.391 1 92.31 217 GLY B N 1
ATOM 4038 C CA . GLY B 1 217 ? -22.484 21.172 -9.977 1 92.31 217 GLY B CA 1
ATOM 4039 C C . GLY B 1 217 ? -21.844 20.438 -11.141 1 92.31 217 GLY B C 1
ATOM 4040 O O . GLY B 1 217 ? -22.188 19.297 -11.438 1 92.31 217 GLY B O 1
ATOM 4041 N N . SER B 1 218 ? -21 21.188 -11.812 1 95.12 218 SER B N 1
ATOM 4042 C CA . SER B 1 218 ? -20.219 20.641 -12.922 1 95.12 218 SER B CA 1
ATOM 4043 C C . SER B 1 218 ? -18.734 20.562 -12.57 1 95.12 218 SER B C 1
ATOM 4045 O O . SER B 1 218 ? -18.141 21.547 -12.148 1 95.12 218 SER B O 1
ATOM 4047 N N . HIS B 1 219 ? -18.219 19.391 -12.68 1 96.38 219 HIS B N 1
ATOM 4048 C CA . HIS B 1 219 ? -16.828 19.188 -12.312 1 96.38 219 HIS B CA 1
ATOM 4049 C C . HIS B 1 219 ? -16.062 18.469 -13.43 1 96.38 219 HIS B C 1
ATOM 4051 O O . HIS B 1 219 ? -16.453 17.391 -13.867 1 96.38 219 HIS B O 1
ATOM 4057 N N . ALA B 1 220 ? -15.031 19.109 -13.93 1 96 220 ALA B N 1
ATOM 4058 C CA . ALA B 1 220 ? -14.102 18.328 -14.742 1 96 220 ALA B CA 1
ATOM 4059 C C . ALA B 1 220 ? -13.406 17.266 -13.906 1 96 220 ALA B C 1
ATOM 4061 O O . ALA B 1 220 ? -13.281 17.391 -12.688 1 96 220 ALA B O 1
ATOM 4062 N N . VAL B 1 221 ? -13.023 16.172 -14.531 1 95.56 221 VAL B N 1
ATOM 4063 C CA . VAL B 1 221 ? -12.422 15.055 -13.805 1 95.56 221 VAL B CA 1
ATOM 4064 C C . VAL B 1 221 ? -11.008 14.797 -14.32 1 95.56 221 VAL B C 1
ATOM 4066 O O . VAL B 1 221 ? -10.781 14.734 -15.531 1 95.56 221 VAL B O 1
ATOM 4069 N N . ARG B 1 222 ? -10.094 14.758 -13.406 1 92.19 222 ARG B N 1
ATOM 4070 C CA . ARG B 1 222 ? -8.719 14.352 -13.688 1 92.19 222 ARG B CA 1
ATOM 4071 C C . ARG B 1 222 ? -8.352 13.102 -12.891 1 92.19 222 ARG B C 1
ATOM 4073 O O . ARG B 1 222 ? -8.5 13.078 -11.664 1 92.19 222 ARG B O 1
ATOM 4080 N N . LEU B 1 223 ? -7.816 12.055 -13.555 1 89.62 223 LEU B N 1
ATOM 4081 C CA . LEU B 1 223 ? -7.562 10.766 -12.922 1 89.62 223 LEU B CA 1
ATOM 4082 C C . LEU B 1 223 ? -6.078 10.43 -12.953 1 89.62 223 LEU B C 1
ATOM 4084 O O . LEU B 1 223 ? -5.695 9.32 -13.32 1 89.62 223 LEU B O 1
ATOM 4088 N N . ASP B 1 224 ? -5.25 11.383 -12.508 1 82.06 224 ASP B N 1
ATOM 4089 C CA . ASP B 1 224 ? -3.811 11.18 -12.633 1 82.06 224 ASP B CA 1
ATOM 4090 C C . ASP B 1 224 ? -3.121 11.297 -11.273 1 82.06 224 ASP B C 1
ATOM 4092 O O . ASP B 1 224 ? -1.897 11.438 -11.203 1 82.06 224 ASP B O 1
ATOM 4096 N N . MET B 1 225 ? -3.881 11.25 -10.188 1 87.38 225 MET B N 1
ATOM 4097 C CA . MET B 1 225 ? -3.295 11.211 -8.852 1 87.38 225 MET B CA 1
ATOM 4098 C C . MET B 1 225 ? -2.541 9.898 -8.633 1 87.38 225 MET B C 1
ATOM 4100 O O . MET B 1 225 ? -2.93 8.859 -9.164 1 87.38 225 MET B O 1
ATOM 4104 N N . THR B 1 226 ? -1.396 10 -7.863 1 85.12 226 THR B N 1
ATOM 4105 C CA . THR B 1 226 ? -0.73 8.773 -7.438 1 85.12 226 THR B CA 1
ATOM 4106 C C . THR B 1 226 ? -1.684 7.887 -6.637 1 85.12 226 THR B C 1
ATOM 4108 O O . THR B 1 226 ? -2.359 8.359 -5.723 1 85.12 226 THR B O 1
ATOM 4111 N N . PRO B 1 227 ? -1.689 6.652 -6.988 1 83.75 227 PRO B N 1
ATOM 4112 C CA . PRO B 1 227 ? -2.648 5.793 -6.293 1 83.75 227 PRO B CA 1
ATOM 4113 C C . PRO B 1 227 ? -2.35 5.656 -4.801 1 83.75 227 PRO B C 1
ATOM 4115 O O . PRO B 1 227 ? -1.183 5.637 -4.402 1 83.75 227 PRO B O 1
ATOM 4118 N N . GLY B 1 228 ? -3.451 5.504 -3.963 1 80.06 228 GLY B N 1
ATOM 4119 C CA . GLY B 1 228 ? -3.279 5.117 -2.57 1 80.06 228 GLY B CA 1
ATOM 4120 C C . GLY B 1 228 ? -3.436 6.281 -1.608 1 80.06 228 GLY B C 1
ATOM 4121 O O . GLY B 1 228 ? -3.434 6.09 -0.391 1 80.06 228 GLY B O 1
ATOM 4122 N N . LEU B 1 229 ? -3.504 7.504 -2.014 1 76.44 229 LEU B N 1
ATOM 4123 C CA . LEU B 1 229 ? -3.867 8.695 -1.253 1 76.44 229 LEU B CA 1
ATOM 4124 C C . LEU B 1 229 ? -2.803 9.016 -0.21 1 76.44 229 LEU B C 1
ATOM 4126 O O . LEU B 1 229 ? -3.098 9.648 0.808 1 76.44 229 LEU B O 1
ATOM 4130 N N . ARG B 1 230 ? -1.567 8.5 -0.385 1 80.31 230 ARG B N 1
ATOM 4131 C CA . ARG B 1 230 ? -0.49 8.906 0.51 1 80.31 230 ARG B CA 1
ATOM 4132 C C . ARG B 1 230 ? -0.131 10.375 0.295 1 80.31 230 ARG B C 1
ATOM 4134 O O . ARG B 1 230 ? 0.172 11.094 1.252 1 80.31 230 ARG B O 1
ATOM 4141 N N . ASN B 1 231 ? -0.125 10.742 -0.961 1 79.69 231 ASN B N 1
ATOM 4142 C CA . ASN B 1 231 ? 0.115 12.117 -1.383 1 79.69 231 ASN B CA 1
ATOM 4143 C C . ASN B 1 231 ? -1.074 12.688 -2.154 1 79.69 231 ASN B C 1
ATOM 4145 O O . ASN B 1 231 ? -1.415 12.188 -3.229 1 79.69 231 ASN B O 1
ATOM 4149 N N . ILE B 1 232 ? -1.662 13.633 -1.501 1 85.25 232 ILE B N 1
ATOM 4150 C CA . ILE B 1 232 ? -2.734 14.344 -2.186 1 85.25 232 ILE B CA 1
ATOM 4151 C C . ILE B 1 232 ? -2.193 15.641 -2.787 1 85.25 232 ILE B C 1
ATOM 4153 O O . ILE B 1 232 ? -2.055 16.641 -2.086 1 85.25 232 ILE B O 1
ATOM 4157 N N . VAL B 1 233 ? -1.835 15.531 -4.039 1 81.19 233 VAL B N 1
ATOM 4158 C CA . VAL B 1 233 ? -1.369 16.703 -4.766 1 81.19 233 VAL B CA 1
ATOM 4159 C C . VAL B 1 233 ? -2.449 17.172 -5.738 1 81.19 233 VAL B C 1
ATOM 4161 O O . VAL B 1 233 ? -2.916 16.391 -6.578 1 81.19 233 VAL B O 1
ATOM 4164 N N . LEU B 1 234 ? -2.807 18.391 -5.555 1 90.5 234 LEU B N 1
ATOM 4165 C CA . LEU B 1 234 ? -3.803 19 -6.426 1 90.5 234 LEU B CA 1
ATOM 4166 C C . LEU B 1 234 ? -3.154 20 -7.367 1 90.5 234 LEU B C 1
ATOM 4168 O O . LEU B 1 234 ? -2.273 20.766 -6.961 1 90.5 234 LEU B O 1
ATOM 4172 N N . PRO B 1 235 ? -3.539 20 -8.602 1 87.69 235 PRO B N 1
ATOM 4173 C CA . PRO B 1 235 ? -2.824 20.766 -9.625 1 87.69 235 PRO B CA 1
ATOM 4174 C C . PRO B 1 235 ? -2.92 22.281 -9.414 1 87.69 235 PRO B C 1
ATOM 4176 O O . PRO B 1 235 ? -2.025 23.016 -9.828 1 87.69 235 PRO B O 1
ATOM 4179 N N . ASP B 1 236 ? -4.023 22.766 -8.875 1 92.19 236 ASP B N 1
ATOM 4180 C CA . ASP B 1 236 ? -4.188 24.203 -8.68 1 92.19 236 ASP B CA 1
ATOM 4181 C C . ASP B 1 236 ? -5.188 24.5 -7.566 1 92.19 236 ASP B C 1
ATOM 4183 O O . ASP B 1 236 ? -5.621 23.578 -6.859 1 92.19 236 ASP B O 1
ATOM 4187 N N . ASP B 1 237 ? -5.477 25.844 -7.379 1 95.44 237 ASP B N 1
ATOM 4188 C CA . ASP B 1 237 ? -6.328 26.297 -6.281 1 95.44 237 ASP B CA 1
ATOM 4189 C C . ASP B 1 237 ? -7.805 26.094 -6.613 1 95.44 237 ASP B C 1
ATOM 4191 O O . ASP B 1 237 ? -8.68 26.469 -5.836 1 95.44 237 ASP B O 1
ATOM 4195 N N . TYR B 1 238 ? -8.086 25.5 -7.766 1 96.19 238 TYR B N 1
ATOM 4196 C CA . TYR B 1 238 ? -9.453 25.234 -8.188 1 96.19 238 TYR B CA 1
ATOM 4197 C C . TYR B 1 238 ? -9.648 23.75 -8.477 1 96.19 238 TYR B C 1
ATOM 4199 O O . TYR B 1 238 ? -10.289 23.391 -9.469 1 96.19 238 TYR B O 1
ATOM 4207 N N . SER B 1 239 ? -8.984 22.969 -7.719 1 97.38 239 SER B N 1
ATOM 4208 C CA . SER B 1 239 ? -9.117 21.516 -7.75 1 97.38 239 SER B CA 1
ATOM 4209 C C . SER B 1 239 ? -9.445 20.953 -6.367 1 97.38 239 SER B C 1
ATOM 4211 O O . SER B 1 239 ? -9.141 21.578 -5.352 1 97.38 239 SER B O 1
ATOM 4213 N N . PHE B 1 240 ? -10.086 19.828 -6.355 1 97.5 240 PHE B N 1
ATOM 4214 C CA . PHE B 1 240 ? -10.43 19.188 -5.09 1 97.5 240 PHE B CA 1
ATOM 4215 C C . PHE B 1 240 ? -10.531 17.688 -5.25 1 97.5 240 PHE B C 1
ATOM 4217 O O . PHE B 1 240 ? -10.477 17.172 -6.371 1 97.5 240 PHE B O 1
ATOM 4224 N N . THR B 1 241 ? -10.523 17 -4.168 1 97.25 241 THR B N 1
ATOM 4225 C CA . THR B 1 241 ? -10.805 15.57 -4.117 1 97.25 241 THR B CA 1
ATOM 4226 C C . THR B 1 241 ? -11.68 15.234 -2.912 1 97.25 241 THR B C 1
ATOM 4228 O O . THR B 1 241 ? -12.039 16.125 -2.135 1 97.25 241 THR B O 1
ATOM 4231 N N . LEU B 1 242 ? -12.234 14.086 -2.869 1 96.75 242 LEU B N 1
ATOM 4232 C CA . LEU B 1 242 ? -13.039 13.602 -1.755 1 96.75 242 LEU B CA 1
ATOM 4233 C C . LEU B 1 242 ? -12.344 12.453 -1.039 1 96.75 242 LEU B C 1
ATOM 4235 O O . LEU B 1 242 ? -11.781 11.562 -1.684 1 96.75 242 LEU B O 1
ATOM 4239 N N . ILE B 1 243 ? -12.305 12.508 0.242 1 95.56 243 ILE B N 1
ATOM 4240 C CA . ILE B 1 243 ? -11.703 11.453 1.045 1 95.56 243 ILE B CA 1
ATOM 4241 C C . ILE B 1 243 ? -12.602 11.125 2.234 1 95.56 243 ILE B C 1
ATOM 4243 O O . ILE B 1 243 ? -13.5 11.906 2.57 1 95.56 243 ILE B O 1
ATOM 4247 N N . PRO B 1 244 ? -12.375 9.93 2.85 1 94.88 244 PRO B N 1
ATOM 4248 C CA . PRO B 1 244 ? -13.078 9.664 4.109 1 94.88 244 PRO B CA 1
ATOM 4249 C C . PRO B 1 244 ? -12.688 10.633 5.219 1 94.88 244 PRO B C 1
ATOM 4251 O O . PRO B 1 244 ? -11.516 11.008 5.34 1 94.88 244 PRO B O 1
ATOM 4254 N N . GLU B 1 245 ? -13.625 10.992 6.02 1 94.31 245 GLU B N 1
ATOM 4255 C CA . GLU B 1 245 ? -13.422 11.938 7.109 1 94.31 245 GLU B CA 1
ATOM 4256 C C . GLU B 1 245 ? -12.367 11.43 8.094 1 94.31 245 GLU B C 1
ATOM 4258 O O . GLU B 1 245 ? -11.617 12.219 8.664 1 94.31 245 GLU B O 1
ATOM 4263 N N . SER B 1 246 ? -12.266 10.148 8.242 1 92.5 246 SER B N 1
ATOM 4264 C CA . SER B 1 246 ? -11.336 9.547 9.195 1 92.5 246 SER B CA 1
ATOM 4265 C C . SER B 1 246 ? -9.891 9.883 8.844 1 92.5 246 SER B C 1
ATOM 4267 O O . SER B 1 246 ? -8.992 9.727 9.68 1 92.5 246 SER B O 1
ATOM 4269 N N . MET B 1 247 ? -9.648 10.375 7.656 1 90.94 247 MET B N 1
ATOM 4270 C CA . MET B 1 247 ? -8.297 10.719 7.219 1 90.94 247 MET B CA 1
ATOM 4271 C C . MET B 1 247 ? -7.961 12.164 7.586 1 90.94 247 MET B C 1
ATOM 4273 O O . MET B 1 247 ? -6.801 12.57 7.52 1 90.94 247 MET B O 1
ATOM 4277 N N . LYS B 1 248 ? -8.914 12.93 8.008 1 89 248 LYS B N 1
ATOM 4278 C CA . LYS B 1 248 ? -8.82 14.375 8.164 1 89 248 LYS B CA 1
ATOM 4279 C C . LYS B 1 248 ? -7.633 14.758 9.047 1 89 248 LYS B C 1
ATOM 4281 O O . LYS B 1 248 ? -6.816 15.602 8.672 1 89 248 LYS B O 1
ATOM 4286 N N . PRO B 1 249 ? -7.449 14.078 10.156 1 84.75 249 PRO B N 1
ATOM 4287 C CA . PRO B 1 249 ? -6.367 14.5 11.055 1 84.75 249 PRO B CA 1
ATOM 4288 C C . PRO B 1 249 ? -4.984 14.25 10.461 1 84.75 249 PRO B C 1
ATOM 4290 O O . PRO B 1 249 ? -3.986 14.758 10.977 1 84.75 249 PRO B O 1
ATOM 4293 N N . PHE B 1 250 ? -4.938 13.57 9.367 1 84.31 250 PHE B N 1
ATOM 4294 C CA . PHE B 1 250 ? -3.645 13.125 8.859 1 84.31 250 PHE B CA 1
ATOM 4295 C C . PHE B 1 250 ? -3.318 13.82 7.539 1 84.31 250 PHE B C 1
ATOM 4297 O O . PHE B 1 250 ? -2.361 13.453 6.855 1 84.31 250 PHE B O 1
ATOM 4304 N N . LEU B 1 251 ? -4.062 14.797 7.211 1 87.12 251 LEU B N 1
ATOM 4305 C CA . LEU B 1 251 ? -3.812 15.555 5.988 1 87.12 251 LEU B CA 1
ATOM 4306 C C . LEU B 1 251 ? -2.564 16.422 6.129 1 87.12 251 LEU B C 1
ATOM 4308 O O . LEU B 1 251 ? -2.322 17 7.191 1 87.12 251 LEU B O 1
ATOM 4312 N N . PRO B 1 252 ? -1.802 16.469 5.039 1 80.62 252 PRO B N 1
ATOM 4313 C CA . PRO B 1 252 ? -0.647 17.375 5.086 1 80.62 252 PRO B CA 1
ATOM 4314 C C . PRO B 1 252 ? -1.047 18.844 5.07 1 80.62 252 PRO B C 1
ATOM 4316 O O . PRO B 1 252 ? -2.205 19.172 4.797 1 80.62 252 PRO B O 1
ATOM 4319 N N . ARG B 1 253 ? -0.021 19.656 5.289 1 79.94 253 ARG B N 1
ATOM 4320 C CA . ARG B 1 253 ? -0.264 21.094 5.375 1 79.94 253 ARG B CA 1
ATOM 4321 C C . ARG B 1 253 ? -0.516 21.703 3.998 1 79.94 253 ARG B C 1
ATOM 4323 O O . ARG B 1 253 ? -1.051 22.797 3.883 1 79.94 253 ARG B O 1
ATOM 4330 N N . THR B 1 254 ? -0.192 21 2.988 1 83.44 254 THR B N 1
ATOM 4331 C CA . THR B 1 254 ? -0.299 21.5 1.623 1 83.44 254 THR B CA 1
ATOM 4332 C C . THR B 1 254 ? -1.754 21.5 1.162 1 83.44 254 THR B C 1
ATOM 4334 O O . THR B 1 254 ? -2.084 22.109 0.141 1 83.44 254 THR B O 1
ATOM 4337 N N . VAL B 1 255 ? -2.621 20.859 1.95 1 91 255 VAL B N 1
ATOM 4338 C CA . VAL B 1 255 ? -4.035 20.828 1.591 1 91 255 VAL B CA 1
ATOM 4339 C C . VAL B 1 255 ? -4.887 21.172 2.811 1 91 255 VAL B C 1
ATOM 4341 O O . VAL B 1 255 ? -4.383 21.219 3.936 1 91 255 VAL B O 1
ATOM 4344 N N . ARG B 1 256 ? -6.16 21.438 2.508 1 92.5 256 ARG B N 1
ATOM 4345 C CA . ARG B 1 256 ? -7.129 21.781 3.549 1 92.5 256 ARG B CA 1
ATOM 4346 C C . ARG B 1 256 ? -8.422 20.984 3.371 1 92.5 256 ARG B C 1
ATOM 4348 O O . ARG B 1 256 ? -8.898 20.812 2.248 1 92.5 256 ARG B O 1
ATOM 4355 N N . GLU B 1 257 ? -8.898 20.578 4.504 1 94.31 257 GLU B N 1
ATOM 4356 C CA . GLU B 1 257 ? -10.203 19.922 4.5 1 94.31 257 GLU B CA 1
ATOM 4357 C C . GLU B 1 257 ? -11.336 20.938 4.43 1 94.31 257 GLU B C 1
ATOM 4359 O O . GLU B 1 257 ? -11.266 22 5.051 1 94.31 257 GLU B O 1
ATOM 4364 N N . VAL B 1 258 ? -12.352 20.609 3.719 1 96.44 258 VAL B N 1
ATOM 4365 C CA . VAL B 1 258 ? -13.609 21.359 3.668 1 96.44 258 VAL B CA 1
ATOM 4366 C C . VAL B 1 258 ? -14.766 20.453 4.059 1 96.44 258 VAL B C 1
ATOM 4368 O O . VAL B 1 258 ? -15.156 19.562 3.295 1 96.44 258 VAL B O 1
ATOM 4371 N N . PRO B 1 259 ? -15.328 20.703 5.23 1 95.81 259 PRO B N 1
ATOM 4372 C CA . PRO B 1 259 ? -16.484 19.891 5.605 1 95.81 259 PRO B CA 1
ATOM 4373 C C . PRO B 1 259 ? -17.656 20.047 4.641 1 95.81 259 PRO B C 1
ATOM 4375 O O . PRO B 1 259 ? -17.922 21.156 4.164 1 95.81 259 PRO B O 1
ATOM 4378 N N . LEU B 1 260 ? -18.297 18.938 4.391 1 96.19 260 LEU B N 1
ATOM 4379 C CA . LEU B 1 260 ? -19.406 18.938 3.457 1 96.19 260 LEU B CA 1
ATOM 4380 C C . LEU B 1 260 ? -20.734 18.688 4.184 1 96.19 260 LEU B C 1
ATOM 4382 O O . LEU B 1 260 ? -20.75 17.984 5.199 1 96.19 260 LEU B O 1
ATOM 4386 N N . ASP B 1 261 ? -21.75 19.328 3.666 1 94.62 261 ASP B N 1
ATOM 4387 C CA . ASP B 1 261 ? -23.094 18.844 3.99 1 94.62 261 ASP B CA 1
ATOM 4388 C C . ASP B 1 261 ? -23.344 17.469 3.395 1 94.62 261 ASP B C 1
ATOM 4390 O O . ASP B 1 261 ? -23.531 17.328 2.182 1 94.62 261 ASP B O 1
ATOM 4394 N N . THR B 1 262 ? -23.359 16.469 4.262 1 91.94 262 THR B N 1
ATOM 4395 C CA . THR B 1 262 ? -23.375 15.086 3.787 1 91.94 262 THR B CA 1
ATOM 4396 C C . THR B 1 262 ? -24.797 14.555 3.697 1 91.94 262 THR B C 1
ATOM 4398 O O . THR B 1 262 ? -25.016 13.359 3.48 1 91.94 262 THR B O 1
ATOM 4401 N N . SER B 1 263 ? -25.766 15.391 3.809 1 90.81 263 SER B N 1
ATOM 4402 C CA . SER B 1 263 ? -27.156 14.945 3.848 1 90.81 263 SER B CA 1
ATOM 4403 C C . SER B 1 263 ? -27.547 14.242 2.555 1 90.81 263 SER B C 1
ATOM 4405 O O . SER B 1 263 ? -28.359 13.305 2.57 1 90.81 263 SER B O 1
ATOM 4407 N N . ALA B 1 264 ? -27.016 14.664 1.477 1 89.62 264 ALA B N 1
ATOM 4408 C CA . ALA B 1 264 ? -27.375 14.086 0.187 1 89.62 264 ALA B CA 1
ATOM 4409 C C . ALA B 1 264 ? -26.25 13.211 -0.357 1 89.62 264 ALA B C 1
ATOM 4411 O O . ALA B 1 264 ? -26.328 12.711 -1.482 1 89.62 264 ALA B O 1
ATOM 4412 N N . LEU B 1 265 ? -25.266 13.039 0.418 1 93.69 265 LEU B N 1
ATOM 4413 C CA . LEU B 1 265 ? -24.094 12.336 -0.088 1 93.69 265 LEU B CA 1
ATOM 4414 C C . LEU B 1 265 ? -24.016 10.922 0.472 1 93.69 265 LEU B C 1
ATOM 4416 O O . LEU B 1 265 ? -24.422 10.68 1.613 1 93.69 265 LEU B O 1
ATOM 4420 N N . PRO B 1 266 ? -23.516 10.023 -0.368 1 93.25 266 PRO B N 1
ATOM 4421 C CA . PRO B 1 266 ? -23.25 8.695 0.187 1 93.25 266 PRO B CA 1
ATOM 4422 C C . PRO B 1 266 ? -22.141 8.695 1.225 1 93.25 266 PRO B C 1
ATOM 4424 O O . PRO B 1 266 ? -21.281 9.586 1.214 1 93.25 266 PRO B O 1
ATOM 4427 N N . ALA B 1 267 ? -22.25 7.805 2.15 1 92.06 267 ALA B N 1
ATOM 4428 C CA . ALA B 1 267 ? -21.156 7.582 3.107 1 92.06 267 ALA B CA 1
ATOM 4429 C C . ALA B 1 267 ? -20.453 6.262 2.83 1 92.06 267 ALA B C 1
ATOM 4431 O O . ALA B 1 267 ? -21.016 5.367 2.189 1 92.06 267 ALA B O 1
ATOM 4432 N N . LEU B 1 268 ? -19.219 6.25 3.244 1 93.62 268 LEU B N 1
ATOM 4433 C CA . LEU B 1 268 ? -18.484 4.992 3.17 1 93.62 268 LEU B CA 1
ATOM 4434 C C . LEU B 1 268 ? -18.719 4.145 4.414 1 93.62 268 LEU B C 1
ATOM 4436 O O . LEU B 1 268 ? -18.469 4.594 5.535 1 93.62 268 LEU B O 1
ATOM 4440 N N . GLU B 1 269 ? -19.234 2.98 4.172 1 94.62 269 GLU B N 1
ATOM 4441 C CA . GLU B 1 269 ? -19.453 2.041 5.262 1 94.62 269 GLU B CA 1
ATOM 4442 C C . GLU B 1 269 ? -18.297 1.055 5.398 1 94.62 269 GLU B C 1
ATOM 4444 O O . GLU B 1 269 ? -18.219 0.085 4.645 1 94.62 269 GLU B O 1
ATOM 4449 N N . VAL B 1 270 ? -17.531 1.311 6.414 1 97.44 270 VAL B N 1
ATOM 4450 C CA . VAL B 1 270 ? -16.453 0.368 6.691 1 97.44 270 VAL B CA 1
ATOM 4451 C C . VAL B 1 270 ? -17 -0.847 7.43 1 97.44 270 VAL B C 1
ATOM 4453 O O . VAL B 1 270 ? -17.703 -0.704 8.445 1 97.44 270 VAL B O 1
ATOM 4456 N N . GLU B 1 271 ? -16.625 -2.004 6.879 1 97.88 271 GLU B N 1
ATOM 4457 C CA . GLU B 1 271 ? -17.188 -3.236 7.422 1 97.88 271 GLU B CA 1
ATOM 4458 C C . GLU B 1 271 ? -16.094 -4.219 7.812 1 97.88 271 GLU B C 1
ATOM 4460 O O . GLU B 1 271 ? -14.969 -4.141 7.305 1 97.88 271 GLU B O 1
ATOM 4465 N N . LEU B 1 272 ? -16.453 -5.078 8.781 1 98.25 272 LEU B N 1
ATOM 4466 C CA . LEU B 1 272 ? -15.766 -6.34 9.008 1 98.25 272 LEU B CA 1
ATOM 4467 C C . LEU B 1 272 ? -16.328 -7.438 8.109 1 98.25 272 LEU B C 1
ATOM 4469 O O . LEU B 1 272 ? -17.531 -7.676 8.086 1 98.25 272 LEU B O 1
ATOM 4473 N N . VAL B 1 273 ? -15.477 -8.023 7.336 1 98 273 VAL B N 1
ATOM 4474 C CA . VAL B 1 273 ? -15.906 -9.078 6.422 1 98 273 VAL B CA 1
ATOM 4475 C C . VAL B 1 273 ? -15.055 -10.328 6.629 1 98 273 VAL B C 1
ATOM 4477 O O . VAL B 1 273 ? -13.828 -10.242 6.68 1 98 273 VAL B O 1
ATOM 4480 N N . TRP B 1 274 ? -15.656 -11.461 6.805 1 96.44 274 TRP B N 1
ATOM 4481 C CA . TRP B 1 274 ? -14.93 -12.711 6.973 1 96.44 274 TRP B CA 1
ATOM 4482 C C . TRP B 1 274 ? -15.695 -13.883 6.363 1 96.44 274 TRP B C 1
ATOM 4484 O O . TRP B 1 274 ? -16.859 -13.734 5.969 1 96.44 274 TRP B O 1
ATOM 4494 N N . HIS B 1 275 ? -15 -14.922 6.133 1 92.19 275 HIS B N 1
ATOM 4495 C CA . HIS B 1 275 ? -15.625 -16.109 5.574 1 92.19 275 HIS B CA 1
ATOM 4496 C C . HIS B 1 275 ? -16.453 -16.844 6.625 1 92.19 275 HIS B C 1
ATOM 4498 O O . HIS B 1 275 ? -15.938 -17.188 7.695 1 92.19 275 HIS B O 1
ATOM 4504 N N . ARG B 1 276 ? -17.688 -17.156 6.305 1 91.94 276 ARG B N 1
ATOM 4505 C CA . ARG B 1 276 ? -18.641 -17.688 7.273 1 91.94 276 ARG B CA 1
ATOM 4506 C C . ARG B 1 276 ? -18.203 -19.047 7.797 1 91.94 276 ARG B C 1
ATOM 4508 O O . ARG B 1 276 ? -18.516 -19.406 8.93 1 91.94 276 ARG B O 1
ATOM 4515 N N . GLU B 1 277 ? -17.438 -19.812 7.016 1 85.25 277 GLU B N 1
ATOM 4516 C CA . GLU B 1 277 ? -17.062 -21.172 7.379 1 85.25 277 GLU B CA 1
ATOM 4517 C C . GLU B 1 277 ? -15.703 -21.219 8.055 1 85.25 277 GLU B C 1
ATOM 4519 O O . GLU B 1 277 ? -15.195 -22.297 8.375 1 85.25 277 GLU B O 1
ATOM 4524 N N . ARG B 1 278 ? -15.102 -20.141 8.266 1 85.12 278 ARG B N 1
ATOM 4525 C CA . ARG B 1 278 ? -13.75 -20.125 8.812 1 85.12 278 ARG B CA 1
ATOM 4526 C C . ARG B 1 278 ? -13.672 -19.219 10.039 1 85.12 278 ARG B C 1
ATOM 4528 O O . ARG B 1 278 ? -12.75 -18.406 10.164 1 85.12 278 ARG B O 1
ATOM 4535 N N . GLU B 1 279 ? -14.539 -19.422 10.922 1 86.56 279 GLU B N 1
ATOM 4536 C CA . GLU B 1 279 ? -14.523 -18.656 12.172 1 86.56 279 GLU B CA 1
ATOM 4537 C C . GLU B 1 279 ? -13.625 -19.312 13.211 1 86.56 279 GLU B C 1
ATOM 4539 O O . GLU B 1 279 ? -13.852 -20.469 13.594 1 86.56 279 GLU B O 1
ATOM 4544 N N . SER B 1 280 ? -12.555 -18.719 13.547 1 82.44 280 SER B N 1
ATOM 4545 C CA . SER B 1 280 ? -11.648 -19.172 14.594 1 82.44 280 SER B CA 1
ATOM 4546 C C . SER B 1 280 ? -11.867 -18.406 15.891 1 82.44 280 SER B C 1
ATOM 4548 O O . SER B 1 280 ? -12.445 -17.312 15.875 1 82.44 280 SER B O 1
ATOM 4550 N N . PRO B 1 281 ? -11.398 -18.953 17.016 1 80.69 281 PRO B N 1
ATOM 4551 C CA . PRO B 1 281 ? -11.508 -18.219 18.281 1 80.69 281 PRO B CA 1
ATOM 4552 C C . PRO B 1 281 ? -10.812 -16.859 18.25 1 80.69 281 PRO B C 1
ATOM 4554 O O . PRO B 1 281 ? -11.328 -15.875 18.781 1 80.69 281 PRO B O 1
ATOM 4557 N N . GLY B 1 282 ? -9.672 -16.828 17.609 1 86.56 282 GLY B N 1
ATOM 4558 C CA . GLY B 1 282 ? -8.969 -15.57 17.469 1 86.56 282 GLY B CA 1
ATOM 4559 C C . GLY B 1 282 ? -9.758 -14.539 16.688 1 86.56 282 GLY B C 1
ATOM 4560 O O . GLY B 1 282 ? -9.781 -13.359 17.047 1 86.56 282 GLY B O 1
ATOM 4561 N N . LEU B 1 283 ? -10.398 -14.992 15.648 1 92.81 283 LEU B N 1
ATOM 4562 C CA . LEU B 1 283 ? -11.227 -14.102 14.852 1 92.81 283 LEU B CA 1
ATOM 4563 C C . LEU B 1 283 ? -12.406 -13.57 15.664 1 92.81 283 LEU B C 1
ATOM 4565 O O . LEU B 1 283 ? -12.664 -12.367 15.672 1 92.81 283 LEU B O 1
ATOM 4569 N N . LEU B 1 284 ? -13.047 -14.461 16.344 1 90.19 284 LEU B N 1
ATOM 4570 C CA . LEU B 1 284 ? -14.227 -14.086 17.125 1 90.19 284 LEU B CA 1
ATOM 4571 C C . LEU B 1 284 ? -13.859 -13.109 18.234 1 90.19 284 LEU B C 1
ATOM 4573 O O . LEU B 1 284 ? -14.609 -12.18 18.531 1 90.19 284 LEU B O 1
ATOM 4577 N N . ARG B 1 285 ? -12.758 -13.344 18.797 1 88.12 285 ARG B N 1
ATOM 4578 C CA . ARG B 1 285 ? -12.289 -12.422 19.828 1 88.12 285 ARG B CA 1
ATOM 4579 C C . ARG B 1 285 ? -11.992 -11.047 19.234 1 88.12 285 ARG B C 1
ATOM 4581 O O . ARG B 1 285 ? -12.328 -10.023 19.828 1 88.12 285 ARG B O 1
ATOM 4588 N N . PHE B 1 286 ? -11.328 -11.031 18.141 1 94.75 286 PHE B N 1
ATOM 4589 C CA . PHE B 1 286 ? -11.023 -9.766 17.484 1 94.75 286 PHE B CA 1
ATOM 4590 C C . PHE B 1 286 ? -12.297 -9.031 17.094 1 94.75 286 PHE B C 1
ATOM 4592 O O . PHE B 1 286 ? -12.383 -7.809 17.219 1 94.75 286 PHE B O 1
ATOM 4599 N N . LEU B 1 287 ? -13.258 -9.742 16.609 1 96.25 287 LEU B N 1
ATOM 4600 C CA . LEU B 1 287 ? -14.539 -9.141 16.25 1 96.25 287 LEU B CA 1
ATOM 4601 C C . LEU B 1 287 ? -15.18 -8.461 17.453 1 96.25 287 LEU B C 1
ATOM 4603 O O . LEU B 1 287 ? -15.734 -7.367 17.344 1 96.25 287 LEU B O 1
ATOM 4607 N N . ALA B 1 288 ? -15.094 -9.094 18.578 1 94.81 288 ALA B N 1
ATOM 4608 C CA . ALA B 1 288 ? -15.641 -8.523 19.797 1 94.81 288 ALA B CA 1
ATOM 4609 C C . ALA B 1 288 ? -14.922 -7.227 20.172 1 94.81 288 ALA B C 1
ATOM 4611 O O . ALA B 1 288 ? -15.562 -6.246 20.562 1 94.81 288 ALA B O 1
ATOM 4612 N N . ILE B 1 289 ? -13.664 -7.281 20.062 1 94.81 289 ILE B N 1
ATOM 4613 C CA . ILE B 1 289 ? -12.859 -6.098 20.344 1 94.81 289 ILE B CA 1
ATOM 4614 C C . ILE B 1 289 ? -13.25 -4.969 19.391 1 94.81 289 ILE B C 1
ATOM 4616 O O . ILE B 1 289 ? -13.422 -3.824 19.797 1 94.81 289 ILE B O 1
ATOM 4620 N N . ALA B 1 290 ? -13.359 -5.293 18.109 1 97.56 290 ALA B N 1
ATOM 4621 C CA . ALA B 1 290 ? -13.711 -4.305 17.094 1 97.56 290 ALA B CA 1
ATOM 4622 C C . ALA B 1 290 ? -15.062 -3.668 17.391 1 97.56 290 ALA B C 1
ATOM 4624 O O . ALA B 1 290 ? -15.234 -2.459 17.219 1 97.56 290 ALA B O 1
ATOM 4625 N N . ARG B 1 291 ? -15.984 -4.465 17.859 1 96.75 291 ARG B N 1
ATOM 4626 C CA . ARG B 1 291 ? -17.312 -3.967 18.219 1 96.75 291 ARG B CA 1
ATOM 4627 C C . ARG B 1 291 ? -17.219 -2.982 19.391 1 96.75 291 ARG B C 1
ATOM 4629 O O . ARG B 1 291 ? -17.906 -1.955 19.391 1 96.75 291 ARG B O 1
ATOM 4636 N N . GLU B 1 292 ? -16.422 -3.326 20.281 1 95.75 292 GLU B N 1
ATOM 4637 C CA . GLU B 1 292 ? -16.266 -2.461 21.453 1 95.75 292 GLU B CA 1
ATOM 4638 C C . GLU B 1 292 ? -15.641 -1.123 21.047 1 95.75 292 GLU B C 1
ATOM 4640 O O . GLU B 1 292 ? -16.062 -0.073 21.547 1 95.75 292 GLU B O 1
ATOM 4645 N N . VAL B 1 293 ? -14.648 -1.243 20.219 1 96.44 293 VAL B N 1
ATOM 4646 C CA . VAL B 1 293 ? -14.008 -0.016 19.75 1 96.44 293 VAL B CA 1
ATOM 4647 C C . VAL B 1 293 ? -15.023 0.845 19 1 96.44 293 VAL B C 1
ATOM 4649 O O . VAL B 1 293 ? -15.102 2.057 19.219 1 96.44 293 VAL B O 1
ATOM 4652 N N . SER B 1 294 ? -15.758 0.236 18.109 1 97.44 294 SER B N 1
ATOM 4653 C CA . SER B 1 294 ? -16.766 0.948 17.344 1 97.44 294 SER B CA 1
ATOM 4654 C C . SER B 1 294 ? -17.781 1.635 18.25 1 97.44 294 SER B C 1
ATOM 4656 O O . SER B 1 294 ? -18.125 2.803 18.031 1 97.44 294 SER B O 1
ATOM 4658 N N . ALA B 1 295 ? -18.281 0.964 19.219 1 95.56 295 ALA B N 1
ATOM 4659 C CA . ALA B 1 295 ? -19.25 1.506 20.172 1 95.56 295 ALA B CA 1
ATOM 4660 C C . ALA B 1 295 ? -18.641 2.633 21 1 95.56 295 ALA B C 1
ATOM 4662 O O . ALA B 1 295 ? -19.266 3.682 21.188 1 95.56 295 ALA B O 1
ATOM 4663 N N . GLY B 1 296 ? -17.469 2.371 21.516 1 95.12 296 GLY B N 1
ATOM 4664 C CA . GLY B 1 296 ? -16.812 3.344 22.375 1 95.12 296 GLY B CA 1
ATOM 4665 C C . GLY B 1 296 ? -16.484 4.641 21.656 1 95.12 296 GLY B C 1
ATOM 4666 O O . GLY B 1 296 ? -16.422 5.703 22.281 1 95.12 296 GLY B O 1
ATOM 4667 N N . ARG B 1 297 ? -16.312 4.543 20.375 1 94.62 297 ARG B N 1
ATOM 4668 C CA . ARG B 1 297 ? -15.922 5.723 19.609 1 94.62 297 ARG B CA 1
ATOM 4669 C C . ARG B 1 297 ? -17.094 6.262 18.797 1 94.62 297 ARG B C 1
ATOM 4671 O O . ARG B 1 297 ? -16.922 7.18 17.984 1 94.62 297 ARG B O 1
ATOM 4678 N N . ASP B 1 298 ? -18.25 5.684 18.906 1 94.75 298 ASP B N 1
ATOM 4679 C CA . ASP B 1 298 ? -19.469 6.102 18.219 1 94.75 298 ASP B CA 1
ATOM 4680 C C . ASP B 1 298 ? -19.266 6.141 16.719 1 94.75 298 ASP B C 1
ATOM 4682 O O . ASP B 1 298 ? -19.594 7.133 16.062 1 94.75 298 ASP B O 1
ATOM 4686 N N . TRP B 1 299 ? -18.594 5.047 16.234 1 95.5 299 TRP B N 1
ATOM 4687 C CA . TRP B 1 299 ? -18.266 4.988 14.812 1 95.5 299 TRP B CA 1
ATOM 4688 C C . TRP B 1 299 ? -19.531 4.781 13.977 1 95.5 299 TRP B C 1
ATOM 4690 O O . TRP B 1 299 ? -19.531 5.023 12.766 1 95.5 299 TRP B O 1
ATOM 4700 N N . LEU B 1 300 ? -20.562 4.301 14.523 1 93.56 300 LEU B N 1
ATOM 4701 C CA . LEU B 1 300 ? -21.766 3.992 13.766 1 93.56 300 LEU B CA 1
ATOM 4702 C C . LEU B 1 300 ? -22.844 5.039 14.016 1 93.56 300 LEU B C 1
ATOM 4704 O O . LEU B 1 300 ? -23.906 5.012 13.383 1 93.56 300 LEU B O 1
ATOM 4708 N N . THR B 1 301 ? -22.5 5.926 14.945 1 74.94 301 THR B N 1
ATOM 4709 C CA . THR B 1 301 ? -23.5 6.953 15.219 1 74.94 301 THR B CA 1
ATOM 4710 C C . THR B 1 301 ? -23.344 8.133 14.273 1 74.94 301 THR B C 1
ATOM 4712 O O . THR B 1 301 ? -22.219 8.523 13.938 1 74.94 301 THR B O 1
ATOM 4715 N N . ALA B 1 302 ? -24.031 8.305 13.102 1 55.59 302 ALA B N 1
ATOM 4716 C CA . ALA B 1 302 ? -24.047 9.422 12.156 1 55.59 302 ALA B CA 1
ATOM 4717 C C . ALA B 1 302 ? -23.969 10.758 12.891 1 55.59 302 ALA B C 1
ATOM 4719 O O . ALA B 1 302 ? -24.781 11.039 13.773 1 55.59 302 ALA B O 1
ATOM 4720 N N . SER B 1 303 ? -22.625 11.234 13.102 1 46.25 303 SER B N 1
ATOM 4721 C CA . SER B 1 303 ? -22.609 12.578 13.68 1 46.25 303 SER B CA 1
ATOM 4722 C C . SER B 1 303 ? -23.484 13.531 12.883 1 46.25 303 SER B C 1
ATOM 4724 O O . SER B 1 303 ? -23.125 13.961 11.789 1 46.25 303 SER B O 1
ATOM 4726 N N . TYR B 1 304 ? -24.594 13.336 12.648 1 37.34 304 TYR B N 1
ATOM 4727 C CA . TYR B 1 304 ? -25.406 14.438 12.164 1 37.34 304 TYR B CA 1
ATOM 4728 C C . TYR B 1 304 ? -25.312 15.641 13.094 1 37.34 304 TYR B C 1
ATOM 4730 O O . TYR B 1 304 ? -25.984 16.656 12.875 1 37.34 304 TYR B O 1
ATOM 4738 N N . THR B 1 305 ? -24.156 15.906 13.852 1 31.73 305 THR B N 1
ATOM 4739 C CA . THR B 1 305 ? -24.391 17.266 14.328 1 31.73 305 THR B CA 1
ATOM 4740 C C . THR B 1 305 ? -24.016 18.281 13.258 1 31.73 305 THR B C 1
ATOM 4742 O O . THR B 1 305 ? -22.984 18.125 12.586 1 31.73 305 THR B O 1
#

Secondary structure (DSSP, 8-state):
----HHHHHHHHHHHHHTSHHHHHHHTTS-HHHHHHHHHHHHHHHTS-SB-SSS--B-HHHHHHHHHHHHHHHHHHHHHHHHHHHHT--S-EEEEEE-GGGGTTHHHHHHHHHHHH-TTPEEEEEE--HHHHHHHHHHTS-SEEEESSPPP-TTEEEEEEEEE-EEEEE-TTSGGGSSSS-B-HHHHTTTPEEEEE-GGG-HHHHHHHHHHHHHH-S--EEEEEEPTTSSS---SSTTEEEEEEGGGGGG--TTSEEE-B-GGGS--EEEEEEEETT---HHHHHHHHHHHHHHHHTTSSS----/----HHHHHHHHHHHHHTSHHHHHHHTTS-HHHHHHHHHHHHHHHTS-SB-SSS--B-HHHHHHHHHHHHHHHHHHHHHHHHHHHTT--S-EEEEEE-GGGGTTHHHHHHHHHHHH-TTPEEEEEE--HHHHHHHHHTTS-SEEEESSPPP-TTEEEEEEEEE-EEEEE-TTSGGGSSSS-B-HHHHTTTPEEE---GGG-HHHHHHHHHHHHHH-S--EEE--SPTTSSS---SSTTEEEEEEGGGGGG--TTSEEE-B-GGGS--EEEEEEEETT---HHHHHHHHHHHHHHHHTTSSS----

Organism: Mycobacteroides abscessus (strain ATCC 19977 / DSM 44196 / CCUG 20993 / CIP 104536 / JCM 13569 / NCTC 13031 / TMC 1543 / L948) (NCBI:txid561007)

Solvent-accessible surface area (backbone atoms only — not comparable to full-atom values): 32299 Å² total; per-residue (Å²): 133,90,73,48,39,62,53,42,52,49,54,41,35,25,65,74,54,62,24,62,58,56,18,14,58,75,68,76,45,59,42,66,65,51,52,52,51,51,51,52,48,23,60,73,66,70,46,64,38,57,41,82,90,69,59,38,71,29,76,38,17,42,28,32,43,13,27,32,50,50,23,52,51,35,47,51,47,21,52,50,52,21,51,56,66,65,63,72,64,83,47,70,42,31,33,30,27,30,64,77,33,50,52,40,57,47,50,54,46,51,54,51,42,47,73,77,37,68,69,55,42,74,49,73,41,82,37,48,60,68,55,44,52,49,26,38,74,11,43,69,21,55,32,33,40,36,55,76,66,82,90,50,92,62,47,42,75,42,86,46,30,61,33,44,54,24,36,36,27,28,69,79,15,75,57,50,71,61,86,68,60,38,52,56,15,71,59,44,46,71,21,33,39,46,38,41,55,43,85,64,40,51,59,59,45,51,51,50,52,50,27,46,61,55,41,37,62,49,60,52,78,42,58,76,39,58,78,80,68,76,34,83,77,65,95,46,57,58,26,32,32,76,42,53,46,72,43,58,75,53,47,28,77,76,41,33,74,30,52,42,55,52,87,67,36,68,61,44,52,29,23,42,36,32,40,65,89,63,77,44,71,64,54,55,49,49,52,52,50,47,50,48,51,22,61,77,64,46,26,68,54,77,77,75,118,134,91,73,46,39,64,54,40,52,48,54,41,35,25,65,73,53,62,25,63,59,56,18,15,56,74,68,75,44,60,42,67,65,51,53,52,50,51,50,52,49,24,60,74,66,71,46,62,38,56,42,82,89,69,59,39,70,30,77,36,17,42,30,33,43,11,27,32,50,51,23,51,51,35,46,53,49,20,52,50,53,23,51,55,70,66,65,75,63,81,47,70,43,31,33,30,28,30,62,77,33,49,52,39,60,47,51,54,46,50,54,52,42,48,72,78,39,70,70,56,42,76,50,75,39,81,39,46,60,70,54,45,54,48,26,38,72,10,47,68,20,55,33,34,40,36,54,76,66,82,90,50,91,64,47,40,74,42,85,44,29,61,34,44,55,25,35,37,29,27,67,80,16,75,58,51,72,61,85,68,60,38,50,56,16,71,61,43,47,73,22,33,38,46,39,40,55,43,86,63,40,51,59,57,45,51,52,51,51,50,27,48,60,56,40,37,62,50,60,51,78,43,57,78,39,58,77,81,67,76,34,84,76,65,94,44,55,57,24,33,33,75,43,52,46,70,46,58,74,52,49,28,78,76,41,34,76,30,51,41,56,53,88,66,36,66,62,45,53,30,24,41,35,31,40,65,88,63,76,44,72,63,54,54,51,48,51,52,51,47,50,50,51,22,61,75,65,46,26,67,52,78,77,76,120